Protein AF-A0A519L4I6-F1 (afdb_monomer)

Solvent-accessible surface area (backbone atoms only — not comparable to full-atom values): 25207 Å² total; per-residue (Å²): 138,82,87,85,79,82,81,83,84,80,82,81,72,80,77,77,76,77,68,61,93,75,41,45,83,44,78,55,96,92,30,61,32,38,38,33,69,40,62,36,85,71,45,44,64,44,33,88,77,29,44,83,64,93,57,58,84,63,42,60,68,77,87,59,71,85,65,79,74,84,52,79,86,78,59,57,76,29,32,31,37,28,47,88,88,70,54,36,29,42,37,28,51,46,56,57,42,52,49,38,37,51,30,37,76,69,65,68,38,78,79,52,63,43,39,29,38,38,40,32,36,86,56,72,46,51,69,70,60,50,26,50,54,31,51,51,51,31,55,69,72,70,47,80,52,50,66,47,51,8,53,51,32,53,76,40,58,78,56,74,73,43,82,88,44,75,81,84,41,71,59,51,52,37,13,55,9,37,33,51,38,28,73,68,30,37,50,41,33,76,71,58,66,39,60,61,76,54,46,9,44,44,17,62,74,40,63,92,43,49,88,49,36,46,62,48,49,53,52,45,49,74,56,57,59,91,44,72,63,30,42,50,27,44,48,52,41,52,56,39,52,51,51,35,55,77,68,67,66,73,72,69,59,49,52,95,53,61,64,69,58,25,41,44,37,34,12,50,30,50,32,50,36,53,51,49,38,54,50,48,32,52,50,37,51,47,50,63,76,42,39,71,66,46,38,74,71,73,45,89,75,64,61,68,59,38,53,53,47,31,54,48,32,53,49,44,49,52,41,53,71,66,41,50,71,37,94,50,73,63,22,44,53,47,21,56,44,12,43,33,37,69,75,65,80,38,52,61,71,54,48,25,52,53,53,51,50,50,48,52,51,53,51,50,52,50,55,52,53,50,50,53,50,51,52,70,72,52,70,75,81,69,52,78,67,50,50,58,55,49,60,34,53,78,41,93,87,23,68,37,53,58,57,66,72,51,73,52,74,71,52,50,56,50,51,62,52,54,66,54,63,68,74,72,57,80,81,69,50,72,67,57,54,52,51,55,54,53,64,73,69,54,80,91,82,130

pLDDT: mean 80.12, std 15.58, range [30.0, 97.19]

Secondary structure (DSSP, 8-state):
-----PPP--------PPPPTTEEEEEETTEEEEEEEE-TTT-EE-HHHH-SS---TT---GGGTT--S--TTTS--EEEEE-TT--EEEEE-HHHHHHHHHHHHTTS-TT--EEEEEEEGGGT--HHHHHHHHHHHHHHTT-S-HHHHHHHHHH-GGGGG-TTS-TT-HHHHHHHHHHTS-HHHHHHHHTTSS-HHHHHHHHHH-TT-GGGHHHHHHHHHHH--SSHHHHHHHHHHHHHHHHHHHTT--SSTTTTS-HHHHHHHHHHHHHHHHHHHHHHHHHHHHHHHTHHHHHHTT----HHHHHHHHHHHHHHHHHHHHHTTSSSHHHHHHHHHHHHHHHTSS-HHHHHHHHHHHHHHHHHHHHHHHHHHHHHHSPPPP-HHHHHHHHTTSSTTSHHHHHHHSPPHHHHHHHHHHHTTTTTS----HHHHHHHHHHHHS----

Sequence (446 aa):
MDAGATPEAGAGGQAAALPPAGQEAIEYQGRRIVAGAFDPMQVGADPETFQYKASGDEGLTDRLSGVTSWDRTAAGRAILYEDRAGRVVVADGHQRRGLARRLIESGQDTSATLDGFLFRQADGWEPREVRIVAALKNIREGAGTILDAAKVFREAPGLVNDRTLPVTGDFIASARGLARLSDDAFGAVAAGVIPERYGAVIGEVATDRPDLHFSMVDLMRQGEPRSLDEARAYVKEAQLADFAETNGLQSDIFGDAPLQSTLIARARLRAAVLKSLRGDARLFASLIRNADAIEAGGNALARTENEVRVARDMLALNAVDRLSLRVGQVGDSFGAAATAITRGDLTTAQAARDIIAELRQAGQAIDAADLERMDALSPSAPGPAGMRAVEAFDSPGGAGQAGQITPKPEDAAAEARAGSLWDDLPEAGEEQKALDVLRVCAPVGG

Radius of gyration: 37.64 Å; Cα contacts (8 Å, |Δi|>4): 519; chains: 1; bounding box: 80×77×107 Å

Structure (mmCIF, N/CA/C/O backbone):
data_AF-A0A519L4I6-F1
#
_entry.id   AF-A0A519L4I6-F1
#
loop_
_atom_site.group_PDB
_atom_site.id
_atom_site.type_symbol
_atom_site.label_atom_id
_atom_site.label_alt_id
_atom_site.label_comp_id
_atom_site.label_asym_id
_atom_site.label_entity_id
_atom_site.label_seq_id
_atom_site.pdbx_PDB_ins_code
_atom_site.Cartn_x
_atom_site.Cartn_y
_atom_site.Cartn_z
_atom_site.occupancy
_atom_site.B_iso_or_equiv
_atom_site.auth_seq_id
_atom_site.auth_comp_id
_atom_site.auth_asym_id
_atom_site.auth_atom_id
_atom_site.pdbx_PDB_model_num
ATOM 1 N N . MET A 1 1 ? -39.801 -53.390 45.823 1.00 40.53 1 MET A N 1
ATOM 2 C CA . MET A 1 1 ? -39.922 -53.702 44.385 1.00 40.53 1 MET A CA 1
ATOM 3 C C . MET A 1 1 ? -40.981 -52.757 43.840 1.00 40.53 1 MET A C 1
ATOM 5 O O . MET A 1 1 ? -42.157 -53.060 43.921 1.00 40.53 1 MET A O 1
ATOM 9 N N . ASP A 1 2 ? -40.669 -51.471 43.855 1.00 35.75 2 ASP A N 1
ATOM 10 C CA . ASP A 1 2 ? -40.003 -50.686 42.806 1.00 35.75 2 ASP A CA 1
ATOM 11 C C . ASP A 1 2 ? -41.026 -50.115 41.821 1.00 35.75 2 ASP A C 1
ATOM 13 O O . ASP A 1 2 ? -41.700 -50.838 41.089 1.00 35.75 2 ASP A O 1
ATOM 17 N N . ALA A 1 3 ? -41.172 -48.797 41.911 1.00 37.56 3 ALA A N 1
ATOM 18 C CA . ALA A 1 3 ? -42.006 -47.961 41.076 1.00 37.56 3 ALA A CA 1
ATOM 19 C C . ALA A 1 3 ? -41.224 -47.631 39.800 1.00 37.56 3 ALA A C 1
ATOM 21 O O . ALA A 1 3 ? -40.158 -47.030 39.865 1.00 37.56 3 ALA A O 1
ATOM 22 N N . GLY A 1 4 ? -41.760 -48.008 38.641 1.00 31.56 4 GLY A N 1
ATOM 23 C CA . GLY A 1 4 ? -41.205 -47.662 37.334 1.00 31.56 4 GLY A CA 1
ATOM 24 C C . GLY A 1 4 ? -42.094 -46.655 36.617 1.00 31.56 4 GLY A C 1
ATOM 25 O O . GLY A 1 4 ? -42.823 -47.029 35.705 1.00 31.56 4 GLY A O 1
ATOM 26 N N . ALA A 1 5 ? -42.053 -45.393 37.045 1.00 35.94 5 ALA A N 1
ATOM 27 C CA . ALA A 1 5 ? -42.532 -44.270 36.247 1.00 35.94 5 ALA A CA 1
ATOM 28 C C . ALA A 1 5 ? -41.351 -43.737 35.424 1.00 35.94 5 ALA A C 1
ATOM 30 O O . ALA A 1 5 ? -40.405 -43.170 35.966 1.00 35.94 5 ALA A O 1
ATOM 31 N N . THR A 1 6 ? -41.389 -43.958 34.115 1.00 35.91 6 THR A N 1
ATOM 32 C CA . THR A 1 6 ? -40.517 -43.297 33.138 1.00 35.91 6 THR A CA 1
ATOM 33 C C . THR A 1 6 ? -40.829 -41.796 33.091 1.00 35.91 6 THR A C 1
ATOM 35 O O . THR A 1 6 ? -42.003 -41.452 32.940 1.00 35.91 6 THR A O 1
ATOM 38 N N . PRO A 1 7 ? -39.833 -40.896 33.195 1.00 38.53 7 PRO A N 1
ATOM 39 C CA . PRO A 1 7 ? -40.065 -39.462 33.109 1.00 38.53 7 PRO A CA 1
ATOM 40 C C . PRO A 1 7 ? -40.092 -38.997 31.646 1.00 38.53 7 PRO A C 1
ATOM 42 O O . PRO A 1 7 ? -39.219 -39.343 30.849 1.00 38.53 7 PRO A O 1
ATOM 45 N N . GLU A 1 8 ? -41.095 -38.185 31.313 1.00 33.22 8 GLU A N 1
ATOM 46 C CA . GLU A 1 8 ? -41.132 -37.368 30.101 1.00 33.22 8 GLU A CA 1
ATOM 47 C C . GLU A 1 8 ? -40.002 -36.329 30.132 1.00 33.22 8 GLU A C 1
ATOM 49 O O . GLU A 1 8 ? -39.791 -35.622 31.120 1.00 33.22 8 GLU A O 1
ATOM 54 N N . ALA A 1 9 ? -39.265 -36.239 29.026 1.00 35.12 9 ALA A N 1
ATOM 55 C CA . ALA A 1 9 ? -38.238 -35.237 28.809 1.00 35.12 9 ALA A CA 1
ATOM 56 C C . ALA A 1 9 ? -38.885 -33.856 28.607 1.00 35.12 9 ALA A C 1
ATOM 58 O O . ALA A 1 9 ? -39.529 -33.594 27.591 1.00 35.12 9 ALA A O 1
ATOM 59 N N . GLY A 1 10 ? -38.692 -32.963 29.577 1.00 31.30 10 GLY A N 1
ATOM 60 C CA . GLY A 1 10 ? -39.068 -31.559 29.472 1.00 31.30 10 GLY A CA 1
ATOM 61 C C . GLY A 1 10 ? -38.209 -30.828 28.439 1.00 31.30 10 GLY A C 1
ATOM 62 O O . GLY A 1 10 ? -37.023 -30.585 28.659 1.00 31.30 10 GLY A O 1
ATOM 63 N N . ALA A 1 11 ? -38.823 -30.436 27.325 1.00 35.41 11 ALA A N 1
ATOM 64 C CA . ALA A 1 11 ? -38.282 -29.446 26.405 1.00 35.41 11 ALA A CA 1
ATOM 65 C C . ALA A 1 11 ? -38.387 -28.050 27.047 1.00 35.41 11 ALA A C 1
ATOM 67 O O . ALA A 1 11 ? -39.394 -27.356 26.923 1.00 35.41 11 ALA A O 1
ATOM 68 N N . GLY A 1 12 ? -37.339 -27.642 27.763 1.00 30.00 12 GLY A N 1
ATOM 69 C CA . GLY A 1 12 ? -37.171 -26.278 28.264 1.00 30.00 12 GLY A CA 1
ATOM 70 C C . GLY A 1 12 ? -36.756 -25.319 27.149 1.00 30.00 12 GLY A C 1
ATOM 71 O O . GLY A 1 12 ? -35.606 -24.895 27.096 1.00 30.00 12 GLY A O 1
ATOM 72 N N . GLY A 1 13 ? -37.677 -24.982 26.246 1.00 31.39 13 GLY A N 1
ATOM 73 C CA . GLY A 1 13 ? -37.512 -23.844 25.346 1.00 31.39 13 GLY A CA 1
ATOM 74 C C . GLY A 1 13 ? -37.727 -22.550 26.127 1.00 31.39 13 GLY A C 1
ATOM 75 O O . GLY A 1 13 ? -38.862 -22.220 26.464 1.00 31.39 13 GLY A O 1
ATOM 76 N N . GLN A 1 14 ? -36.654 -21.817 26.437 1.00 36.09 14 GLN A N 1
ATOM 77 C CA . GLN A 1 14 ? -36.784 -20.437 26.905 1.00 36.09 14 GLN A CA 1
ATOM 78 C C . GLN A 1 14 ? -37.480 -19.629 25.807 1.00 36.09 14 GLN A C 1
ATOM 80 O O . GLN A 1 14 ? -36.953 -19.464 24.707 1.00 36.09 14 GLN A O 1
ATOM 85 N N . ALA A 1 15 ? -38.697 -19.170 26.096 1.00 39.00 15 ALA A N 1
ATOM 86 C CA . ALA A 1 15 ? -39.462 -18.314 25.210 1.00 39.00 15 ALA A CA 1
ATOM 87 C C . ALA A 1 15 ? -38.667 -17.026 24.953 1.00 39.00 15 ALA A C 1
ATOM 89 O O . ALA A 1 15 ? -38.455 -16.224 25.863 1.00 39.00 15 ALA A O 1
ATOM 90 N N . ALA A 1 16 ? -38.214 -16.841 23.712 1.00 46.94 16 ALA A N 1
ATOM 91 C CA . ALA A 1 16 ? -37.574 -15.612 23.273 1.00 46.94 16 ALA A CA 1
ATOM 92 C C . ALA A 1 16 ? -38.548 -14.445 23.492 1.00 46.94 16 ALA A C 1
ATOM 94 O O . ALA A 1 16 ? -39.581 -14.368 22.823 1.00 46.94 16 ALA A O 1
ATOM 95 N N . ALA A 1 17 ? -38.225 -13.560 24.439 1.00 49.00 17 ALA A N 1
ATOM 96 C CA . ALA A 1 17 ? -39.039 -12.396 24.762 1.00 49.00 17 ALA A CA 1
ATOM 97 C C . ALA A 1 17 ? -39.376 -11.604 23.483 1.00 49.00 17 ALA A C 1
ATOM 99 O O . ALA A 1 17 ? -38.504 -11.326 22.649 1.00 49.00 17 ALA A O 1
ATOM 100 N N . LEU A 1 18 ? -40.666 -11.300 23.309 1.00 45.78 18 LEU A N 1
ATOM 101 C CA . LEU A 1 18 ? -41.161 -10.429 22.245 1.00 45.78 18 LEU A CA 1
ATOM 102 C C . LEU A 1 18 ? -40.522 -9.039 22.393 1.00 45.78 18 LEU A C 1
ATOM 104 O O . LEU A 1 18 ? -40.393 -8.558 23.521 1.00 45.78 18 LEU A O 1
ATOM 108 N N . PRO A 1 19 ? -40.105 -8.401 21.288 1.00 51.94 19 PRO A N 1
ATOM 109 C CA . PRO A 1 19 ? -39.514 -7.075 21.356 1.00 51.94 19 PRO A CA 1
ATOM 110 C C . PRO A 1 19 ? -40.564 -6.043 21.825 1.00 51.94 19 PRO A C 1
ATOM 112 O O . PRO A 1 19 ? -41.754 -6.207 21.535 1.00 51.94 19 PRO A O 1
ATOM 115 N N . PRO A 1 20 ? -40.160 -5.001 22.575 1.00 58.44 20 PRO A N 1
ATOM 116 C CA . PRO A 1 20 ? -41.058 -3.940 23.031 1.00 58.44 20 PRO A CA 1
ATOM 117 C C . PRO A 1 20 ? -41.701 -3.172 21.860 1.00 58.44 20 PRO A C 1
ATOM 119 O O . PRO A 1 20 ? -41.235 -3.217 20.722 1.00 58.44 20 PRO A O 1
ATOM 122 N N . ALA A 1 21 ? -42.800 -2.460 22.135 1.00 53.47 21 ALA A N 1
ATOM 123 C CA . ALA A 1 21 ? -43.573 -1.742 21.120 1.00 53.47 21 ALA A CA 1
ATOM 124 C C . ALA A 1 21 ? -42.693 -0.779 20.292 1.00 53.47 21 ALA A C 1
ATOM 126 O O . ALA A 1 21 ? -41.990 0.059 20.851 1.00 53.47 21 ALA A O 1
ATOM 127 N N . GLY A 1 22 ? -42.751 -0.896 18.960 1.00 66.00 22 GLY A N 1
ATOM 128 C CA . GLY A 1 22 ? -41.919 -0.118 18.029 1.00 66.00 22 GLY A CA 1
ATOM 129 C C . GLY A 1 22 ? -40.611 -0.798 17.604 1.00 66.00 22 GLY A C 1
ATOM 130 O O . GLY A 1 22 ? -39.833 -0.192 16.867 1.00 66.00 22 GLY A O 1
ATOM 131 N N . GLN A 1 23 ? -40.376 -2.040 18.036 1.00 82.38 23 GLN A N 1
ATOM 132 C CA . GLN A 1 23 ? -39.265 -2.876 17.589 1.00 82.38 23 GLN A CA 1
ATOM 133 C C . GLN A 1 23 ? -39.768 -4.129 16.858 1.00 82.38 23 GLN A C 1
ATOM 135 O O . GLN A 1 23 ? -40.759 -4.745 17.248 1.00 82.38 23 GLN A O 1
ATOM 140 N N . GLU A 1 24 ? -39.064 -4.522 15.801 1.00 90.00 24 GLU A N 1
ATOM 141 C CA . GLU A 1 24 ? -39.394 -5.660 14.946 1.00 90.00 24 GLU A CA 1
ATOM 142 C C . GLU A 1 24 ? -38.259 -6.686 14.963 1.00 90.00 24 GLU A C 1
ATOM 144 O O . GLU A 1 24 ? -37.080 -6.341 14.878 1.00 90.00 24 GLU A O 1
ATOM 149 N N . ALA A 1 25 ? -38.608 -7.967 15.075 1.00 89.00 25 ALA A N 1
ATOM 150 C CA . ALA A 1 25 ? -37.647 -9.047 14.913 1.00 89.00 25 ALA A CA 1
ATOM 151 C C . ALA A 1 25 ? -37.445 -9.331 13.423 1.00 89.00 25 ALA A C 1
ATOM 153 O O . ALA A 1 25 ? -38.399 -9.675 12.731 1.00 89.00 25 ALA A O 1
ATOM 154 N N . ILE A 1 26 ? -36.205 -9.235 12.953 1.00 92.81 26 ILE A N 1
ATOM 155 C CA . ILE A 1 26 ? -35.836 -9.530 11.567 1.00 92.81 26 ILE A CA 1
ATOM 156 C C . ILE A 1 26 ? -34.720 -10.574 11.528 1.00 92.81 26 ILE A C 1
ATOM 158 O O . ILE A 1 26 ? -34.023 -10.806 12.518 1.00 92.81 26 ILE A O 1
ATOM 162 N N . GLU A 1 27 ? -34.545 -11.208 10.374 1.00 91.31 27 GLU A N 1
ATOM 163 C CA . GLU A 1 27 ? -33.503 -12.207 10.153 1.00 91.31 27 GLU A CA 1
ATOM 164 C C . GLU A 1 27 ? -32.327 -11.597 9.381 1.00 91.31 27 GLU A C 1
ATOM 166 O O . GLU A 1 27 ? -32.505 -10.933 8.358 1.00 91.31 27 GLU A O 1
ATOM 171 N N . TYR A 1 28 ? -31.110 -11.820 9.870 1.00 88.56 28 TYR A N 1
ATOM 172 C CA . TYR A 1 28 ? -29.871 -11.385 9.238 1.00 88.56 28 TYR A CA 1
ATOM 173 C C . TYR A 1 28 ? -28.834 -12.503 9.337 1.00 88.56 28 TYR A C 1
ATOM 175 O O . TYR A 1 28 ? -28.542 -12.998 10.422 1.00 88.56 28 TYR A O 1
ATOM 183 N N . GLN A 1 29 ? -28.292 -12.926 8.189 1.00 86.06 29 GLN A N 1
ATOM 184 C CA . GLN A 1 29 ? -27.334 -14.039 8.095 1.00 86.06 29 GLN A CA 1
ATOM 185 C C . GLN A 1 29 ? -27.815 -15.338 8.783 1.00 86.06 29 GLN A C 1
ATOM 187 O O . GLN A 1 29 ? -27.022 -16.068 9.371 1.00 86.06 29 GLN A O 1
ATOM 192 N N . GLY A 1 30 ? -29.121 -15.626 8.717 1.00 87.50 30 GLY A N 1
ATOM 193 C CA . GLY A 1 30 ? -29.717 -16.828 9.315 1.00 87.50 30 GLY A CA 1
ATOM 194 C C . GLY A 1 30 ? -29.926 -16.759 10.832 1.00 87.50 30 GLY A C 1
ATOM 195 O O . GLY A 1 30 ? -30.242 -17.774 11.448 1.00 87.50 30 GLY A O 1
ATOM 196 N N . ARG A 1 31 ? -29.716 -15.591 11.458 1.00 92.94 31 ARG A N 1
ATOM 197 C CA . ARG A 1 31 ? -29.918 -15.364 12.897 1.00 92.94 31 ARG A CA 1
ATOM 198 C C . ARG A 1 31 ? -30.863 -14.190 13.125 1.00 92.94 31 ARG A C 1
ATOM 200 O O . ARG A 1 31 ? -30.964 -13.277 12.305 1.00 92.94 31 ARG A O 1
ATOM 207 N N . ARG A 1 32 ? -31.554 -14.200 14.263 1.00 93.56 32 ARG A N 1
ATOM 208 C CA . ARG A 1 32 ? -32.474 -13.127 14.652 1.00 93.56 32 ARG A CA 1
ATOM 209 C C . ARG A 1 32 ? -31.696 -11.886 15.100 1.00 93.56 32 ARG A C 1
ATOM 211 O O . ARG A 1 32 ? -30.694 -12.000 15.803 1.00 93.56 32 ARG A O 1
ATOM 218 N N . ILE A 1 33 ? -32.186 -10.712 14.712 1.00 95.00 33 ILE A N 1
ATOM 219 C CA . ILE A 1 33 ? -31.813 -9.401 15.261 1.00 95.00 33 ILE A CA 1
ATOM 220 C C . ILE A 1 33 ? -33.087 -8.579 15.506 1.00 95.00 33 ILE A C 1
ATOM 222 O O . ILE A 1 33 ? -34.158 -8.915 14.994 1.00 95.00 33 ILE A O 1
ATOM 226 N N . VAL A 1 34 ? -32.995 -7.508 16.293 1.00 94.31 34 VAL A N 1
ATOM 227 C CA . VAL A 1 34 ? -34.136 -6.622 16.587 1.00 94.31 34 VAL A CA 1
ATOM 228 C C . VAL A 1 34 ? -33.887 -5.239 15.991 1.00 94.31 34 VAL A C 1
ATOM 230 O O . VAL A 1 34 ? -32.874 -4.618 16.286 1.00 94.31 34 VAL A O 1
ATOM 233 N N . ALA A 1 35 ? -34.790 -4.741 15.152 1.00 93.38 35 ALA A N 1
ATOM 234 C CA . ALA A 1 35 ? -34.716 -3.415 14.543 1.00 93.38 35 ALA A CA 1
ATOM 235 C C . ALA A 1 35 ? -35.706 -2.456 15.214 1.00 93.38 35 ALA A C 1
ATOM 237 O O . ALA A 1 35 ? -36.844 -2.838 15.462 1.00 93.38 35 ALA A O 1
ATOM 238 N N . GLY A 1 36 ? -35.315 -1.208 15.471 1.00 91.62 36 GLY A N 1
ATOM 239 C CA . GLY A 1 36 ? -36.239 -0.187 15.976 1.00 91.62 36 GLY A CA 1
ATOM 240 C C . GLY A 1 36 ? -35.549 0.968 16.691 1.00 91.62 36 GLY A C 1
ATOM 241 O O . GLY A 1 36 ? -34.359 1.209 16.483 1.00 91.62 36 GLY A O 1
ATOM 242 N N . ALA A 1 37 ? -36.317 1.678 17.517 1.00 90.69 37 ALA A N 1
ATOM 243 C CA . ALA A 1 37 ? -35.832 2.776 18.347 1.00 90.69 37 ALA A CA 1
ATOM 244 C C . ALA A 1 37 ? -35.392 2.273 19.732 1.00 90.69 37 ALA A C 1
ATOM 246 O O . ALA A 1 37 ? -36.071 1.450 20.357 1.00 90.69 37 ALA A O 1
ATOM 247 N N . PHE A 1 38 ? -34.272 2.803 20.219 1.00 90.94 38 PHE A N 1
ATOM 248 C CA . PHE A 1 38 ? -33.668 2.471 21.506 1.00 90.94 38 PHE A CA 1
ATOM 249 C C . PHE A 1 38 ? -33.434 3.733 22.339 1.00 90.94 38 PHE A C 1
ATOM 251 O O . PHE A 1 38 ? -33.088 4.793 21.807 1.00 90.94 38 PHE A O 1
ATOM 258 N N . ASP A 1 39 ? -33.606 3.602 23.654 1.00 90.44 39 ASP A N 1
ATOM 259 C CA . ASP A 1 39 ? -33.347 4.672 24.616 1.00 90.44 39 ASP A CA 1
ATOM 260 C C . ASP A 1 39 ? -31.825 4.861 24.800 1.00 90.44 39 ASP A C 1
ATOM 262 O O . ASP A 1 39 ? -31.159 3.961 25.323 1.00 90.44 39 ASP A O 1
ATOM 266 N N . PRO A 1 40 ? -31.245 6.012 24.406 1.00 88.88 40 PRO A N 1
ATOM 267 C CA . PRO A 1 40 ? -29.809 6.270 24.543 1.00 88.88 40 PRO A CA 1
ATOM 268 C C . PRO A 1 40 ? -29.310 6.251 25.996 1.00 88.88 40 PRO A C 1
ATOM 270 O O . PRO A 1 40 ? -28.117 6.025 26.221 1.00 88.88 40 PRO A O 1
ATOM 273 N N . MET A 1 41 ? -30.183 6.465 26.987 1.00 90.00 41 MET A N 1
ATOM 274 C CA . MET A 1 41 ? -29.813 6.440 28.406 1.00 90.00 41 MET A CA 1
ATOM 275 C C . MET A 1 41 ? -29.568 5.019 28.920 1.00 90.00 41 MET A C 1
ATOM 277 O O . MET A 1 41 ? -28.754 4.833 29.825 1.00 90.00 41 MET A O 1
ATOM 281 N N . GLN A 1 42 ? -30.206 4.021 28.303 1.00 90.81 42 GLN A N 1
ATOM 282 C CA . GLN A 1 42 ? -30.065 2.599 28.640 1.00 90.81 42 GLN A CA 1
ATOM 283 C C . GLN A 1 42 ? -28.939 1.906 27.855 1.00 90.81 42 GLN A C 1
ATOM 285 O O . GLN A 1 42 ? -28.614 0.753 28.128 1.00 90.81 42 GLN A O 1
ATOM 290 N N . VAL A 1 43 ? -28.315 2.607 26.901 1.00 90.62 43 VAL A N 1
ATOM 291 C CA . VAL A 1 43 ? -27.213 2.087 26.081 1.00 90.62 43 VAL A CA 1
ATOM 292 C C . VAL A 1 43 ? -25.859 2.520 26.660 1.00 90.62 43 VAL A C 1
ATOM 294 O O . VAL A 1 43 ? -25.504 3.708 26.703 1.00 90.62 43 VAL A O 1
ATOM 297 N N . GLY A 1 44 ? -25.074 1.535 27.094 1.00 89.62 44 GLY A N 1
ATOM 298 C CA . GLY A 1 44 ? -23.686 1.701 27.527 1.00 89.62 44 GLY A CA 1
ATOM 299 C C . GLY A 1 44 ? -22.711 1.904 26.361 1.00 89.62 44 GLY A C 1
ATOM 300 O O . GLY A 1 44 ? -23.079 1.769 25.194 1.00 89.62 44 GLY A O 1
ATOM 301 N N . ALA A 1 45 ? -21.457 2.219 26.680 1.00 87.69 45 ALA A N 1
ATOM 302 C CA . ALA A 1 45 ? -20.346 2.248 25.730 1.00 87.69 45 ALA A CA 1
ATOM 303 C C . ALA A 1 45 ? -19.271 1.251 26.181 1.00 87.69 45 ALA A C 1
ATOM 305 O O . ALA A 1 45 ? -19.017 1.126 27.376 1.00 87.69 45 ALA A O 1
ATOM 306 N N . ASP A 1 46 ? -18.673 0.547 25.224 1.00 87.06 46 ASP A N 1
ATOM 307 C CA . ASP A 1 46 ? -17.535 -0.352 25.443 1.00 87.06 46 ASP A CA 1
ATOM 308 C C . ASP A 1 46 ? -16.568 -0.212 24.251 1.00 87.06 46 ASP A C 1
ATOM 310 O O . ASP A 1 46 ? -16.601 -1.011 23.305 1.00 87.06 46 ASP A O 1
ATOM 314 N N . PRO A 1 47 ? -15.764 0.871 24.223 1.00 83.25 47 PRO A N 1
ATOM 315 C CA . PRO A 1 47 ? -14.890 1.148 23.090 1.00 83.25 47 PRO A CA 1
ATOM 316 C C . PRO A 1 47 ? -13.781 0.111 22.927 1.00 83.25 47 PRO A C 1
ATOM 318 O O . PRO A 1 47 ? -13.405 -0.176 21.795 1.00 83.25 47 PRO A O 1
ATOM 321 N N . GLU A 1 48 ? -13.292 -0.483 24.020 1.00 85.88 48 GLU A N 1
ATOM 322 C CA . GLU A 1 48 ? -12.269 -1.535 23.972 1.00 85.88 48 GLU A CA 1
ATOM 323 C C . GLU A 1 48 ? -12.759 -2.751 23.180 1.00 85.88 48 GLU A C 1
ATOM 325 O O . GLU A 1 48 ? -12.033 -3.300 22.346 1.00 85.88 48 GLU A O 1
ATOM 330 N N . THR A 1 49 ? -14.019 -3.144 23.388 1.00 86.50 49 THR A N 1
ATOM 331 C CA . THR A 1 49 ? -14.598 -4.284 22.681 1.00 86.50 49 THR A CA 1
ATOM 332 C C . THR A 1 49 ? -15.061 -3.923 21.278 1.00 86.50 49 THR A C 1
ATOM 334 O O . THR A 1 49 ? -14.917 -4.757 20.387 1.00 86.50 49 THR A O 1
ATOM 337 N N . PHE A 1 50 ? -15.609 -2.727 21.033 1.00 87.81 50 PHE A N 1
ATOM 338 C CA . PHE A 1 50 ? -16.316 -2.437 19.776 1.00 87.81 50 PHE A CA 1
ATOM 339 C C . PHE A 1 50 ? -15.681 -1.381 18.861 1.00 87.81 50 PHE A C 1
ATOM 341 O O . PHE A 1 50 ? -16.118 -1.254 17.715 1.00 87.81 50 PHE A O 1
ATOM 348 N N . GLN A 1 51 ? -14.638 -0.661 19.285 1.00 82.69 51 GLN A N 1
ATOM 349 C CA . GLN A 1 51 ? -13.926 0.284 18.419 1.00 82.69 51 GLN A CA 1
ATOM 350 C C . GLN A 1 51 ? -12.564 -0.238 17.959 1.00 82.69 51 GLN A C 1
ATOM 352 O O . GLN A 1 51 ? -11.750 -0.722 18.733 1.00 82.69 51 GLN A O 1
ATOM 357 N N . TYR A 1 52 ? -12.272 -0.055 16.669 1.00 76.56 52 TYR A N 1
ATOM 358 C CA . TYR A 1 52 ? -10.933 -0.291 16.109 1.00 76.56 52 TYR A CA 1
ATOM 359 C C . TYR A 1 52 ? -9.974 0.891 16.318 1.00 76.56 52 TYR A C 1
ATOM 361 O O . TYR A 1 52 ? -8.751 0.735 16.206 1.00 76.56 52 TYR A O 1
ATOM 369 N N . LYS A 1 53 ? -10.524 2.074 16.616 1.00 74.31 53 LYS A N 1
ATOM 370 C CA . LYS A 1 53 ? -9.782 3.306 16.882 1.00 74.31 53 LYS A CA 1
ATOM 371 C C . LYS A 1 53 ? -9.475 3.419 18.368 1.00 74.31 53 LYS A C 1
ATOM 373 O O . LYS A 1 53 ? -10.367 3.240 19.191 1.00 74.31 53 LYS A O 1
ATOM 378 N N . ALA A 1 54 ? -8.248 3.817 18.694 1.00 62.72 54 ALA A N 1
ATOM 379 C CA . ALA A 1 54 ? -7.945 4.290 20.037 1.00 62.72 54 ALA A CA 1
ATOM 380 C C . ALA A 1 54 ? -8.729 5.588 20.279 1.00 62.72 54 ALA A C 1
ATOM 382 O O . ALA A 1 54 ? -8.619 6.547 19.514 1.00 62.72 54 ALA A O 1
ATOM 383 N N . SER A 1 55 ? -9.565 5.592 21.306 1.00 55.88 55 SER A N 1
ATOM 384 C CA . SER A 1 55 ? -10.372 6.732 21.729 1.00 55.88 55 SER A CA 1
ATOM 385 C C . SER A 1 55 ? -10.601 6.621 23.237 1.00 55.88 55 SER A C 1
ATOM 387 O O . SER A 1 55 ? -10.391 5.549 23.800 1.00 55.88 55 SER A O 1
ATOM 389 N N . GLY A 1 56 ? -10.932 7.732 23.903 1.00 58.72 56 GLY A N 1
ATOM 390 C CA . GLY A 1 56 ? -11.157 7.729 25.356 1.00 58.72 56 GLY A CA 1
ATOM 391 C C . GLY A 1 56 ? -12.331 6.834 25.776 1.00 58.72 56 GLY A C 1
ATOM 392 O O . GLY A 1 56 ? -13.014 6.270 24.928 1.00 58.72 56 GLY A O 1
ATOM 393 N N . ASP A 1 57 ? -12.611 6.765 27.076 1.00 59.19 57 ASP A N 1
ATOM 394 C CA . ASP A 1 57 ? -13.516 5.781 27.700 1.00 59.19 57 ASP A CA 1
ATOM 395 C C . ASP A 1 57 ? -14.939 5.685 27.102 1.00 59.19 57 ASP A C 1
ATOM 397 O O . ASP A 1 57 ? -15.564 4.630 27.166 1.00 59.19 57 ASP A O 1
ATOM 401 N N . GLU A 1 58 ? -15.468 6.751 26.485 1.00 64.12 58 GLU A N 1
ATOM 402 C CA . GLU A 1 58 ? -16.776 6.731 25.794 1.00 64.12 58 GLU A CA 1
ATOM 403 C C . GLU A 1 58 ? -16.685 6.605 24.262 1.00 64.12 58 GLU A C 1
ATOM 405 O O . GLU A 1 58 ? -17.697 6.489 23.563 1.00 64.12 58 GLU A O 1
ATOM 410 N N . GLY A 1 59 ? -15.477 6.670 23.710 1.00 59.94 59 GLY A N 1
ATOM 411 C CA . GLY A 1 59 ? -15.237 6.600 22.277 1.00 59.94 59 GLY A CA 1
ATOM 412 C C . GLY A 1 59 ? -15.760 7.803 21.482 1.00 59.94 59 GLY A C 1
ATOM 413 O O . GLY A 1 59 ? -16.105 7.680 20.299 1.00 59.94 59 GLY A O 1
ATOM 414 N N . LEU A 1 60 ? -15.860 8.960 22.147 1.00 74.06 60 LEU A N 1
ATOM 415 C CA . LEU A 1 60 ? -16.336 10.228 21.597 1.00 74.06 60 LEU A CA 1
ATOM 416 C C . LEU A 1 60 ? -15.198 11.070 20.993 1.00 74.06 60 LEU A C 1
ATOM 418 O O . LEU A 1 60 ? -14.031 10.922 21.334 1.00 74.06 60 LEU A O 1
ATOM 422 N N . THR A 1 61 ? -15.557 11.950 20.056 1.00 69.81 61 THR A N 1
ATOM 423 C CA . THR A 1 61 ? -14.675 12.952 19.433 1.00 69.81 61 THR A CA 1
ATOM 424 C C . THR A 1 61 ? -15.367 14.310 19.494 1.00 69.81 61 THR A C 1
ATOM 426 O O . THR A 1 61 ? -16.593 14.371 19.570 1.00 69.81 61 THR A O 1
ATOM 429 N N . ASP A 1 62 ? -14.627 15.406 19.335 1.00 73.00 62 ASP A N 1
ATOM 430 C CA . ASP A 1 62 ? -15.194 16.763 19.424 1.00 73.00 62 ASP A CA 1
ATOM 431 C C . ASP A 1 62 ? -16.133 17.143 18.263 1.00 73.00 62 ASP A C 1
ATOM 433 O O . ASP A 1 62 ? -16.704 18.235 18.243 1.00 73.00 62 ASP A O 1
ATOM 437 N N . ARG A 1 63 ? -16.338 16.246 17.289 1.00 73.94 63 ARG A N 1
ATOM 438 C CA . ARG A 1 63 ? -17.033 16.516 16.020 1.00 73.94 63 ARG A CA 1
ATOM 439 C C . ARG A 1 63 ? -18.481 16.989 16.185 1.00 73.94 63 ARG A C 1
ATOM 441 O O . ARG A 1 63 ? -18.946 17.773 15.365 1.00 73.94 63 ARG A O 1
ATOM 448 N N . LEU A 1 64 ? -19.195 16.517 17.211 1.00 75.94 64 LEU A N 1
ATOM 449 C CA . LEU A 1 64 ? -20.598 16.885 17.474 1.00 75.94 64 LEU A CA 1
ATOM 450 C C . LEU A 1 64 ? -20.760 17.812 18.689 1.00 75.94 64 LEU A C 1
ATOM 452 O O . LEU A 1 64 ? -21.880 18.061 19.142 1.00 75.94 64 LEU A O 1
ATOM 456 N N . SER A 1 65 ? -19.659 18.365 19.208 1.00 75.38 65 SER A N 1
ATOM 457 C CA . SER A 1 65 ? -19.674 19.237 20.388 1.00 75.38 65 SER A CA 1
ATOM 458 C C . SER A 1 65 ? -20.585 20.465 20.217 1.00 75.38 65 SER A C 1
ATOM 460 O O . SER A 1 65 ? -21.266 20.835 21.168 1.00 75.38 65 SER A O 1
ATOM 462 N N . GLY A 1 66 ? -20.697 21.025 19.007 1.00 78.19 66 GLY A N 1
ATOM 463 C CA . GLY A 1 66 ? -21.540 22.194 18.711 1.00 78.19 66 GLY A CA 1
ATOM 464 C C . GLY A 1 66 ? -23.011 21.917 18.360 1.00 78.19 66 GLY A C 1
ATOM 465 O O . GLY A 1 66 ? -23.749 22.865 18.116 1.00 78.19 66 GLY A O 1
ATOM 466 N N . VAL A 1 67 ? -23.453 20.655 18.290 1.00 79.62 67 VAL A N 1
ATOM 467 C CA . VAL A 1 67 ? -24.819 20.311 17.841 1.00 79.62 67 VAL A CA 1
ATOM 468 C C . VAL A 1 67 ? -25.830 20.407 18.988 1.00 79.62 67 VAL A C 1
ATOM 470 O O . VAL A 1 67 ? -25.735 19.665 19.961 1.00 79.62 67 VAL A O 1
ATOM 473 N N . THR A 1 68 ? -26.825 21.283 18.873 1.00 80.69 68 THR A N 1
ATOM 474 C CA . THR A 1 68 ? -27.793 21.577 19.951 1.00 80.69 68 THR A CA 1
ATOM 475 C C . THR A 1 68 ? -29.195 21.006 19.725 1.00 80.69 68 THR A C 1
ATOM 477 O O . THR A 1 68 ? -30.059 21.174 20.580 1.00 80.69 68 THR A O 1
ATOM 480 N N . SER A 1 69 ? -29.443 20.328 18.602 1.00 81.50 69 SER A N 1
ATOM 481 C CA . SER A 1 69 ? -30.728 19.691 18.299 1.00 81.50 69 SER A CA 1
ATOM 482 C C . SER A 1 69 ? -30.545 18.306 17.686 1.00 81.50 69 SER A C 1
ATOM 484 O O . SER A 1 69 ? -29.555 18.037 16.998 1.00 81.50 69 SER A O 1
ATOM 486 N N . TRP A 1 70 ? -31.504 17.416 17.943 1.00 84.50 70 TRP A N 1
ATOM 487 C CA . TRP A 1 70 ? -31.523 16.086 17.353 1.00 84.50 70 TRP A CA 1
ATOM 488 C C . TRP A 1 70 ? -32.199 16.115 15.979 1.00 84.50 70 TRP A C 1
ATOM 490 O O . TRP A 1 70 ? -33.321 16.597 15.835 1.00 84.50 70 TRP A O 1
ATOM 500 N N . ASP A 1 71 ? -31.537 15.559 14.965 1.00 83.12 71 ASP A N 1
ATOM 501 C CA . ASP A 1 71 ? -32.128 15.335 13.645 1.00 83.12 71 ASP A CA 1
ATOM 502 C C . ASP A 1 71 ? -32.172 13.834 13.354 1.00 83.12 71 ASP A C 1
ATOM 504 O O . ASP A 1 71 ? -31.155 13.204 13.053 1.00 83.12 71 ASP A O 1
ATOM 508 N N . ARG A 1 72 ? -33.378 13.259 13.411 1.00 79.25 72 ARG A N 1
ATOM 509 C CA . ARG A 1 72 ? -33.609 11.833 13.142 1.00 79.25 72 ARG A CA 1
ATOM 510 C C . ARG A 1 72 ? -33.245 11.429 11.716 1.00 79.25 72 ARG A C 1
ATOM 512 O O . ARG A 1 72 ? -32.844 10.290 11.499 1.00 79.25 72 ARG A O 1
ATOM 519 N N . THR A 1 73 ? -33.373 12.335 10.748 1.00 78.38 73 THR A N 1
ATOM 520 C CA . THR A 1 73 ? -33.074 12.037 9.340 1.00 78.38 73 THR A CA 1
ATOM 521 C C . THR A 1 73 ? -31.571 11.958 9.089 1.00 78.38 73 THR A C 1
ATOM 523 O O . THR A 1 73 ? -31.119 11.127 8.302 1.00 78.38 73 THR A O 1
ATOM 526 N N . ALA A 1 74 ? -30.787 12.748 9.825 1.00 75.62 74 ALA A N 1
ATOM 527 C CA . ALA A 1 74 ? -29.328 12.708 9.797 1.00 75.62 74 ALA A CA 1
ATOM 528 C C . ALA A 1 74 ? -28.736 11.632 10.726 1.00 75.62 74 ALA A C 1
ATOM 530 O O . ALA A 1 74 ? -27.586 11.226 10.551 1.00 75.62 74 ALA A O 1
ATOM 531 N N . ALA A 1 75 ? -29.505 11.155 11.711 1.00 71.88 75 ALA A N 1
ATOM 532 C CA . ALA A 1 75 ? -29.016 10.272 12.760 1.00 71.88 75 ALA A CA 1
ATOM 533 C C . ALA A 1 75 ? -28.580 8.882 12.274 1.00 71.88 75 ALA A C 1
ATOM 535 O O . ALA A 1 75 ? -27.889 8.216 13.027 1.00 71.88 75 ALA A O 1
ATOM 536 N N . GLY A 1 76 ? -28.886 8.423 11.056 1.00 82.19 76 GLY A N 1
ATOM 537 C CA . GLY A 1 76 ? -28.466 7.099 10.559 1.00 82.19 76 GLY A CA 1
ATOM 538 C C . GLY A 1 76 ? -28.876 5.920 11.467 1.00 82.19 76 GLY A C 1
ATOM 539 O O . GLY A 1 76 ? -29.476 6.094 12.523 1.00 82.19 76 GLY A O 1
ATOM 540 N N . ARG A 1 77 ? -28.536 4.678 11.095 1.00 89.81 77 ARG A N 1
ATOM 541 C CA . ARG A 1 77 ? -28.844 3.494 11.930 1.00 89.81 77 ARG A CA 1
ATOM 542 C C . ARG A 1 77 ? -27.660 3.083 12.803 1.00 89.81 77 ARG A C 1
ATOM 544 O O . ARG A 1 77 ? -26.528 3.054 12.326 1.00 89.81 77 ARG A O 1
ATOM 551 N N . ALA A 1 78 ? -27.886 2.876 14.097 1.00 92.00 78 ALA A N 1
ATOM 552 C CA . ALA A 1 78 ? -26.893 2.374 15.050 1.00 92.00 78 ALA A CA 1
ATOM 553 C C . ALA A 1 78 ? -26.835 0.839 15.035 1.00 92.00 78 ALA A C 1
ATOM 555 O O . ALA A 1 78 ? -27.790 0.179 14.621 1.00 92.00 78 ALA A O 1
ATOM 556 N N . ILE A 1 79 ? -25.719 0.276 15.496 1.00 94.06 79 ILE A N 1
ATOM 557 C CA . ILE A 1 79 ? -25.587 -1.162 15.761 1.00 94.06 79 ILE A CA 1
ATOM 558 C C . ILE A 1 79 ? -25.319 -1.316 17.250 1.00 94.06 79 ILE A C 1
ATOM 560 O O . ILE A 1 79 ? -24.395 -0.696 17.775 1.00 94.06 79 ILE A O 1
ATOM 564 N N . LEU A 1 80 ? -26.145 -2.112 17.917 1.00 95.44 80 LEU A N 1
ATOM 565 C CA . LEU A 1 80 ? -26.131 -2.354 19.352 1.00 95.44 80 LEU A CA 1
ATOM 566 C C . LEU A 1 80 ? -25.898 -3.841 19.620 1.00 95.44 80 LEU A C 1
ATOM 568 O O . LEU A 1 80 ? -26.310 -4.691 18.827 1.00 95.44 80 LEU A O 1
ATOM 572 N N . TYR A 1 81 ? -25.279 -4.149 20.752 1.00 96.38 81 TYR A N 1
ATOM 573 C CA . TYR A 1 81 ? -25.041 -5.507 21.223 1.00 96.38 81 TYR A CA 1
ATOM 574 C C . TYR A 1 81 ? -25.610 -5.699 22.629 1.00 96.38 81 TYR A C 1
ATOM 576 O O . TYR A 1 81 ? -25.424 -4.833 23.478 1.00 96.38 81 TYR A O 1
ATOM 584 N N . GLU A 1 82 ? -26.273 -6.826 22.878 1.00 95.75 82 GLU A N 1
ATOM 585 C CA . GLU A 1 82 ? -26.728 -7.250 24.207 1.00 95.75 82 GLU A CA 1
ATOM 586 C C . GLU A 1 82 ? -25.960 -8.498 24.647 1.00 95.75 82 GLU A C 1
ATOM 588 O O . GLU A 1 82 ? -25.976 -9.520 23.951 1.00 95.75 82 GLU A O 1
ATOM 593 N N . ASP A 1 83 ? -25.305 -8.426 25.806 1.00 93.12 83 ASP A N 1
ATOM 594 C CA . ASP A 1 83 ? -24.637 -9.583 26.407 1.00 93.12 83 ASP A CA 1
ATOM 595 C C . ASP A 1 83 ? -25.618 -10.510 27.153 1.00 93.12 83 ASP A C 1
ATOM 597 O O . ASP A 1 83 ? -26.792 -10.203 27.352 1.00 93.12 83 ASP A O 1
ATOM 601 N N . ARG A 1 84 ? -25.143 -11.677 27.607 1.00 91.69 84 ARG A N 1
ATOM 602 C CA . ARG A 1 84 ? -25.967 -12.621 28.394 1.00 91.69 84 ARG A CA 1
ATOM 603 C C . ARG A 1 84 ? -26.482 -12.067 29.727 1.00 91.69 84 ARG A C 1
ATOM 605 O O . ARG A 1 84 ? -27.391 -12.664 30.299 1.00 91.69 84 ARG A O 1
ATOM 612 N N . ALA A 1 85 ? -25.902 -10.983 30.237 1.00 89.88 85 ALA A N 1
ATOM 613 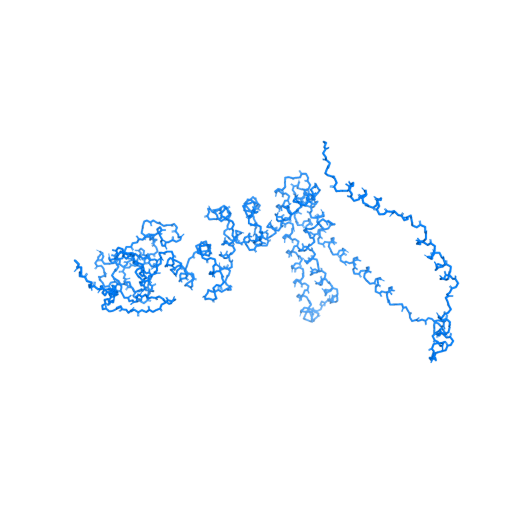C CA . ALA A 1 85 ? -26.377 -10.316 31.445 1.00 89.88 85 ALA A CA 1
ATOM 614 C C . ALA A 1 85 ? -27.483 -9.285 31.144 1.00 89.88 85 ALA A C 1
ATOM 616 O O . ALA A 1 85 ? -28.005 -8.673 32.074 1.00 89.88 85 ALA A O 1
ATOM 617 N N . GLY A 1 86 ? -27.856 -9.105 29.870 1.00 89.88 86 GLY A N 1
ATOM 618 C CA . GLY A 1 86 ? -28.866 -8.144 29.429 1.00 89.88 86 GLY A CA 1
ATOM 619 C C . GLY A 1 86 ? -28.340 -6.714 29.316 1.00 89.88 86 GLY A C 1
ATOM 620 O O . GLY A 1 86 ? -29.126 -5.777 29.184 1.00 89.88 86 GLY A O 1
ATOM 621 N N . ARG A 1 87 ? -27.019 -6.506 29.388 1.00 93.31 87 ARG A N 1
ATOM 622 C CA . ARG A 1 87 ? -26.423 -5.179 29.227 1.00 93.31 87 ARG A CA 1
ATOM 623 C C . ARG A 1 87 ? -26.309 -4.856 27.742 1.00 93.31 87 ARG A C 1
ATOM 625 O O . ARG A 1 87 ? -25.679 -5.596 26.987 1.00 93.31 87 ARG A O 1
ATOM 632 N N . VAL A 1 88 ? -26.877 -3.715 27.351 1.00 93.56 88 VAL A N 1
ATOM 633 C CA . VAL A 1 88 ? -26.839 -3.209 25.976 1.00 93.56 88 VAL A CA 1
ATOM 634 C C . VAL A 1 88 ? -25.711 -2.196 25.814 1.00 93.56 88 VAL A C 1
ATOM 636 O O . VAL A 1 88 ? -25.624 -1.218 26.559 1.00 93.56 88 VAL A O 1
ATOM 639 N N . VAL A 1 89 ? -24.860 -2.407 24.816 1.00 94.25 89 VAL A N 1
ATOM 640 C CA . VAL A 1 89 ? -23.729 -1.534 24.476 1.00 94.25 89 VAL A CA 1
ATOM 641 C C . VAL A 1 89 ? -23.762 -1.146 23.002 1.00 94.25 89 VAL A C 1
ATOM 643 O O . VAL A 1 89 ? -24.240 -1.896 22.150 1.00 94.25 89 VAL A O 1
ATOM 646 N N . VAL A 1 90 ? -23.277 0.055 22.688 1.00 93.19 90 VAL A N 1
ATOM 647 C CA . VAL A 1 90 ? -23.181 0.532 21.304 1.00 93.19 90 VAL A CA 1
ATOM 648 C C . VAL A 1 90 ? -21.946 -0.046 20.609 1.00 93.19 90 VAL A C 1
ATOM 650 O O . VAL A 1 90 ? -20.835 0.067 21.114 1.00 93.19 90 VAL A O 1
ATOM 653 N N . ALA A 1 91 ? -22.138 -0.630 19.425 1.00 91.50 91 ALA A N 1
ATOM 654 C CA . ALA A 1 91 ? -21.056 -1.090 18.557 1.00 91.50 91 ALA A CA 1
ATOM 655 C C . ALA A 1 91 ? -20.763 -0.098 17.416 1.00 91.50 91 ALA A C 1
ATOM 657 O O . ALA A 1 91 ? -19.607 0.199 17.125 1.00 91.50 91 ALA A O 1
ATOM 658 N N . ASP A 1 92 ? -21.806 0.481 16.809 1.00 89.94 92 ASP A N 1
ATOM 659 C CA . ASP A 1 92 ? -21.704 1.599 15.862 1.00 89.94 92 ASP A CA 1
ATOM 660 C C . ASP A 1 92 ? -22.638 2.742 16.265 1.00 89.94 92 ASP A C 1
ATOM 662 O O . ASP A 1 92 ? -23.803 2.516 16.592 1.00 89.94 92 ASP A O 1
ATOM 666 N N . GLY A 1 93 ? -22.149 3.982 16.171 1.00 87.50 93 GLY A N 1
ATOM 667 C CA . GLY A 1 93 ? -22.918 5.176 16.536 1.00 87.50 93 GLY A CA 1
ATOM 668 C C . GLY A 1 93 ? -22.560 5.805 17.886 1.00 87.50 93 GLY A C 1
ATOM 669 O O . GLY A 1 93 ? -23.364 6.565 18.416 1.00 87.50 93 GLY A O 1
ATOM 670 N N . HIS A 1 94 ? -21.357 5.567 18.417 1.00 87.62 94 HIS A N 1
ATOM 671 C CA . HIS A 1 94 ? -20.867 6.157 19.675 1.00 87.62 94 HIS A CA 1
ATOM 672 C C . HIS A 1 94 ? -21.085 7.678 19.763 1.00 87.62 94 HIS A C 1
ATOM 674 O O . HIS A 1 94 ? -21.675 8.166 20.722 1.00 87.62 94 HIS A O 1
ATOM 680 N N . GLN A 1 95 ? -20.721 8.422 18.710 1.00 84.81 95 GLN A N 1
ATOM 681 C CA . GLN A 1 95 ? -20.920 9.880 18.637 1.00 84.81 95 GLN A CA 1
ATOM 682 C C . GLN A 1 95 ? -22.398 10.278 18.751 1.00 84.81 95 GLN A C 1
ATOM 684 O O . GLN A 1 95 ? -22.743 11.266 19.392 1.00 84.81 95 GLN A O 1
ATOM 689 N N . ARG A 1 96 ? -23.280 9.487 18.133 1.00 87.94 96 ARG A N 1
ATOM 690 C CA . ARG A 1 96 ? -24.726 9.729 18.115 1.00 87.94 96 ARG A CA 1
ATOM 691 C C . ARG A 1 96 ? -25.352 9.425 19.469 1.00 87.94 96 ARG A C 1
ATOM 693 O O . ARG A 1 96 ? -26.163 10.209 19.945 1.00 87.94 96 ARG A O 1
ATOM 700 N N . ARG A 1 97 ? -24.910 8.346 20.118 1.00 90.19 97 ARG A N 1
ATOM 701 C CA . ARG A 1 97 ? -25.264 8.023 21.504 1.00 90.19 97 ARG A CA 1
ATOM 702 C C . ARG A 1 97 ? -24.846 9.146 22.451 1.00 90.19 97 ARG A C 1
ATOM 704 O O . ARG A 1 97 ? -25.668 9.584 23.247 1.00 90.19 97 ARG A O 1
ATOM 711 N N . GLY A 1 98 ? -23.610 9.640 22.345 1.00 87.94 98 GLY A N 1
ATOM 712 C CA . GLY A 1 98 ? -23.121 10.754 23.166 1.00 87.94 98 GLY A CA 1
ATOM 713 C C . GLY A 1 98 ? -23.930 12.039 22.968 1.00 87.94 98 GLY A C 1
ATOM 714 O O . GLY A 1 98 ? -24.352 12.657 23.942 1.00 87.94 98 GLY A O 1
ATOM 715 N N . LEU A 1 99 ? -24.221 12.401 21.712 1.00 87.38 99 LEU A N 1
ATOM 716 C CA . LEU A 1 99 ? -25.067 13.555 21.391 1.00 87.38 99 LEU A CA 1
ATOM 717 C C . LEU A 1 99 ? -26.473 13.417 21.993 1.00 87.38 99 LEU A C 1
ATOM 719 O O . LEU A 1 99 ? -26.929 14.338 22.665 1.00 87.38 99 LEU A O 1
ATOM 723 N N . ALA A 1 100 ? -27.140 12.280 21.775 1.00 87.56 100 ALA A N 1
ATOM 724 C CA . ALA A 1 100 ? -28.499 12.051 22.260 1.00 87.56 100 ALA A CA 1
ATOM 725 C C . ALA A 1 100 ? -28.579 12.148 23.791 1.00 87.56 100 ALA A C 1
ATOM 727 O O . ALA A 1 100 ? -29.429 12.860 24.317 1.00 87.56 100 ALA A O 1
ATOM 728 N N . ARG A 1 101 ? -27.641 11.513 24.508 1.00 90.12 101 ARG A N 1
ATOM 729 C CA . ARG A 1 101 ? -27.576 11.602 25.975 1.00 90.12 101 ARG A CA 1
ATOM 730 C C . ARG A 1 101 ? -27.362 13.026 26.457 1.00 90.12 101 ARG A C 1
ATOM 732 O O . ARG A 1 101 ? -28.101 13.479 27.319 1.00 90.12 101 ARG A O 1
ATOM 739 N N . ARG A 1 102 ? -26.418 13.757 25.859 1.00 89.56 102 ARG A N 1
ATOM 740 C CA . ARG A 1 102 ? -26.167 15.156 26.222 1.00 89.56 102 ARG A CA 1
ATOM 741 C C . ARG A 1 102 ? -27.412 16.026 26.044 1.00 89.56 102 ARG A C 1
ATOM 743 O O . ARG A 1 102 ? -27.686 16.872 26.892 1.00 89.56 102 ARG A O 1
ATOM 750 N N . LEU A 1 103 ? -28.151 15.859 24.946 1.00 88.38 103 LEU A N 1
ATOM 751 C CA . LEU A 1 103 ? -29.370 16.637 24.689 1.00 88.38 103 LEU A CA 1
ATOM 752 C C . LEU A 1 103 ? -30.477 16.333 25.710 1.00 88.38 103 LEU A C 1
ATOM 754 O O . LEU A 1 103 ? -31.136 17.263 26.175 1.00 88.38 103 LEU A O 1
ATOM 758 N N . ILE A 1 104 ? -30.618 15.068 26.115 1.00 88.25 104 ILE A N 1
ATOM 759 C CA . ILE A 1 104 ? -31.569 14.645 27.152 1.00 88.25 104 ILE A CA 1
ATOM 760 C C . ILE A 1 104 ? -31.143 15.169 28.530 1.00 88.25 104 ILE A C 1
ATOM 762 O O . ILE A 1 104 ? -31.944 15.787 29.227 1.00 88.25 104 ILE A O 1
ATOM 766 N N . GLU A 1 105 ? -29.879 14.968 28.915 1.00 88.94 105 GLU A N 1
ATOM 767 C CA . GLU A 1 105 ? -29.323 15.378 30.214 1.00 88.94 105 GLU A CA 1
ATOM 768 C C . GLU A 1 105 ? -29.334 16.906 30.391 1.00 88.94 105 GLU A C 1
ATOM 770 O O . GLU A 1 105 ? -29.585 17.403 31.487 1.00 88.94 105 GLU A O 1
ATOM 775 N N . SER A 1 106 ? -29.117 17.664 29.312 1.00 86.31 106 SER A N 1
ATOM 776 C CA . SER A 1 106 ? -29.218 19.132 29.314 1.00 86.31 106 SER A CA 1
ATOM 777 C C . SER A 1 106 ? -30.655 19.660 29.219 1.00 86.31 106 SER A C 1
ATOM 779 O O . SER A 1 106 ? -30.862 20.871 29.311 1.00 86.31 106 SER A O 1
ATOM 781 N N . GLY A 1 107 ? -31.645 18.782 29.019 1.00 84.31 107 GLY A N 1
ATOM 782 C CA . GLY A 1 107 ? -33.051 19.147 28.835 1.00 84.31 107 GLY A CA 1
ATOM 783 C C . GLY A 1 107 ? -33.350 19.895 27.531 1.00 84.31 107 GLY A C 1
ATOM 784 O O . GLY A 1 107 ? -34.446 20.432 27.386 1.00 84.31 107 GLY A O 1
ATOM 785 N N . GLN A 1 108 ? -32.397 19.951 26.596 1.00 81.81 108 GLN A N 1
ATOM 786 C CA . GLN A 1 108 ? -32.561 20.611 25.297 1.00 81.81 108 GLN A CA 1
ATOM 787 C C . GLN A 1 108 ? -33.484 19.815 24.370 1.00 81.81 108 GLN A C 1
ATOM 789 O O . GLN A 1 108 ? -34.273 20.408 23.637 1.00 81.81 108 GLN A O 1
ATOM 794 N N . ASP A 1 109 ? -33.401 18.483 24.424 1.00 79.25 109 ASP A N 1
ATOM 795 C CA . ASP A 1 109 ? -34.284 17.584 23.684 1.00 79.25 109 ASP A CA 1
ATOM 796 C C . ASP A 1 109 ? -34.411 16.241 24.414 1.00 79.25 109 ASP A C 1
ATOM 798 O O . ASP A 1 109 ? -33.493 15.421 24.419 1.00 79.25 109 ASP A O 1
ATOM 802 N N . THR A 1 110 ? -35.564 16.011 25.040 1.00 79.81 110 THR A N 1
ATOM 803 C CA . THR A 1 110 ? -35.874 14.767 25.760 1.00 79.81 110 THR A CA 1
ATOM 804 C C . THR A 1 110 ? -36.452 13.674 24.857 1.00 79.81 110 THR A C 1
ATOM 806 O O . THR A 1 110 ? -36.727 12.575 25.333 1.00 79.81 110 THR A O 1
ATOM 809 N N . SER A 1 111 ? -36.642 13.954 23.563 1.00 80.31 111 SER A N 1
ATOM 810 C CA . SER A 1 111 ? -37.237 13.031 22.588 1.00 80.31 111 SER A CA 1
ATOM 811 C C . SER A 1 111 ? -36.210 12.276 21.738 1.00 80.31 111 SER A C 1
ATOM 813 O O . SER A 1 111 ? -36.590 11.467 20.889 1.00 80.31 111 SER A O 1
ATOM 815 N N . ALA A 1 112 ? -34.913 12.522 21.950 1.00 84.31 112 ALA A N 1
ATOM 816 C CA . ALA A 1 112 ? -33.842 11.893 21.188 1.00 84.31 112 ALA A CA 1
ATOM 817 C C . ALA A 1 112 ? -33.823 10.362 21.385 1.00 84.31 112 ALA A C 1
ATOM 819 O O . ALA A 1 112 ? -33.670 9.860 22.497 1.00 84.31 112 ALA A O 1
ATOM 820 N N . THR A 1 113 ? -33.930 9.608 20.288 1.00 88.50 113 THR A N 1
ATOM 821 C CA . THR A 1 113 ? -33.870 8.135 20.274 1.00 88.50 113 THR A CA 1
ATOM 822 C C . THR A 1 113 ? -32.795 7.637 19.318 1.00 88.50 113 THR A C 1
ATOM 824 O O . THR A 1 113 ? -32.535 8.259 18.287 1.00 88.50 113 THR A O 1
ATOM 827 N N . LEU A 1 114 ? -32.197 6.482 19.615 1.00 88.69 114 LEU A N 1
ATOM 828 C CA . LEU A 1 114 ? -31.267 5.807 18.708 1.00 88.69 114 LEU A CA 1
ATOM 829 C C . LEU A 1 114 ? -32.021 4.798 17.848 1.00 88.69 114 LEU A C 1
ATOM 831 O O . LEU A 1 114 ? -32.419 3.746 18.336 1.00 88.69 114 LEU A O 1
ATOM 835 N N . ASP A 1 115 ? -32.187 5.092 16.563 1.00 91.38 115 ASP A N 1
ATOM 836 C CA . ASP A 1 115 ? -32.730 4.124 15.610 1.00 91.38 115 ASP A CA 1
ATOM 837 C C . ASP A 1 115 ? -31.610 3.160 15.176 1.00 91.38 115 ASP A C 1
ATOM 839 O O . ASP A 1 115 ? -30.510 3.589 14.814 1.00 91.38 115 ASP A O 1
ATOM 843 N N . GLY A 1 116 ? -31.840 1.846 15.222 1.00 93.12 116 GLY A N 1
ATOM 844 C CA . GLY A 1 116 ? -30.771 0.879 14.972 1.00 93.12 116 GLY A CA 1
ATOM 845 C C . GLY A 1 116 ? -31.180 -0.587 14.941 1.00 93.12 116 GLY A C 1
ATOM 846 O O . GLY A 1 116 ? -32.357 -0.930 14.829 1.00 93.12 116 GLY A O 1
ATOM 847 N N . PHE A 1 117 ? -30.164 -1.443 15.020 1.00 95.19 117 PHE A N 1
ATOM 848 C CA . PHE A 1 117 ? -30.279 -2.896 15.089 1.00 95.19 117 PHE A CA 1
ATOM 849 C C . PHE A 1 117 ? -29.594 -3.417 16.352 1.00 95.19 117 PHE A C 1
ATOM 851 O O . PHE A 1 117 ? -28.447 -3.059 16.616 1.00 95.19 117 PHE A O 1
ATOM 858 N N . LEU A 1 118 ? -30.272 -4.285 17.095 1.00 95.69 118 LEU A N 1
ATOM 859 C CA . LEU A 1 118 ? -29.774 -4.958 18.285 1.00 95.69 118 LEU A CA 1
ATOM 860 C C . LEU A 1 118 ? -29.447 -6.419 17.973 1.00 95.69 118 LEU A C 1
ATOM 862 O O . LEU A 1 118 ? -30.304 -7.192 17.534 1.00 95.69 118 LEU A O 1
ATOM 866 N N . PHE A 1 119 ? -28.197 -6.775 18.240 1.00 96.19 119 PHE A N 1
ATOM 867 C CA . PHE A 1 119 ? -27.636 -8.110 18.116 1.00 96.19 119 PHE A CA 1
ATOM 868 C C . PHE A 1 119 ? -27.497 -8.701 19.518 1.00 96.19 119 PHE A C 1
ATOM 870 O O . PHE A 1 119 ? -26.800 -8.133 20.354 1.00 96.19 119 PHE A O 1
ATOM 877 N N . ARG A 1 120 ? -28.163 -9.822 19.804 1.00 95.50 120 ARG A N 1
ATOM 878 C CA . ARG A 1 120 ? -28.172 -10.404 21.154 1.00 95.50 120 ARG A CA 1
ATOM 879 C C . ARG A 1 120 ? -27.315 -11.655 21.218 1.00 95.50 120 ARG A C 1
ATOM 881 O O . ARG A 1 120 ? -27.440 -12.536 20.366 1.00 95.50 120 ARG A O 1
ATOM 888 N N . GLN A 1 121 ? -26.533 -11.791 22.284 1.00 95.19 121 GLN A N 1
ATOM 889 C CA . GLN A 1 121 ? -25.773 -13.013 22.543 1.00 95.19 121 GLN A CA 1
ATOM 890 C C . GLN A 1 121 ? -26.682 -14.233 22.733 1.00 95.19 121 GLN A C 1
ATOM 892 O O . GLN A 1 121 ? -26.312 -15.348 22.373 1.00 95.19 121 GLN A O 1
ATOM 897 N N . ALA A 1 122 ? -27.899 -14.021 23.246 1.00 93.31 122 ALA A N 1
ATOM 898 C CA . ALA A 1 122 ? -28.925 -15.057 23.357 1.00 93.31 122 ALA A CA 1
ATOM 899 C C . ALA A 1 122 ? -29.374 -15.617 21.992 1.00 93.31 122 ALA A C 1
ATOM 901 O O . ALA A 1 122 ? -29.749 -16.783 21.911 1.00 93.31 122 ALA A O 1
ATOM 902 N N . ASP A 1 123 ? -29.286 -14.819 20.921 1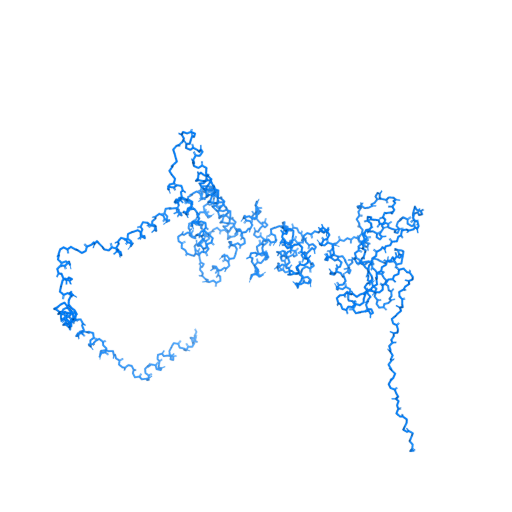.00 92.12 123 ASP A N 1
ATOM 903 C CA . ASP A 1 123 ? -29.597 -15.238 19.547 1.00 92.12 123 ASP A CA 1
ATOM 904 C C . ASP A 1 123 ? -28.358 -15.807 18.812 1.00 92.12 123 ASP A C 1
ATOM 906 O O . ASP A 1 123 ? -28.410 -16.074 17.611 1.00 92.12 123 ASP A O 1
ATOM 910 N N . GLY A 1 124 ? -27.236 -15.995 19.522 1.00 92.31 124 GLY A N 1
ATOM 911 C CA . GLY A 1 124 ? -26.003 -16.575 18.982 1.00 92.31 124 GLY A CA 1
ATOM 912 C C . GLY A 1 124 ? -25.066 -15.579 18.296 1.00 92.31 124 GLY A C 1
ATOM 913 O O . GLY A 1 124 ? -24.288 -15.984 17.437 1.00 92.31 124 GLY A O 1
ATOM 914 N N . TRP A 1 125 ? -25.149 -14.287 18.619 1.00 94.38 125 TRP A N 1
ATOM 915 C CA . TRP A 1 125 ? -24.191 -13.281 18.150 1.00 94.38 125 TRP A CA 1
ATOM 916 C C . TRP A 1 125 ? -23.044 -13.106 19.135 1.00 94.38 125 TRP A C 1
ATOM 918 O O . TRP A 1 125 ? -23.280 -12.816 20.304 1.00 94.38 125 TRP A O 1
ATOM 928 N N . GLU A 1 126 ? -21.805 -13.213 18.666 1.00 94.06 126 GLU A N 1
ATOM 929 C CA . GLU A 1 126 ? -20.637 -12.920 19.498 1.00 94.06 126 GLU A CA 1
ATOM 930 C C . GLU A 1 126 ? -20.196 -11.450 19.361 1.00 94.06 126 GLU A C 1
ATOM 932 O O . GLU A 1 126 ? -20.298 -10.882 18.266 1.00 94.06 126 GLU A O 1
ATOM 937 N N . PRO A 1 127 ? -19.630 -10.823 20.419 1.00 92.25 127 PRO A N 1
ATOM 938 C CA . PRO A 1 127 ? -19.196 -9.419 20.384 1.00 92.25 127 PRO A CA 1
ATOM 939 C C . PRO A 1 127 ? -18.290 -9.117 19.187 1.00 92.25 127 PRO A C 1
ATOM 941 O O . PRO A 1 127 ? -18.434 -8.110 18.493 1.00 92.25 127 PRO A O 1
ATOM 944 N N . ARG A 1 128 ? -17.392 -10.064 18.900 1.00 91.69 128 ARG A N 1
ATOM 945 C CA . ARG A 1 128 ? -16.459 -10.022 17.779 1.00 91.69 128 ARG A CA 1
ATOM 946 C C . ARG A 1 128 ? -17.163 -9.903 16.425 1.00 91.69 128 ARG A C 1
ATOM 948 O O . ARG A 1 128 ? -16.765 -9.094 15.591 1.00 91.69 128 ARG A O 1
ATOM 955 N N . GLU A 1 129 ? -18.197 -10.711 16.194 1.00 91.19 129 GLU A N 1
ATOM 956 C CA . GLU A 1 129 ? -18.958 -10.703 14.939 1.00 91.19 129 GLU A CA 1
ATOM 957 C C . GLU A 1 129 ? -19.691 -9.368 14.765 1.00 91.19 129 GLU A C 1
ATOM 959 O O . GLU A 1 129 ? -19.662 -8.774 13.687 1.00 91.19 129 GLU A O 1
ATOM 964 N N . VAL A 1 130 ? -20.289 -8.851 15.840 1.00 93.25 130 VAL A N 1
ATOM 965 C CA . VAL A 1 130 ? -21.031 -7.583 15.807 1.00 93.25 130 VAL A CA 1
ATOM 966 C C . VAL A 1 130 ? -20.100 -6.393 15.575 1.00 93.25 130 VAL A C 1
ATOM 968 O O . VAL A 1 130 ? -20.433 -5.513 14.778 1.00 93.25 130 VAL A O 1
ATOM 971 N N . ARG A 1 131 ? -18.899 -6.391 16.173 1.00 92.00 131 ARG A N 1
ATOM 972 C CA . ARG A 1 131 ? -17.852 -5.396 15.879 1.00 92.00 131 ARG A CA 1
ATOM 973 C C . ARG A 1 131 ? -17.488 -5.383 14.388 1.00 92.00 131 ARG A C 1
ATOM 975 O O . ARG A 1 131 ? -17.373 -4.313 13.791 1.00 92.00 131 ARG A O 1
ATOM 982 N N . ILE A 1 132 ? -17.341 -6.553 13.769 1.00 90.38 132 ILE A N 1
ATOM 983 C CA . ILE A 1 132 ? -17.047 -6.666 12.334 1.00 90.38 132 ILE A CA 1
ATOM 984 C C . ILE A 1 132 ? -18.201 -6.103 11.491 1.00 90.38 132 ILE A C 1
ATOM 986 O O . ILE A 1 132 ? -17.960 -5.340 10.555 1.00 90.38 132 ILE A O 1
ATOM 990 N N . VAL A 1 133 ? -19.456 -6.427 11.827 1.00 90.50 133 VAL A N 1
ATOM 991 C CA . VAL A 1 133 ? -20.643 -5.884 11.138 1.00 90.50 133 VAL A CA 1
ATOM 992 C C . VAL A 1 133 ? -20.691 -4.355 11.249 1.00 90.50 133 VAL A C 1
ATOM 994 O O . VAL A 1 133 ? -20.919 -3.671 10.247 1.00 90.50 133 VAL A O 1
ATOM 997 N N . ALA A 1 134 ? -20.412 -3.816 12.438 1.00 90.31 134 ALA A N 1
ATOM 998 C CA . ALA A 1 134 ? -20.311 -2.382 12.692 1.00 90.31 134 ALA A CA 1
ATOM 999 C C . ALA A 1 134 ? -19.232 -1.708 11.835 1.00 90.31 134 ALA A C 1
ATOM 1001 O O . ALA A 1 134 ? -19.487 -0.694 11.181 1.00 90.31 134 ALA A O 1
ATOM 1002 N N . ALA A 1 135 ? -18.040 -2.293 11.767 1.00 88.56 135 ALA A N 1
ATOM 1003 C CA . ALA A 1 135 ? -16.963 -1.729 10.969 1.00 88.56 135 ALA A CA 1
ATOM 1004 C C . ALA A 1 135 ? -17.210 -1.837 9.457 1.00 88.56 135 ALA A C 1
ATOM 1006 O O . ALA A 1 135 ? -16.927 -0.889 8.727 1.00 88.56 135 ALA A O 1
ATOM 1007 N N . LEU A 1 136 ? -17.808 -2.933 8.977 1.00 86.88 136 LEU A N 1
ATOM 1008 C CA . LEU A 1 136 ? -18.207 -3.078 7.574 1.00 86.88 136 LEU A CA 1
ATOM 1009 C C . LEU A 1 136 ? -19.218 -2.014 7.148 1.00 86.88 136 LEU A C 1
ATOM 1011 O O . LEU A 1 136 ? -19.108 -1.474 6.047 1.00 86.88 136 LEU A O 1
ATOM 1015 N N . LYS A 1 137 ? -20.189 -1.693 8.011 1.00 87.12 137 LYS A N 1
ATOM 1016 C CA . LYS A 1 137 ? -21.130 -0.595 7.770 1.00 87.12 137 LYS A CA 1
ATOM 1017 C C . LYS A 1 137 ? -20.385 0.728 7.571 1.00 87.12 137 LYS A C 1
ATOM 1019 O O . LYS A 1 137 ? -20.613 1.391 6.565 1.00 87.12 137 LYS A O 1
ATOM 1024 N N . ASN A 1 138 ? -19.446 1.054 8.459 1.00 85.12 138 ASN A N 1
ATOM 1025 C CA . ASN A 1 138 ? -18.644 2.276 8.360 1.00 85.12 138 ASN A CA 1
ATOM 1026 C C . ASN A 1 138 ? -17.816 2.330 7.064 1.00 85.12 138 ASN A C 1
ATOM 1028 O O . ASN A 1 138 ? -17.861 3.330 6.351 1.00 85.12 138 ASN A O 1
ATOM 1032 N N . ILE A 1 139 ? -17.158 1.228 6.687 1.00 83.44 139 ILE A N 1
ATOM 1033 C CA . ILE A 1 139 ? -16.408 1.131 5.423 1.00 83.44 139 ILE A CA 1
ATOM 1034 C C . ILE A 1 139 ? -17.325 1.368 4.211 1.00 83.44 139 ILE A C 1
ATOM 1036 O O . ILE A 1 139 ? -16.951 2.098 3.292 1.00 83.44 139 ILE A O 1
ATOM 1040 N N . ARG A 1 140 ? -18.532 0.785 4.201 1.00 83.12 140 ARG A N 1
ATOM 1041 C CA . ARG A 1 140 ? -19.522 0.966 3.120 1.00 83.12 140 ARG A CA 1
ATOM 1042 C C . ARG A 1 140 ? -20.057 2.396 3.045 1.00 83.12 140 ARG A C 1
ATOM 1044 O O . ARG A 1 140 ? -20.310 2.889 1.953 1.00 83.12 140 ARG A O 1
ATOM 1051 N N . GLU A 1 141 ? -20.200 3.056 4.189 1.00 82.56 141 GLU A N 1
ATOM 1052 C CA . GLU A 1 141 ? -20.602 4.464 4.294 1.00 82.56 141 GLU A CA 1
ATOM 1053 C C . GLU A 1 141 ? -19.442 5.433 3.974 1.00 82.56 141 GLU A C 1
ATOM 1055 O O . GLU A 1 141 ? -19.637 6.647 3.968 1.00 82.56 141 GLU A O 1
ATOM 1060 N N . GLY A 1 142 ? -18.234 4.923 3.686 1.00 75.56 142 GLY A N 1
ATOM 1061 C CA . GLY A 1 142 ? -17.040 5.735 3.427 1.00 75.56 142 GLY A CA 1
ATOM 1062 C C . GLY A 1 142 ? -16.479 6.418 4.680 1.00 75.56 142 GLY A C 1
ATOM 1063 O O . GLY A 1 142 ? -15.664 7.335 4.579 1.00 75.56 142 GLY A O 1
ATOM 1064 N N . ALA A 1 143 ? -16.915 5.987 5.864 1.00 73.06 143 ALA A N 1
ATOM 1065 C CA . ALA A 1 143 ? -16.472 6.491 7.152 1.00 73.06 143 ALA A CA 1
ATOM 1066 C C . ALA A 1 143 ? -15.372 5.586 7.730 1.00 73.06 143 ALA A C 1
ATOM 1068 O O . ALA A 1 143 ? -15.557 4.386 7.904 1.00 73.06 143 ALA A O 1
ATOM 1069 N N . GLY A 1 144 ? -14.217 6.157 8.076 1.00 77.75 144 GLY A N 1
ATOM 1070 C CA . GLY A 1 144 ? -13.114 5.403 8.683 1.00 77.75 144 GLY A CA 1
ATOM 1071 C C . GLY A 1 144 ? -11.748 5.798 8.137 1.00 77.75 144 GLY A C 1
ATOM 1072 O O . GLY A 1 144 ? -11.644 6.644 7.253 1.00 77.75 144 GLY A O 1
ATOM 1073 N N . THR A 1 145 ? -10.696 5.206 8.700 1.00 85.81 145 THR A N 1
ATOM 1074 C CA . THR A 1 145 ? -9.330 5.325 8.172 1.00 85.81 145 THR A CA 1
ATOM 1075 C C . THR A 1 145 ? -8.944 4.048 7.426 1.00 85.81 145 THR A C 1
ATOM 1077 O O . THR A 1 145 ? -9.548 2.992 7.639 1.00 85.81 145 THR A O 1
ATOM 1080 N N . ILE A 1 146 ? -7.935 4.131 6.554 1.00 88.81 146 ILE A N 1
ATOM 1081 C CA . ILE A 1 146 ? -7.405 2.960 5.838 1.00 88.81 146 ILE A CA 1
ATOM 1082 C C . ILE A 1 146 ? -6.871 1.937 6.853 1.00 88.81 146 ILE A C 1
ATOM 1084 O O . ILE A 1 146 ? -7.105 0.738 6.700 1.00 88.81 146 ILE A O 1
ATOM 1088 N N . LEU A 1 147 ? -6.220 2.409 7.921 1.00 89.56 147 LEU A N 1
ATOM 1089 C CA . LEU A 1 147 ? -5.693 1.565 8.988 1.00 89.56 147 LEU A CA 1
ATOM 1090 C C . LEU A 1 147 ? -6.790 0.798 9.742 1.00 89.56 147 LEU A C 1
ATOM 1092 O O . LEU A 1 147 ? -6.618 -0.387 10.022 1.00 89.56 147 LEU A O 1
ATOM 1096 N N . ASP A 1 148 ? -7.932 1.424 10.036 1.00 88.25 148 ASP A N 1
ATOM 1097 C CA . ASP A 1 148 ? -9.048 0.728 10.694 1.00 88.25 148 ASP A CA 1
ATOM 1098 C C . ASP A 1 148 ? -9.645 -0.349 9.789 1.00 88.25 148 ASP A C 1
ATOM 1100 O O . ASP A 1 148 ? -9.881 -1.471 10.234 1.00 88.25 148 ASP A O 1
ATOM 1104 N N . ALA A 1 149 ? -9.826 -0.041 8.502 1.00 89.19 149 ALA A N 1
ATOM 1105 C CA . ALA A 1 149 ? -10.276 -1.029 7.527 1.00 89.19 149 ALA A CA 1
ATOM 1106 C C . ALA A 1 149 ? -9.282 -2.199 7.413 1.00 89.19 149 ALA A C 1
ATOM 1108 O O . ALA A 1 149 ? -9.691 -3.358 7.340 1.00 89.19 149 ALA A O 1
ATOM 1109 N N . ALA A 1 150 ? -7.977 -1.921 7.476 1.00 91.88 150 ALA A N 1
ATOM 1110 C CA . ALA A 1 150 ? -6.952 -2.956 7.493 1.00 91.88 150 ALA A CA 1
ATOM 1111 C C . ALA A 1 150 ? -7.039 -3.848 8.745 1.00 91.88 150 ALA A C 1
ATOM 1113 O O . ALA A 1 150 ? -6.961 -5.068 8.613 1.00 91.88 150 ALA A O 1
ATOM 1114 N N . LYS A 1 151 ? -7.268 -3.281 9.943 1.00 91.19 151 LYS A N 1
ATOM 1115 C CA . LYS A 1 151 ? -7.492 -4.064 11.178 1.00 91.19 151 LYS A CA 1
ATOM 1116 C C . LYS A 1 151 ? -8.685 -5.012 11.038 1.00 91.19 151 LYS A C 1
ATOM 1118 O O . LYS A 1 151 ? -8.578 -6.180 11.401 1.00 91.19 151 LYS A O 1
ATOM 1123 N N . VAL A 1 152 ? -9.786 -4.537 10.453 1.00 90.62 152 VAL A N 1
ATOM 1124 C CA . VAL A 1 152 ? -10.985 -5.354 10.191 1.00 90.62 152 VAL A CA 1
ATOM 1125 C C . VAL A 1 152 ? -10.663 -6.512 9.250 1.00 90.62 152 VAL A C 1
ATOM 1127 O O . VAL A 1 152 ? -11.034 -7.651 9.524 1.00 90.62 152 VAL A O 1
ATOM 1130 N N . PHE A 1 153 ? -9.943 -6.251 8.156 1.00 90.50 153 PHE A N 1
ATOM 1131 C CA . PHE A 1 153 ? -9.546 -7.296 7.209 1.00 90.50 153 PHE A CA 1
ATOM 1132 C C . PHE A 1 153 ? -8.571 -8.312 7.807 1.00 90.50 153 PHE A C 1
ATOM 1134 O O . PHE A 1 153 ? -8.640 -9.485 7.451 1.00 90.50 153 PHE A O 1
ATOM 1141 N N . ARG A 1 154 ? -7.695 -7.897 8.728 1.00 91.25 154 ARG A N 1
ATOM 1142 C CA . ARG A 1 154 ? -6.811 -8.812 9.471 1.00 91.25 154 ARG A CA 1
ATOM 1143 C C . ARG A 1 154 ? -7.590 -9.704 10.415 1.00 91.25 154 ARG A C 1
ATOM 1145 O O . ARG A 1 154 ? -7.329 -10.899 10.496 1.00 91.25 154 ARG A O 1
ATOM 1152 N N . GLU A 1 155 ? -8.563 -9.126 11.107 1.00 90.25 155 GLU A N 1
ATOM 1153 C CA . GLU A 1 155 ? -9.407 -9.876 12.017 1.00 90.25 155 GLU A CA 1
ATOM 1154 C C . GLU A 1 155 ? -10.325 -10.849 11.267 1.00 90.25 155 GLU A C 1
ATOM 1156 O O . GLU A 1 155 ? -10.507 -11.979 11.712 1.00 90.25 155 GLU A O 1
ATOM 1161 N N . ALA A 1 156 ? -10.874 -10.451 10.119 1.00 86.94 156 ALA A N 1
ATOM 1162 C CA . ALA A 1 156 ? -11.753 -11.278 9.298 1.00 86.94 156 ALA A CA 1
ATOM 1163 C C . ALA A 1 156 ? -11.274 -11.349 7.833 1.00 86.94 156 ALA A C 1
ATOM 1165 O O . ALA A 1 156 ? -11.850 -10.697 6.954 1.00 86.94 156 ALA A O 1
ATOM 1166 N N . PRO A 1 157 ? -10.275 -12.206 7.532 1.00 82.19 157 PRO A N 1
ATOM 1167 C CA . PRO A 1 157 ? -9.672 -12.312 6.199 1.00 82.19 157 PRO A CA 1
ATOM 1168 C C . PRO A 1 157 ? -10.659 -12.668 5.083 1.00 82.19 157 PRO A C 1
ATOM 1170 O O . PRO A 1 157 ? -10.485 -12.246 3.940 1.00 82.19 157 PRO A O 1
ATOM 1173 N N . GLY A 1 158 ? -11.740 -13.390 5.403 1.00 81.88 158 GLY A N 1
ATOM 1174 C CA . GLY A 1 158 ? -12.796 -13.727 4.441 1.00 81.88 158 GLY A CA 1
ATOM 1175 C C . GLY A 1 158 ? -13.478 -12.505 3.810 1.00 81.88 158 GLY A C 1
ATOM 1176 O O . GLY A 1 158 ? -13.977 -12.593 2.690 1.00 81.88 158 GLY A O 1
ATOM 1177 N N . LEU A 1 159 ? -13.442 -11.346 4.478 1.00 77.94 159 LEU A N 1
ATOM 1178 C CA . LEU A 1 159 ? -14.043 -10.099 3.995 1.00 77.94 159 LEU A CA 1
ATOM 1179 C C . LEU A 1 159 ? -13.218 -9.395 2.921 1.00 77.94 159 LEU A C 1
ATOM 1181 O O . LEU A 1 159 ? -13.744 -8.545 2.207 1.00 77.94 159 LEU A O 1
ATOM 1185 N N . VAL A 1 160 ? -11.938 -9.749 2.766 1.00 68.56 160 VAL A N 1
ATOM 1186 C CA . VAL A 1 160 ? -11.063 -9.162 1.737 1.00 68.56 160 VAL A CA 1
ATOM 1187 C C . VAL A 1 160 ? -11.682 -9.317 0.342 1.00 68.56 160 VAL A C 1
ATOM 1189 O O . VAL A 1 160 ? -11.561 -8.411 -0.488 1.00 68.56 160 VAL A O 1
ATOM 1192 N N . ASN A 1 161 ? -12.405 -10.419 0.122 1.00 66.88 161 ASN A N 1
ATOM 1193 C CA . ASN A 1 161 ? -13.079 -10.761 -1.130 1.00 66.88 161 ASN A CA 1
ATOM 1194 C C . ASN A 1 161 ? -14.594 -10.482 -1.116 1.00 66.88 161 ASN A C 1
ATOM 1196 O O . ASN A 1 161 ? -15.296 -10.902 -2.038 1.00 66.88 161 ASN A O 1
ATOM 1200 N N . ASP A 1 162 ? -15.113 -9.792 -0.095 1.00 74.06 162 ASP A N 1
ATOM 1201 C CA . ASP A 1 162 ? -16.530 -9.439 -0.018 1.00 74.06 162 ASP A CA 1
ATOM 1202 C C . ASP A 1 162 ? -16.897 -8.480 -1.165 1.00 74.06 162 ASP A C 1
ATOM 1204 O O . ASP A 1 162 ? -16.410 -7.350 -1.255 1.00 74.06 162 ASP A O 1
ATOM 1208 N N . ARG A 1 163 ? -17.771 -8.951 -2.063 1.00 67.56 163 ARG A N 1
ATOM 1209 C CA . ARG A 1 163 ? -18.233 -8.211 -3.249 1.00 67.56 163 ARG A CA 1
ATOM 1210 C C . ARG A 1 163 ? -19.208 -7.081 -2.919 1.00 67.56 163 ARG A C 1
ATOM 1212 O O . ARG A 1 163 ? -19.524 -6.290 -3.801 1.00 67.56 163 ARG A O 1
ATOM 1219 N N . THR A 1 164 ? -19.695 -7.004 -1.682 1.00 72.12 164 THR A N 1
ATOM 1220 C CA . THR A 1 164 ? -20.527 -5.889 -1.207 1.00 72.12 164 THR A CA 1
ATOM 1221 C C . THR A 1 164 ? -19.702 -4.652 -0.854 1.00 72.12 164 THR A C 1
ATOM 1223 O O . THR A 1 164 ? -20.265 -3.573 -0.666 1.00 72.12 164 THR A O 1
ATOM 1226 N N . LEU A 1 165 ? -18.376 -4.789 -0.750 1.00 70.81 165 LEU A N 1
ATOM 1227 C CA . LEU A 1 165 ? -17.472 -3.665 -0.551 1.00 70.81 165 LEU A CA 1
ATOM 1228 C C . LEU A 1 165 ? -17.114 -3.029 -1.901 1.00 70.81 165 LEU A C 1
ATOM 1230 O O . LEU A 1 165 ? -16.904 -3.757 -2.874 1.00 70.81 165 LEU A O 1
ATOM 1234 N N . PRO A 1 166 ? -16.988 -1.692 -1.984 1.00 66.88 166 PRO A N 1
ATOM 1235 C CA . PRO A 1 166 ? -16.537 -1.027 -3.202 1.00 66.88 166 PRO A CA 1
ATOM 1236 C C . PRO A 1 166 ? -15.139 -1.530 -3.598 1.00 66.88 166 PRO A C 1
ATOM 1238 O O . PRO A 1 166 ? -14.136 -1.182 -2.983 1.00 66.88 166 PRO A O 1
ATOM 1241 N N . VAL A 1 167 ? -15.053 -2.390 -4.615 1.00 59.28 167 VAL A N 1
ATOM 1242 C CA . VAL A 1 167 ? -13.809 -3.114 -4.946 1.00 59.28 167 VAL A CA 1
ATOM 1243 C C . VAL A 1 167 ? -12.745 -2.194 -5.561 1.00 59.28 167 VAL A C 1
ATOM 1245 O O . VAL A 1 167 ? -11.561 -2.520 -5.512 1.00 59.28 167 VAL A O 1
ATOM 1248 N N . THR A 1 168 ? -13.151 -1.048 -6.112 1.00 59.34 168 THR A N 1
ATOM 1249 C CA . THR A 1 168 ? -12.358 -0.247 -7.060 1.00 59.34 168 THR A CA 1
ATOM 1250 C C . THR A 1 168 ? -11.731 1.025 -6.483 1.00 59.34 168 THR A C 1
ATOM 1252 O O . THR A 1 168 ? -11.149 1.797 -7.238 1.00 59.34 168 THR A O 1
ATOM 1255 N N . GLY A 1 169 ? -11.840 1.281 -5.175 1.00 72.06 169 GLY A N 1
ATOM 1256 C CA . GLY A 1 169 ? -11.249 2.474 -4.557 1.00 72.06 169 GLY A CA 1
ATOM 1257 C C . GLY A 1 169 ? -9.819 2.249 -4.060 1.00 72.06 169 GLY A C 1
ATOM 1258 O O . GLY A 1 169 ? -9.564 1.254 -3.376 1.00 72.06 169 GLY A O 1
ATOM 1259 N N . ASP A 1 170 ? -8.924 3.217 -4.297 1.00 81.56 170 ASP A N 1
ATOM 1260 C CA . ASP A 1 170 ? -7.555 3.255 -3.740 1.00 81.56 170 ASP A CA 1
ATOM 1261 C C . ASP A 1 170 ? -7.535 3.011 -2.221 1.00 81.56 170 ASP A C 1
ATOM 1263 O O . ASP A 1 170 ? -6.623 2.374 -1.694 1.00 81.56 170 ASP A O 1
ATOM 1267 N N . PHE A 1 171 ? -8.584 3.457 -1.521 1.00 84.88 171 PHE A N 1
ATOM 1268 C CA . PHE A 1 171 ? -8.808 3.209 -0.096 1.00 84.88 171 PHE A CA 1
ATOM 1269 C C . PHE A 1 171 ? -8.850 1.710 0.244 1.00 84.88 171 PHE A C 1
ATOM 1271 O O . PHE A 1 171 ? -8.100 1.246 1.102 1.00 84.88 171 PHE A O 1
ATOM 1278 N N . ILE A 1 172 ? -9.698 0.933 -0.443 1.00 84.12 172 ILE A N 1
ATOM 1279 C CA . ILE A 1 172 ? -9.868 -0.501 -0.170 1.00 84.12 172 ILE A CA 1
ATOM 1280 C C . ILE A 1 172 ? -8.639 -1.280 -0.632 1.00 84.12 172 ILE A C 1
ATOM 1282 O O . ILE A 1 172 ? -8.200 -2.190 0.070 1.00 84.12 172 ILE A O 1
ATOM 1286 N N . ALA A 1 173 ? -8.049 -0.913 -1.773 1.00 84.38 173 ALA A N 1
ATOM 1287 C CA . ALA A 1 173 ? -6.793 -1.506 -2.227 1.00 84.38 173 ALA A CA 1
ATOM 1288 C C . ALA A 1 173 ? -5.680 -1.324 -1.180 1.00 84.38 173 ALA A C 1
ATOM 1290 O O . ALA A 1 173 ? -5.034 -2.301 -0.796 1.00 84.38 173 ALA A O 1
ATOM 1291 N N . SER A 1 174 ? -5.536 -0.109 -0.640 1.00 89.69 174 SER A N 1
ATOM 1292 C CA . SER A 1 174 ? -4.543 0.200 0.394 1.00 89.69 174 SER A CA 1
ATOM 1293 C C . SER A 1 174 ? -4.805 -0.560 1.694 1.00 89.69 174 SER A C 1
ATOM 1295 O O . SER A 1 174 ? -3.888 -1.153 2.260 1.00 89.69 174 SER A O 1
ATOM 1297 N N . ALA A 1 175 ? -6.062 -0.614 2.142 1.00 90.94 175 ALA A N 1
ATOM 1298 C CA . ALA A 1 175 ? -6.443 -1.340 3.352 1.00 90.94 175 ALA A CA 1
ATOM 1299 C C . ALA A 1 175 ? -6.178 -2.850 3.226 1.00 90.94 175 ALA A C 1
ATOM 1301 O O . ALA A 1 175 ? -5.677 -3.469 4.163 1.00 90.94 175 ALA A O 1
ATOM 1302 N N . ARG A 1 176 ? -6.439 -3.449 2.053 1.00 89.56 176 ARG A N 1
ATOM 1303 C CA . ARG A 1 176 ? -6.086 -4.851 1.766 1.00 89.56 176 ARG A CA 1
ATOM 1304 C C . ARG A 1 176 ? -4.575 -5.077 1.737 1.00 89.56 176 ARG A C 1
ATOM 1306 O O . ARG A 1 176 ? -4.118 -6.123 2.187 1.00 89.56 176 ARG A O 1
ATOM 1313 N N . GLY A 1 177 ? -3.811 -4.134 1.183 1.00 92.06 177 GLY A N 1
ATOM 1314 C CA . GLY A 1 177 ? -2.347 -4.167 1.205 1.00 92.06 177 GLY A CA 1
ATOM 1315 C C . GLY A 1 177 ? -1.819 -4.190 2.637 1.00 92.06 177 GLY A C 1
ATOM 1316 O O . GLY A 1 177 ? -1.108 -5.113 3.015 1.00 92.06 177 GLY A O 1
ATOM 1317 N N . LEU A 1 178 ? -2.264 -3.248 3.473 1.00 95.12 178 LEU A N 1
ATOM 1318 C CA . LEU A 1 178 ? -1.893 -3.195 4.891 1.00 95.12 178 LEU A CA 1
ATOM 1319 C C . LEU A 1 178 ? -2.306 -4.449 5.660 1.00 95.12 178 LEU A C 1
ATOM 1321 O O . LEU A 1 178 ? -1.544 -4.943 6.484 1.00 95.12 178 LEU A O 1
ATOM 1325 N N . ALA A 1 179 ? -3.495 -4.988 5.389 1.00 93.75 179 ALA A N 1
ATOM 1326 C CA . ALA A 1 179 ? -3.975 -6.174 6.083 1.00 93.75 179 ALA A CA 1
ATOM 1327 C C . ALA A 1 179 ? -3.076 -7.401 5.861 1.00 93.75 179 ALA A C 1
ATOM 1329 O O . ALA A 1 179 ? -2.965 -8.244 6.748 1.00 93.75 179 ALA A O 1
ATOM 1330 N N . ARG A 1 180 ? -2.402 -7.475 4.708 1.00 93.44 180 ARG A N 1
ATOM 1331 C CA . ARG A 1 180 ? -1.479 -8.559 4.344 1.00 93.44 180 ARG A CA 1
ATOM 1332 C C . ARG A 1 180 ? -0.081 -8.439 4.952 1.00 93.44 180 ARG A C 1
ATOM 1334 O O . ARG A 1 180 ? 0.723 -9.347 4.767 1.00 93.44 180 ARG A O 1
ATOM 1341 N N . LEU A 1 181 ? 0.226 -7.352 5.660 1.00 96.38 181 LEU A N 1
ATOM 1342 C CA . LEU A 1 181 ? 1.512 -7.206 6.339 1.00 96.38 181 LEU A CA 1
ATOM 1343 C C . LEU A 1 181 ? 1.708 -8.265 7.432 1.00 96.38 181 LEU A C 1
ATOM 1345 O O . LEU A 1 181 ? 0.744 -8.810 7.971 1.00 96.38 181 LEU A O 1
ATOM 1349 N N . SER A 1 182 ? 2.967 -8.530 7.785 1.00 96.50 182 SER A N 1
ATOM 1350 C CA . SER A 1 182 ? 3.273 -9.304 8.990 1.00 96.50 182 SER A CA 1
ATOM 1351 C C . SER A 1 182 ? 2.921 -8.475 10.225 1.00 96.50 182 SER A C 1
ATOM 1353 O O . SER A 1 182 ? 2.774 -7.255 10.131 1.00 96.50 182 SER A O 1
ATOM 1355 N N . ASP A 1 183 ? 2.769 -9.123 11.376 1.00 96.25 183 ASP A N 1
ATOM 1356 C CA . ASP A 1 183 ? 2.327 -8.463 12.609 1.00 96.25 183 ASP A CA 1
ATOM 1357 C C . ASP A 1 183 ? 3.265 -7.315 13.008 1.00 96.25 183 ASP A C 1
ATOM 1359 O O . ASP A 1 183 ? 2.798 -6.201 13.258 1.00 96.25 183 ASP A O 1
ATOM 1363 N N . ASP A 1 184 ? 4.579 -7.543 12.945 1.00 96.44 184 ASP A N 1
ATOM 1364 C CA . ASP A 1 184 ? 5.596 -6.535 13.268 1.00 96.44 184 ASP A CA 1
ATOM 1365 C C . ASP A 1 184 ? 5.575 -5.359 12.284 1.00 96.44 184 ASP A C 1
ATOM 1367 O O . ASP A 1 184 ? 5.600 -4.192 12.684 1.00 96.44 184 ASP A O 1
ATOM 1371 N N . ALA A 1 185 ? 5.478 -5.644 10.981 1.00 97.06 185 ALA A N 1
ATOM 1372 C CA . ALA A 1 185 ? 5.424 -4.604 9.956 1.00 97.06 185 ALA A CA 1
ATOM 1373 C C . ALA A 1 185 ? 4.127 -3.789 10.047 1.00 97.06 185 ALA A C 1
ATOM 1375 O O . ALA A 1 185 ? 4.147 -2.565 9.910 1.00 97.06 185 ALA A O 1
ATOM 1376 N N . PHE A 1 186 ? 2.998 -4.448 10.321 1.00 97.19 186 PHE A N 1
ATOM 1377 C CA . PHE A 1 186 ? 1.725 -3.780 10.558 1.00 97.19 186 PHE A CA 1
ATOM 1378 C C . PHE A 1 186 ? 1.799 -2.878 11.793 1.00 97.19 186 PHE A C 1
ATOM 1380 O O . PHE A 1 186 ? 1.371 -1.726 11.728 1.00 97.19 186 PHE A O 1
ATOM 1387 N N . GLY A 1 187 ? 2.381 -3.370 12.891 1.00 95.94 187 GLY A N 1
ATOM 1388 C CA . GLY A 1 187 ? 2.612 -2.597 14.111 1.00 95.94 187 GLY A CA 1
ATOM 1389 C C . GLY A 1 187 ? 3.463 -1.352 13.861 1.00 95.94 187 GLY A C 1
ATOM 1390 O O . GLY A 1 187 ? 3.093 -0.260 14.292 1.00 95.94 187 GLY A O 1
ATOM 1391 N N . ALA A 1 188 ? 4.547 -1.478 13.091 1.00 96.44 188 ALA A N 1
ATOM 1392 C CA . ALA A 1 188 ? 5.404 -0.351 12.727 1.00 96.44 188 ALA A CA 1
ATOM 1393 C C . ALA A 1 188 ? 4.667 0.708 11.885 1.00 96.44 188 ALA A C 1
ATOM 1395 O O . ALA A 1 188 ? 4.775 1.906 12.154 1.00 96.44 188 ALA A O 1
ATOM 1396 N N . VAL A 1 189 ? 3.870 0.289 10.896 1.00 96.62 189 VAL A N 1
ATOM 1397 C CA . VAL A 1 189 ? 3.053 1.217 10.094 1.00 96.62 189 VAL A CA 1
ATOM 1398 C C . VAL A 1 189 ? 1.974 1.881 10.952 1.00 96.62 189 VAL A C 1
ATOM 1400 O O . VAL A 1 189 ? 1.781 3.091 10.857 1.00 96.62 189 VAL A O 1
ATOM 1403 N N . ALA A 1 190 ? 1.307 1.123 11.826 1.00 93.69 190 ALA A N 1
ATOM 1404 C CA . ALA A 1 190 ? 0.298 1.645 12.746 1.00 93.69 190 ALA A CA 1
ATOM 1405 C C . ALA A 1 190 ? 0.880 2.660 13.745 1.00 93.69 190 ALA A C 1
ATOM 1407 O O . ALA A 1 190 ? 0.197 3.610 14.121 1.00 93.69 190 ALA A O 1
ATOM 1408 N N . ALA A 1 191 ? 2.146 2.489 14.136 1.00 93.75 191 ALA A N 1
ATOM 1409 C CA . ALA A 1 191 ? 2.897 3.439 14.954 1.00 93.75 191 ALA A CA 1
ATOM 1410 C C . ALA A 1 191 ? 3.397 4.671 14.170 1.00 93.75 191 ALA A C 1
ATOM 1412 O O . ALA A 1 191 ? 3.972 5.582 14.763 1.00 93.75 191 ALA A O 1
ATOM 1413 N N . GLY A 1 192 ? 3.192 4.721 12.849 1.00 94.81 192 GLY A N 1
ATOM 1414 C CA . GLY A 1 192 ? 3.589 5.848 12.005 1.00 94.81 192 GLY A CA 1
ATOM 1415 C C . GLY A 1 192 ? 5.066 5.856 11.605 1.00 94.81 192 GLY A C 1
ATOM 1416 O O . GLY A 1 192 ? 5.559 6.892 11.164 1.00 94.81 192 GLY A O 1
ATOM 1417 N N . VAL A 1 193 ? 5.774 4.725 11.726 1.00 96.19 193 VAL A N 1
ATOM 1418 C CA . VAL A 1 193 ? 7.191 4.598 11.326 1.00 96.19 193 VAL A CA 1
ATOM 1419 C C . VAL A 1 193 ? 7.381 4.912 9.839 1.00 96.19 193 VAL A C 1
ATOM 1421 O O . VAL A 1 193 ? 8.363 5.543 9.452 1.00 96.19 193 VAL A O 1
ATOM 1424 N N . ILE A 1 194 ? 6.417 4.501 9.011 1.00 96.25 194 ILE A N 1
ATOM 1425 C CA . ILE A 1 194 ? 6.298 4.894 7.606 1.00 96.25 194 ILE A CA 1
ATOM 1426 C C . ILE A 1 194 ? 4.837 5.246 7.281 1.00 96.25 194 ILE A C 1
ATOM 1428 O O . ILE A 1 194 ? 3.923 4.745 7.940 1.00 96.25 194 ILE A O 1
ATOM 1432 N N . PRO A 1 195 ? 4.579 6.055 6.238 1.00 95.38 195 PRO A N 1
ATOM 1433 C CA . PRO A 1 195 ? 3.222 6.319 5.772 1.00 95.38 195 PRO A CA 1
ATOM 1434 C C . PRO A 1 195 ? 2.445 5.052 5.376 1.00 95.38 195 PRO A C 1
ATOM 1436 O O . PRO A 1 195 ? 2.966 4.194 4.661 1.00 95.38 195 PRO A O 1
ATOM 1439 N N . GLU A 1 196 ? 1.153 5.004 5.722 1.00 94.56 196 GLU A N 1
ATOM 1440 C CA . GLU A 1 196 ? 0.226 3.897 5.415 1.00 94.56 196 GLU A CA 1
ATOM 1441 C C . GLU A 1 196 ? 0.260 3.464 3.942 1.00 94.56 196 GLU A C 1
ATOM 1443 O O . GLU A 1 196 ? 0.313 2.278 3.628 1.00 94.56 196 GLU A O 1
ATOM 1448 N N . ARG A 1 197 ? 0.301 4.433 3.019 1.00 93.88 197 ARG A N 1
ATOM 1449 C CA . ARG A 1 197 ? 0.362 4.174 1.571 1.00 93.88 197 ARG A CA 1
ATOM 1450 C C . ARG A 1 197 ? 1.590 3.359 1.143 1.00 93.88 197 ARG A C 1
ATOM 1452 O O . ARG A 1 197 ? 1.526 2.664 0.139 1.00 93.88 197 ARG A O 1
ATOM 1459 N N . TYR A 1 198 ? 2.706 3.459 1.867 1.00 95.88 198 TYR A N 1
ATOM 1460 C CA . TYR A 1 198 ? 3.929 2.707 1.574 1.00 95.88 198 TYR A CA 1
ATOM 1461 C C . TYR A 1 198 ? 3.891 1.324 2.225 1.00 95.88 198 TYR A C 1
ATOM 1463 O O . TYR A 1 198 ? 4.228 0.341 1.571 1.00 95.88 198 TYR A O 1
ATOM 1471 N N . GLY A 1 199 ? 3.356 1.224 3.447 1.00 96.50 199 GLY A N 1
ATOM 1472 C CA . GLY A 1 199 ? 3.046 -0.068 4.062 1.00 96.50 199 GLY A CA 1
ATOM 1473 C C . GLY A 1 199 ? 2.097 -0.911 3.202 1.00 96.50 199 GLY A C 1
ATOM 1474 O O . GLY A 1 199 ? 2.314 -2.105 3.021 1.00 96.50 199 GLY A O 1
ATOM 1475 N N . ALA A 1 200 ? 1.087 -0.287 2.589 1.00 95.81 200 ALA A N 1
ATOM 1476 C CA . ALA A 1 200 ? 0.173 -0.973 1.679 1.00 95.81 200 ALA A CA 1
ATOM 1477 C C . ALA A 1 200 ? 0.894 -1.600 0.474 1.00 95.81 200 ALA A C 1
ATOM 1479 O O . ALA A 1 200 ? 0.563 -2.717 0.079 1.00 95.81 200 ALA A O 1
ATOM 1480 N N . VAL A 1 201 ? 1.898 -0.907 -0.076 1.00 96.19 201 VAL A N 1
ATOM 1481 C CA . VAL A 1 201 ? 2.710 -1.403 -1.197 1.00 96.19 201 VAL A CA 1
ATOM 1482 C C . VAL A 1 201 ? 3.508 -2.644 -0.801 1.00 96.19 201 VAL A C 1
ATOM 1484 O O . VAL A 1 201 ? 3.576 -3.577 -1.598 1.00 96.19 201 VAL A O 1
ATOM 1487 N N . ILE A 1 202 ? 4.070 -2.687 0.413 1.00 96.94 202 ILE A N 1
ATOM 1488 C CA . ILE A 1 202 ? 4.786 -3.871 0.916 1.00 96.94 202 ILE A CA 1
ATOM 1489 C C . ILE A 1 202 ? 3.859 -5.091 0.874 1.00 96.94 202 ILE A C 1
ATOM 1491 O O . ILE A 1 202 ? 4.171 -6.068 0.200 1.00 96.94 202 ILE A O 1
ATOM 1495 N N . GLY A 1 203 ? 2.682 -5.014 1.501 1.00 94.94 203 GLY A N 1
ATOM 1496 C CA . GLY A 1 203 ? 1.764 -6.157 1.560 1.00 94.94 203 GLY A CA 1
ATOM 1497 C C . GLY A 1 203 ? 1.089 -6.509 0.225 1.00 94.94 203 GLY A C 1
ATOM 1498 O O . GLY A 1 203 ? 0.625 -7.638 0.049 1.00 94.94 203 GLY A O 1
ATOM 1499 N N . GLU A 1 204 ? 1.035 -5.577 -0.733 1.00 92.62 204 GLU A N 1
ATOM 1500 C CA . GLU A 1 204 ? 0.563 -5.834 -2.102 1.00 92.62 204 GLU A CA 1
ATOM 1501 C C . GLU A 1 204 ? 1.617 -6.551 -2.957 1.00 92.62 204 GLU A C 1
ATOM 1503 O O . GLU A 1 204 ? 1.272 -7.426 -3.746 1.00 92.62 204 GLU A O 1
ATOM 1508 N N . VAL A 1 205 ? 2.891 -6.171 -2.829 1.00 92.75 205 VAL A N 1
ATOM 1509 C CA . VAL A 1 205 ? 3.964 -6.636 -3.722 1.00 92.75 205 VAL A CA 1
ATOM 1510 C C . VAL A 1 205 ? 4.705 -7.855 -3.168 1.00 92.75 205 VAL A C 1
ATOM 1512 O O . VAL A 1 205 ? 5.139 -8.691 -3.958 1.00 92.75 205 VAL A O 1
ATOM 1515 N N . ALA A 1 206 ? 4.843 -7.964 -1.845 1.00 93.31 206 ALA A N 1
ATOM 1516 C CA . ALA A 1 206 ? 5.596 -9.017 -1.158 1.00 93.31 206 ALA A CA 1
ATOM 1517 C C . ALA A 1 206 ? 4.695 -10.013 -0.409 1.00 93.31 206 ALA A C 1
ATOM 1519 O O . ALA A 1 206 ? 5.078 -10.554 0.622 1.00 93.31 206 ALA A O 1
ATOM 1520 N N . THR A 1 207 ? 3.489 -10.276 -0.924 1.00 90.06 207 THR A N 1
ATOM 1521 C CA . THR A 1 207 ? 2.494 -11.145 -0.265 1.00 90.06 207 THR A CA 1
ATOM 1522 C C . THR A 1 207 ? 3.022 -12.546 0.083 1.00 90.06 207 THR A C 1
ATOM 1524 O O . THR A 1 207 ? 2.562 -13.154 1.044 1.00 90.06 207 THR A O 1
ATOM 1527 N N . ASP A 1 208 ? 3.969 -13.063 -0.693 1.00 90.88 208 ASP A N 1
ATOM 1528 C CA . ASP A 1 208 ? 4.600 -14.375 -0.542 1.00 90.88 208 ASP A CA 1
ATOM 1529 C C . ASP A 1 208 ? 5.788 -14.398 0.435 1.00 90.88 208 ASP A C 1
ATOM 1531 O O . ASP A 1 208 ? 6.264 -15.480 0.776 1.00 90.88 208 ASP A O 1
ATOM 1535 N N . ARG A 1 209 ? 6.256 -13.233 0.904 1.00 90.81 209 ARG A N 1
ATOM 1536 C CA . ARG A 1 209 ? 7.449 -13.080 1.757 1.00 90.81 209 ARG A CA 1
ATOM 1537 C C . ARG 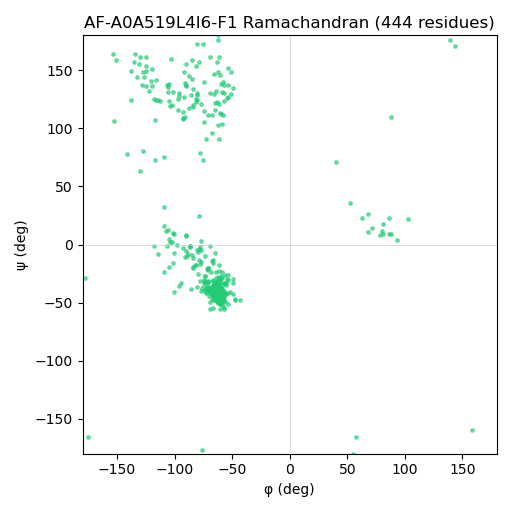A 1 209 ? 7.181 -12.225 3.003 1.00 90.81 209 ARG A C 1
ATOM 1539 O O . ARG A 1 209 ? 7.783 -11.159 3.170 1.00 90.81 209 ARG A O 1
ATOM 1546 N N . PRO A 1 210 ? 6.285 -12.677 3.905 1.00 93.94 210 PRO A N 1
ATOM 1547 C CA . PRO A 1 210 ? 5.946 -11.930 5.113 1.00 93.94 210 PRO A CA 1
ATOM 1548 C C . PRO A 1 210 ? 7.119 -11.750 6.084 1.00 93.94 210 PRO A C 1
ATOM 1550 O O . PRO A 1 210 ? 7.126 -10.794 6.860 1.00 93.94 210 PRO A O 1
ATOM 1553 N N . ASP A 1 211 ? 8.112 -12.634 6.014 1.00 94.44 211 ASP A N 1
ATOM 1554 C CA . ASP A 1 211 ? 9.369 -12.583 6.761 1.00 94.44 211 ASP A CA 1
ATOM 1555 C C . ASP A 1 211 ? 10.195 -11.322 6.456 1.00 94.44 211 ASP A C 1
ATOM 1557 O O . ASP A 1 211 ? 10.852 -10.783 7.344 1.00 94.44 211 ASP A O 1
ATOM 1561 N N . LEU A 1 212 ? 10.094 -10.782 5.236 1.00 94.81 212 LEU A N 1
ATOM 1562 C CA . LEU A 1 212 ? 10.835 -9.588 4.819 1.00 94.81 212 LEU A CA 1
ATOM 1563 C C . LEU A 1 212 ? 10.103 -8.272 5.097 1.00 94.81 212 LEU A C 1
ATOM 1565 O O . LEU A 1 212 ? 10.681 -7.197 4.956 1.00 94.81 212 LEU A O 1
ATOM 1569 N N . HIS A 1 213 ? 8.827 -8.305 5.481 1.00 96.94 213 HIS A N 1
ATOM 1570 C CA . HIS A 1 213 ? 8.028 -7.083 5.567 1.00 96.94 213 HIS A CA 1
ATOM 1571 C C . HIS A 1 213 ? 8.613 -6.044 6.536 1.00 96.94 213 HIS A C 1
ATOM 1573 O O . HIS A 1 213 ? 8.595 -4.853 6.230 1.00 96.94 213 HIS A O 1
ATOM 1579 N N . PHE A 1 214 ? 9.148 -6.466 7.686 1.00 95.56 214 PHE A N 1
ATOM 1580 C CA . PHE A 1 214 ? 9.707 -5.530 8.666 1.00 95.56 214 PHE A CA 1
ATOM 1581 C C . PHE A 1 214 ? 11.010 -4.883 8.168 1.00 95.56 214 PHE A C 1
ATOM 1583 O O . PHE A 1 214 ? 11.173 -3.669 8.279 1.00 95.56 214 PHE A O 1
ATOM 1590 N N . SER A 1 215 ? 11.895 -5.647 7.515 1.00 94.44 215 SER A N 1
ATOM 1591 C CA . SER A 1 215 ? 13.114 -5.088 6.912 1.00 94.44 215 SER A CA 1
ATOM 1592 C C . SER A 1 215 ? 12.794 -4.135 5.753 1.00 94.44 215 SER A C 1
ATOM 1594 O O . SER A 1 215 ? 13.458 -3.111 5.588 1.00 94.44 215 SER A O 1
ATOM 1596 N N . MET A 1 216 ? 11.724 -4.402 4.996 1.00 96.25 216 MET A N 1
ATOM 1597 C CA . MET A 1 216 ? 11.211 -3.482 3.976 1.00 96.25 216 MET A CA 1
ATOM 1598 C C . MET A 1 216 ? 10.677 -2.177 4.582 1.00 96.25 216 MET A C 1
ATOM 1600 O O . MET A 1 216 ? 10.880 -1.114 3.992 1.00 96.25 216 MET A O 1
ATOM 1604 N N . VAL A 1 217 ? 10.032 -2.223 5.757 1.00 97.06 217 VAL A N 1
ATOM 1605 C CA . VAL A 1 217 ? 9.625 -1.011 6.492 1.00 97.06 217 VAL A CA 1
ATOM 1606 C C . VAL A 1 217 ? 10.851 -0.178 6.864 1.00 97.06 217 VAL A C 1
ATOM 1608 O O . VAL A 1 217 ? 10.854 1.032 6.629 1.00 97.06 217 VAL A O 1
ATOM 1611 N N . ASP A 1 218 ? 11.912 -0.806 7.370 1.00 95.19 218 ASP A N 1
ATOM 1612 C CA . ASP A 1 218 ? 13.159 -0.109 7.700 1.00 95.19 218 ASP A CA 1
ATOM 1613 C C . ASP A 1 218 ? 13.848 0.498 6.473 1.00 95.19 218 ASP A C 1
ATOM 1615 O O . ASP A 1 218 ? 14.291 1.650 6.525 1.00 95.19 218 ASP A O 1
ATOM 1619 N N . LEU A 1 219 ? 13.885 -0.226 5.352 1.00 95.00 219 LEU A N 1
ATOM 1620 C CA . LEU A 1 219 ? 14.418 0.279 4.086 1.00 95.00 219 LEU A CA 1
ATOM 1621 C C . LEU A 1 219 ? 13.625 1.507 3.601 1.00 95.00 219 LEU A C 1
ATOM 1623 O O . LEU A 1 219 ? 14.208 2.513 3.188 1.00 95.00 219 LEU A O 1
ATOM 1627 N N . MET A 1 220 ? 12.290 1.462 3.683 1.00 96.06 220 MET A N 1
ATOM 1628 C CA . MET A 1 220 ? 11.424 2.594 3.329 1.00 96.06 220 MET A CA 1
ATOM 1629 C C . MET A 1 220 ? 11.599 3.785 4.268 1.00 96.06 220 MET A C 1
ATOM 1631 O O . MET A 1 220 ? 11.587 4.925 3.808 1.00 96.06 220 MET A O 1
ATOM 1635 N N . ARG A 1 221 ? 11.782 3.540 5.567 1.00 96.62 221 ARG A N 1
ATOM 1636 C CA . ARG A 1 221 ? 12.056 4.588 6.553 1.00 96.62 221 ARG A CA 1
ATOM 1637 C C . ARG A 1 221 ? 13.371 5.300 6.251 1.00 96.62 221 ARG A C 1
ATOM 1639 O O . ARG A 1 221 ? 13.418 6.521 6.290 1.00 96.62 221 ARG A O 1
ATOM 1646 N N . GLN A 1 222 ? 14.426 4.551 5.940 1.00 94.44 222 GLN A N 1
ATOM 1647 C CA . GLN A 1 222 ? 15.752 5.115 5.675 1.00 94.44 222 GLN A CA 1
ATOM 1648 C C . GLN A 1 222 ? 15.826 5.841 4.333 1.00 94.44 222 GLN A C 1
ATOM 1650 O O . GLN A 1 222 ? 16.443 6.899 4.229 1.00 94.44 222 GLN A O 1
ATOM 1655 N N . GLY A 1 223 ? 15.229 5.271 3.287 1.00 93.31 223 GLY A N 1
ATOM 1656 C CA . GLY A 1 223 ? 15.326 5.853 1.956 1.00 93.31 223 GLY A CA 1
ATOM 1657 C C . GLY A 1 223 ? 14.200 6.815 1.587 1.00 93.31 223 GLY A C 1
ATOM 1658 O O . GLY A 1 223 ? 14.269 7.353 0.487 1.00 93.31 223 GLY A O 1
ATOM 1659 N N . GLU A 1 224 ? 13.194 7.022 2.438 1.00 95.25 224 GLU A N 1
ATOM 1660 C CA . GLU A 1 224 ? 12.109 8.007 2.281 1.00 95.25 224 GLU A CA 1
ATOM 1661 C C . GLU A 1 224 ? 11.573 8.140 0.835 1.00 95.25 224 GLU A C 1
ATOM 1663 O O . GLU A 1 224 ? 11.818 9.152 0.164 1.00 95.25 224 GLU A O 1
ATOM 1668 N N . PRO A 1 225 ? 10.846 7.129 0.314 1.00 94.94 225 PRO A N 1
ATOM 1669 C CA . PRO A 1 225 ? 10.345 7.153 -1.055 1.00 94.94 225 PRO A CA 1
ATOM 1670 C C . PRO A 1 225 ? 9.532 8.416 -1.355 1.00 94.94 225 PRO A C 1
ATOM 1672 O O . PRO A 1 225 ? 8.665 8.825 -0.575 1.00 94.94 225 PRO A O 1
ATOM 1675 N N . ARG A 1 226 ? 9.747 9.008 -2.532 1.00 92.75 226 ARG A N 1
ATOM 1676 C CA . ARG A 1 226 ? 9.046 10.227 -2.976 1.00 92.75 226 ARG A CA 1
ATOM 1677 C C . ARG A 1 226 ? 7.768 9.929 -3.752 1.00 92.75 226 ARG A C 1
ATOM 1679 O O . ARG A 1 226 ? 6.997 10.835 -4.056 1.00 92.75 226 ARG A O 1
ATOM 1686 N N . SER A 1 227 ? 7.554 8.667 -4.118 1.00 93.31 227 SER A N 1
ATOM 1687 C CA . SER A 1 227 ? 6.403 8.214 -4.896 1.00 93.31 227 SER A CA 1
ATOM 1688 C C . SER A 1 227 ? 6.080 6.746 -4.620 1.00 93.31 227 SER A C 1
ATOM 1690 O O . SER A 1 227 ? 6.914 6.004 -4.102 1.00 93.31 227 SER A O 1
ATOM 1692 N N . LEU A 1 228 ? 4.877 6.312 -5.007 1.00 91.81 228 LEU A N 1
ATOM 1693 C CA . LEU A 1 228 ? 4.495 4.897 -4.944 1.00 91.81 228 LEU A CA 1
ATOM 1694 C C . LEU A 1 228 ? 5.342 4.024 -5.880 1.00 91.81 228 LEU A C 1
ATOM 1696 O O . LEU A 1 228 ? 5.628 2.883 -5.537 1.00 91.81 228 LEU A O 1
ATOM 1700 N N . ASP A 1 229 ? 5.781 4.557 -7.024 1.00 91.12 229 ASP A N 1
ATOM 1701 C CA . ASP A 1 229 ? 6.678 3.846 -7.947 1.00 91.12 229 ASP A CA 1
ATOM 1702 C C . ASP A 1 229 ? 8.039 3.561 -7.300 1.00 91.12 229 ASP A C 1
ATOM 1704 O O . ASP A 1 229 ? 8.574 2.462 -7.429 1.00 91.12 229 ASP A O 1
ATOM 1708 N N . GLU A 1 230 ? 8.578 4.532 -6.559 1.00 93.94 230 GLU A N 1
ATOM 1709 C CA . GLU A 1 230 ? 9.813 4.355 -5.794 1.00 93.94 230 GLU A CA 1
ATOM 1710 C C . GLU A 1 230 ? 9.609 3.361 -4.645 1.00 93.94 230 GLU A C 1
ATOM 1712 O O . GLU A 1 230 ? 10.401 2.440 -4.502 1.00 93.94 230 GLU A O 1
ATOM 1717 N N . ALA A 1 231 ? 8.501 3.447 -3.899 1.00 95.75 231 ALA A N 1
ATOM 1718 C CA . ALA A 1 231 ? 8.186 2.462 -2.861 1.00 95.75 231 ALA A CA 1
ATOM 1719 C C . ALA A 1 231 ? 8.078 1.030 -3.428 1.00 95.75 231 ALA A C 1
ATOM 1721 O O . ALA A 1 231 ? 8.611 0.090 -2.841 1.00 95.75 231 ALA A O 1
ATOM 1722 N N . ARG A 1 232 ? 7.456 0.854 -4.604 1.00 93.69 232 ARG A N 1
ATOM 1723 C CA . ARG A 1 232 ? 7.407 -0.443 -5.306 1.00 93.69 232 ARG A CA 1
ATOM 1724 C C . ARG A 1 232 ? 8.804 -0.915 -5.712 1.00 93.69 232 ARG A C 1
ATOM 1726 O O . ARG A 1 232 ? 9.098 -2.100 -5.579 1.00 93.69 232 ARG A O 1
ATOM 1733 N N . ALA A 1 233 ? 9.664 -0.008 -6.176 1.00 92.19 233 ALA A N 1
ATOM 1734 C CA . ALA A 1 233 ? 11.050 -0.338 -6.496 1.00 92.19 233 ALA A CA 1
ATOM 1735 C C . ALA A 1 233 ? 11.827 -0.799 -5.251 1.00 92.19 233 ALA A C 1
ATOM 1737 O O . ALA A 1 233 ? 12.547 -1.785 -5.340 1.00 92.19 233 ALA A O 1
ATOM 1738 N N . TYR A 1 234 ? 11.623 -0.168 -4.090 1.00 94.12 234 TYR A N 1
ATOM 1739 C CA . TYR A 1 234 ? 12.275 -0.565 -2.832 1.00 94.12 234 TYR A CA 1
ATOM 1740 C C . TYR A 1 234 ? 11.913 -1.999 -2.441 1.00 94.12 234 TYR A C 1
ATOM 1742 O O . TYR A 1 234 ? 12.798 -2.792 -2.137 1.00 94.12 234 TYR A O 1
ATOM 1750 N N . VAL A 1 235 ? 10.623 -2.350 -2.504 1.00 94.50 235 VAL A N 1
ATOM 1751 C CA . VAL A 1 235 ? 10.164 -3.718 -2.208 1.00 94.50 235 VAL A CA 1
ATOM 1752 C C . VAL A 1 235 ? 10.810 -4.725 -3.158 1.00 94.50 235 VAL A C 1
ATOM 1754 O O . VAL A 1 235 ? 11.280 -5.769 -2.716 1.00 94.50 235 VAL A O 1
ATOM 1757 N N . LYS A 1 236 ? 10.883 -4.403 -4.455 1.00 90.19 236 LYS A N 1
ATOM 1758 C CA . LYS A 1 236 ? 11.500 -5.284 -5.455 1.00 90.19 236 LYS A CA 1
ATOM 1759 C C . LYS A 1 236 ? 13.000 -5.473 -5.240 1.00 90.19 236 LYS A C 1
ATOM 1761 O O . LYS A 1 236 ? 13.464 -6.605 -5.331 1.00 90.19 236 LYS A O 1
ATOM 1766 N N . GLU A 1 237 ? 13.742 -4.414 -4.923 1.00 88.56 237 GLU A N 1
ATOM 1767 C CA . GLU A 1 237 ? 15.174 -4.537 -4.616 1.00 88.56 237 GLU A CA 1
ATOM 1768 C C . GLU A 1 237 ? 15.410 -5.321 -3.315 1.00 88.56 237 GLU A C 1
ATOM 1770 O O . GLU A 1 237 ? 16.340 -6.117 -3.252 1.00 88.56 237 GLU A O 1
ATOM 1775 N N . ALA A 1 238 ? 14.548 -5.175 -2.302 1.00 90.50 238 ALA A N 1
ATOM 1776 C CA . ALA A 1 238 ? 14.641 -5.966 -1.074 1.00 90.50 238 ALA A CA 1
ATOM 1777 C C . ALA A 1 238 ? 14.399 -7.468 -1.319 1.00 90.50 238 ALA A C 1
ATOM 1779 O O . ALA A 1 238 ? 15.179 -8.293 -0.852 1.00 90.50 238 ALA A O 1
ATOM 1780 N N . GLN A 1 239 ? 13.366 -7.828 -2.097 1.00 88.56 239 GLN A N 1
ATOM 1781 C CA . GLN A 1 239 ? 13.118 -9.223 -2.500 1.00 88.56 239 GLN A CA 1
ATOM 1782 C C . GLN A 1 239 ? 14.299 -9.803 -3.291 1.00 88.56 239 GLN A C 1
ATOM 1784 O O . GLN A 1 239 ? 14.639 -10.974 -3.138 1.00 88.56 239 GLN A O 1
ATOM 1789 N N . LEU A 1 240 ? 14.925 -8.983 -4.138 1.00 81.62 240 LEU A N 1
ATOM 1790 C CA . LEU A 1 240 ? 16.090 -9.385 -4.917 1.00 81.62 240 LEU A CA 1
ATOM 1791 C C . LEU A 1 240 ? 17.313 -9.641 -4.038 1.00 81.62 240 LEU A C 1
ATOM 1793 O O . LEU A 1 240 ? 17.999 -10.639 -4.237 1.00 81.62 240 LEU A O 1
ATOM 1797 N N . ALA A 1 241 ? 17.601 -8.729 -3.110 1.00 83.81 241 ALA A N 1
ATOM 1798 C CA . ALA A 1 241 ? 18.747 -8.845 -2.217 1.00 83.81 241 ALA A CA 1
ATOM 1799 C C . ALA A 1 241 ? 18.691 -10.156 -1.430 1.00 83.81 241 ALA A C 1
ATOM 1801 O O . ALA A 1 241 ? 19.656 -10.916 -1.428 1.00 83.81 241 ALA A O 1
ATOM 1802 N N . ASP A 1 242 ? 17.523 -10.449 -0.864 1.00 85.75 242 ASP A N 1
ATOM 1803 C CA . ASP A 1 242 ? 17.274 -11.689 -0.141 1.00 85.75 242 ASP A CA 1
ATOM 1804 C C . ASP A 1 242 ? 17.364 -12.930 -1.049 1.00 85.75 242 ASP A C 1
ATOM 1806 O O . ASP A 1 242 ? 17.976 -13.930 -0.672 1.00 85.75 242 ASP A O 1
ATOM 1810 N N . PHE A 1 243 ? 16.827 -12.871 -2.274 1.00 82.56 243 PHE A N 1
ATOM 1811 C CA . PHE A 1 243 ? 16.974 -13.965 -3.237 1.00 82.56 243 PHE A CA 1
ATOM 1812 C C . PHE A 1 243 ? 18.450 -14.233 -3.564 1.00 82.56 243 PHE A C 1
ATOM 1814 O O . PHE A 1 243 ? 18.871 -15.390 -3.607 1.00 82.56 243 PHE A O 1
ATOM 1821 N N . ALA A 1 244 ? 19.242 -13.183 -3.794 1.00 77.19 244 ALA A N 1
ATOM 1822 C CA . ALA A 1 244 ? 20.664 -13.307 -4.101 1.00 77.19 244 ALA A CA 1
ATOM 1823 C C . ALA A 1 244 ? 21.450 -13.901 -2.921 1.00 77.19 244 ALA A C 1
ATOM 1825 O O . ALA A 1 244 ? 22.271 -14.793 -3.126 1.00 77.19 244 ALA A O 1
ATOM 1826 N N . GLU A 1 245 ? 21.158 -13.453 -1.698 1.00 78.94 245 GLU A N 1
ATOM 1827 C CA . GLU A 1 245 ? 21.745 -13.983 -0.465 1.00 78.94 245 GLU A CA 1
ATOM 1828 C C . GLU A 1 245 ? 21.386 -15.462 -0.256 1.00 78.94 245 GLU A C 1
ATOM 1830 O O . GLU A 1 245 ? 22.274 -16.301 -0.109 1.00 78.94 245 GLU A O 1
ATOM 1835 N N . THR A 1 246 ? 20.102 -15.813 -0.359 1.00 80.88 246 THR A N 1
ATOM 1836 C CA . THR A 1 246 ? 19.606 -17.185 -0.147 1.00 80.88 246 THR A CA 1
ATOM 1837 C C . THR A 1 246 ? 20.179 -18.186 -1.153 1.00 80.88 246 THR A C 1
ATOM 1839 O O . THR A 1 246 ? 20.407 -19.346 -0.817 1.00 80.88 246 THR A O 1
ATOM 1842 N N . ASN A 1 247 ? 20.434 -17.757 -2.392 1.00 77.06 247 ASN A N 1
ATOM 1843 C CA . ASN A 1 247 ? 21.006 -18.613 -3.436 1.00 77.06 247 ASN A CA 1
ATOM 1844 C C . ASN A 1 247 ? 22.544 -18.590 -3.463 1.00 77.06 247 ASN A C 1
ATOM 1846 O O . ASN A 1 247 ? 23.141 -19.127 -4.395 1.00 77.06 247 ASN A O 1
ATOM 1850 N N . GLY A 1 248 ? 23.194 -17.961 -2.477 1.00 69.25 248 GLY A N 1
ATOM 1851 C CA . GLY A 1 248 ? 24.654 -17.881 -2.412 1.00 69.25 248 GLY A CA 1
ATOM 1852 C C . GLY A 1 248 ? 25.277 -17.131 -3.592 1.00 69.25 248 GLY A C 1
ATOM 1853 O O . GLY A 1 248 ? 26.451 -17.321 -3.894 1.00 69.25 248 GLY A O 1
ATOM 1854 N N . LEU A 1 249 ? 24.515 -16.261 -4.263 1.00 67.38 249 LEU A N 1
ATOM 1855 C CA . LEU A 1 249 ? 24.969 -15.447 -5.397 1.00 67.38 249 LEU A CA 1
ATOM 1856 C C . LEU A 1 249 ? 25.777 -14.216 -4.925 1.00 67.38 249 LEU A C 1
ATOM 1858 O O . LEU A 1 249 ? 25.822 -13.189 -5.603 1.00 67.38 249 LEU A O 1
ATOM 1862 N N . GLN A 1 250 ? 26.385 -14.284 -3.736 1.00 56.09 250 GLN A N 1
ATOM 1863 C CA . GLN A 1 250 ? 26.898 -13.125 -3.011 1.00 56.09 250 GLN A CA 1
ATOM 1864 C C . GLN A 1 250 ? 28.377 -12.845 -3.327 1.00 56.09 250 GLN A C 1
ATOM 1866 O O . GLN A 1 250 ? 29.258 -13.627 -2.971 1.00 56.09 250 GLN A O 1
ATOM 1871 N N . SER A 1 251 ? 28.643 -11.700 -3.972 1.00 51.34 251 SER A N 1
ATOM 1872 C CA . SER A 1 251 ? 29.711 -10.749 -3.580 1.00 51.34 251 SER A CA 1
ATOM 1873 C C . SER A 1 251 ? 29.789 -9.479 -4.452 1.00 51.34 251 SER A C 1
ATOM 1875 O O . SER A 1 251 ? 30.139 -8.442 -3.907 1.00 51.34 251 SER A O 1
ATOM 1877 N N . ASP A 1 252 ? 29.397 -9.484 -5.738 1.00 58.16 252 ASP A N 1
ATOM 1878 C CA . ASP A 1 252 ? 29.670 -8.328 -6.638 1.00 58.16 252 ASP A CA 1
ATOM 1879 C C . ASP A 1 252 ? 28.452 -7.422 -6.963 1.00 58.16 252 AS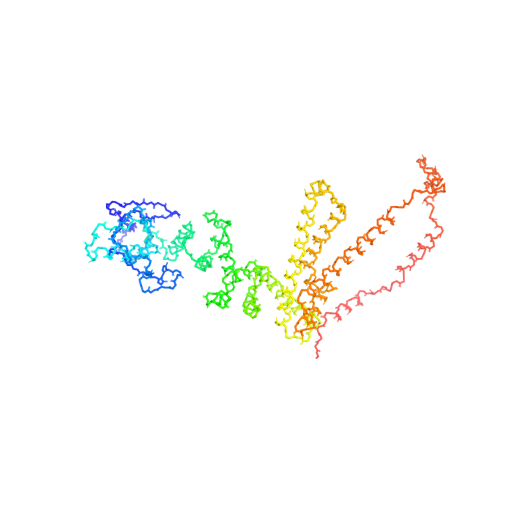P A C 1
ATOM 1881 O O . ASP A 1 252 ? 28.585 -6.256 -7.317 1.00 58.16 252 ASP A O 1
ATOM 1885 N N . ILE A 1 253 ? 27.216 -7.900 -6.776 1.00 63.28 253 ILE A N 1
ATOM 1886 C CA . ILE A 1 253 ? 25.996 -7.206 -7.266 1.00 63.28 253 ILE A CA 1
ATOM 1887 C C . ILE A 1 253 ? 25.704 -5.881 -6.525 1.00 63.28 253 ILE A C 1
ATOM 1889 O O . ILE A 1 253 ? 25.023 -4.988 -7.049 1.00 63.28 253 ILE A O 1
ATOM 1893 N N . PHE A 1 254 ? 26.205 -5.749 -5.294 1.00 66.81 254 PHE A N 1
ATOM 1894 C CA . PHE A 1 254 ? 25.952 -4.599 -4.419 1.00 66.81 254 PHE A CA 1
ATOM 1895 C C . PHE A 1 254 ? 27.224 -3.810 -4.048 1.00 66.81 254 PHE A C 1
ATOM 1897 O O . PHE A 1 254 ? 27.121 -2.768 -3.394 1.00 66.81 254 PHE A O 1
ATOM 1904 N N . GLY A 1 255 ? 28.393 -4.262 -4.524 1.00 64.81 255 GLY A N 1
ATOM 1905 C CA . GLY A 1 255 ? 29.709 -3.678 -4.251 1.00 64.81 255 GLY A CA 1
ATOM 1906 C C . GLY A 1 255 ? 30.079 -3.588 -2.763 1.00 64.81 255 GLY A C 1
ATOM 1907 O O . GLY A 1 255 ? 29.425 -4.168 -1.902 1.00 64.81 255 GLY A O 1
ATOM 1908 N N . ASP A 1 256 ? 31.116 -2.800 -2.465 1.00 64.31 256 ASP A N 1
ATOM 1909 C CA . ASP A 1 256 ? 31.665 -2.624 -1.105 1.00 64.31 256 ASP A CA 1
ATOM 1910 C C . ASP A 1 256 ? 30.858 -1.658 -0.211 1.00 64.31 256 ASP A C 1
ATOM 1912 O O . ASP A 1 256 ? 31.205 -1.420 0.949 1.00 64.31 256 ASP A O 1
ATOM 1916 N N . ALA A 1 257 ? 29.810 -1.029 -0.747 1.00 64.25 257 ALA A N 1
ATOM 1917 C CA . ALA A 1 257 ? 29.006 -0.058 -0.011 1.00 64.25 257 ALA A CA 1
ATOM 1918 C C . ALA A 1 257 ? 28.007 -0.750 0.942 1.00 64.25 257 ALA A C 1
ATOM 1920 O O . ALA A 1 257 ? 27.621 -1.897 0.707 1.00 64.25 257 ALA A O 1
ATOM 1921 N N . PRO A 1 258 ? 27.534 -0.067 2.010 1.00 77.88 258 PRO A N 1
ATOM 1922 C CA . PRO A 1 258 ? 26.525 -0.633 2.898 1.00 77.88 258 PRO A CA 1
ATOM 1923 C C . PRO A 1 258 ? 25.294 -1.085 2.109 1.00 77.88 258 PRO A C 1
ATOM 1925 O O . PRO A 1 258 ? 24.689 -0.279 1.398 1.00 77.88 258 PRO A O 1
ATOM 1928 N N . LEU A 1 259 ? 24.898 -2.351 2.280 1.00 81.31 259 LEU A N 1
ATOM 1929 C CA . LEU A 1 259 ? 23.833 -2.993 1.501 1.00 81.31 259 LEU A CA 1
ATOM 1930 C C . LEU A 1 259 ? 22.572 -2.121 1.403 1.00 81.31 259 LEU A C 1
ATOM 1932 O O . LEU A 1 259 ? 22.061 -1.891 0.314 1.00 81.31 259 LEU A O 1
ATOM 1936 N N . GLN A 1 260 ? 22.113 -1.561 2.525 1.00 84.56 260 GLN A N 1
ATOM 1937 C CA . GLN A 1 260 ? 20.927 -0.696 2.572 1.00 84.56 260 GLN A CA 1
ATOM 1938 C C . GLN A 1 260 ? 21.068 0.558 1.694 1.00 84.56 260 GLN A C 1
ATOM 1940 O O . GLN A 1 260 ? 20.152 0.898 0.947 1.00 84.56 260 GLN A O 1
ATOM 1945 N N . SER A 1 261 ? 22.222 1.230 1.733 1.00 86.50 261 SER A N 1
ATOM 1946 C CA . SER A 1 261 ? 22.490 2.409 0.902 1.00 86.50 261 SER A CA 1
ATOM 1947 C C . SER A 1 261 ? 22.506 2.054 -0.584 1.00 86.50 261 SER A C 1
ATOM 1949 O O . SER A 1 261 ? 21.891 2.764 -1.384 1.00 86.50 261 SER A O 1
ATOM 1951 N N . THR A 1 262 ? 23.125 0.926 -0.944 1.00 86.25 262 THR A N 1
ATOM 1952 C CA . THR A 1 262 ? 23.117 0.431 -2.324 1.00 86.25 262 THR A CA 1
ATOM 1953 C C . THR A 1 262 ? 21.701 0.084 -2.779 1.00 86.25 262 THR A C 1
ATOM 1955 O O . THR A 1 262 ? 21.307 0.485 -3.872 1.00 86.25 262 THR A 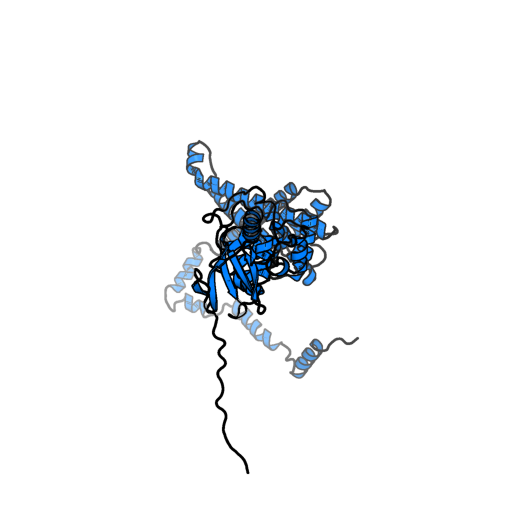O 1
ATOM 1958 N N . LEU A 1 263 ? 20.894 -0.587 -1.951 1.00 88.81 263 LEU A N 1
ATOM 1959 C CA . LEU A 1 263 ? 19.500 -0.916 -2.277 1.00 88.81 263 LEU A CA 1
ATOM 1960 C C . LEU A 1 263 ? 18.651 0.336 -2.503 1.00 88.81 263 LEU A C 1
ATOM 1962 O O . LEU A 1 263 ? 17.914 0.411 -3.486 1.00 88.81 263 LEU A O 1
ATOM 1966 N N . ILE A 1 264 ? 18.803 1.351 -1.650 1.00 92.19 264 ILE A N 1
ATOM 1967 C CA . ILE A 1 264 ? 18.140 2.652 -1.811 1.00 92.19 264 ILE A CA 1
ATOM 1968 C C . ILE A 1 264 ? 18.540 3.303 -3.144 1.00 92.19 264 ILE A C 1
ATOM 1970 O O . ILE A 1 264 ? 17.680 3.769 -3.899 1.00 92.19 264 ILE A O 1
ATOM 1974 N N . ALA A 1 265 ? 19.838 3.327 -3.460 1.00 91.94 265 ALA A N 1
ATOM 1975 C CA . ALA A 1 265 ? 20.344 3.902 -4.703 1.00 91.94 265 ALA A CA 1
ATOM 1976 C C . ALA A 1 265 ? 19.841 3.136 -5.940 1.00 91.94 265 ALA A C 1
ATOM 1978 O O . ALA A 1 265 ? 19.352 3.764 -6.885 1.00 91.94 265 ALA A O 1
ATOM 1979 N N . ARG A 1 266 ? 19.880 1.796 -5.913 1.00 90.19 266 ARG A N 1
ATOM 1980 C CA . ARG A 1 266 ? 19.354 0.922 -6.976 1.00 90.19 266 ARG A CA 1
ATOM 1981 C C . ARG A 1 266 ? 17.864 1.141 -7.192 1.00 90.19 266 ARG A C 1
ATOM 1983 O O . ARG A 1 266 ? 17.435 1.334 -8.327 1.00 90.19 266 ARG A O 1
ATOM 1990 N N . ALA A 1 267 ? 17.075 1.194 -6.124 1.00 92.00 267 ALA A N 1
ATOM 1991 C CA . ALA A 1 267 ? 15.632 1.356 -6.229 1.00 92.00 267 ALA A CA 1
ATOM 1992 C C . ALA A 1 267 ? 15.242 2.727 -6.810 1.00 92.00 267 ALA A C 1
ATOM 1994 O O . ALA A 1 267 ? 14.369 2.816 -7.678 1.00 92.00 267 ALA A O 1
ATOM 1995 N N . ARG A 1 268 ? 15.936 3.799 -6.404 1.00 93.06 268 ARG A N 1
ATOM 1996 C CA . ARG A 1 268 ? 15.785 5.141 -6.995 1.00 93.06 268 ARG A CA 1
ATOM 1997 C C . ARG A 1 268 ? 16.157 5.168 -8.470 1.00 93.06 268 ARG A C 1
ATOM 1999 O O . ARG A 1 268 ? 15.435 5.754 -9.277 1.00 93.06 268 ARG A O 1
ATOM 2006 N N . LEU A 1 269 ? 17.265 4.523 -8.820 1.00 92.88 269 LEU A N 1
ATOM 2007 C CA . LEU A 1 269 ? 17.724 4.394 -10.195 1.00 92.88 269 LEU A CA 1
ATOM 2008 C C . LEU A 1 269 ? 16.706 3.627 -11.049 1.00 92.88 269 LEU A C 1
ATOM 2010 O O . LEU A 1 269 ? 16.302 4.119 -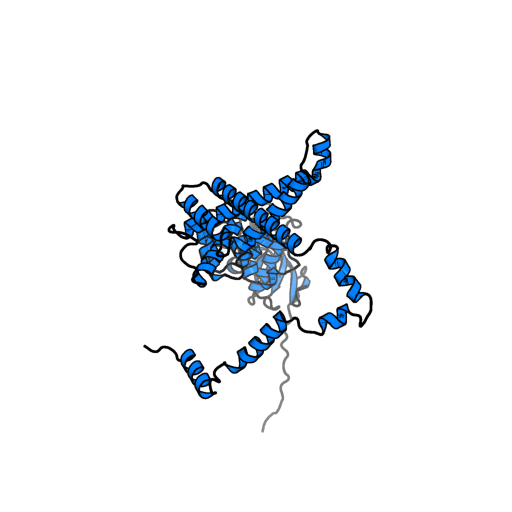12.100 1.00 92.88 269 LEU A O 1
ATOM 2014 N N . ARG A 1 270 ? 16.197 2.492 -10.557 1.00 91.00 270 ARG A N 1
ATOM 2015 C CA . ARG A 1 270 ? 15.124 1.711 -11.192 1.00 91.00 270 ARG A CA 1
ATOM 2016 C C . ARG A 1 270 ? 13.876 2.556 -11.415 1.00 91.00 270 ARG A C 1
ATOM 2018 O O . ARG A 1 270 ? 13.357 2.596 -12.530 1.00 91.00 270 ARG A O 1
ATOM 2025 N N . ALA A 1 271 ? 13.412 3.269 -10.390 1.00 92.25 271 ALA A N 1
ATOM 2026 C CA . ALA A 1 271 ? 12.249 4.142 -10.506 1.00 92.25 271 ALA A CA 1
ATOM 2027 C C . ALA A 1 271 ? 12.466 5.257 -11.547 1.00 92.25 271 ALA A C 1
ATOM 2029 O O . ALA A 1 271 ? 11.569 5.536 -12.345 1.00 92.25 271 ALA A O 1
ATOM 2030 N N . ALA A 1 272 ? 13.658 5.861 -11.589 1.00 92.62 272 ALA A N 1
ATOM 2031 C CA . ALA A 1 272 ? 14.010 6.885 -12.570 1.00 92.62 272 ALA A CA 1
ATOM 2032 C C . ALA A 1 272 ? 14.045 6.336 -14.007 1.00 92.62 272 ALA A C 1
ATOM 2034 O O . ALA A 1 272 ? 13.457 6.949 -14.902 1.00 92.62 272 ALA A O 1
ATOM 2035 N N . VAL A 1 273 ? 14.662 5.168 -14.219 1.00 92.56 273 VAL A N 1
ATOM 2036 C CA . VAL A 1 273 ? 14.719 4.488 -15.524 1.00 92.56 273 VAL A CA 1
ATOM 2037 C C . VAL A 1 273 ? 13.311 4.150 -16.015 1.00 92.56 273 VAL A C 1
ATOM 2039 O O . VAL A 1 273 ? 12.932 4.546 -17.118 1.00 92.56 273 VAL A O 1
ATOM 2042 N N . LEU A 1 274 ? 12.492 3.503 -15.177 1.00 91.12 274 LEU A N 1
ATOM 2043 C CA . LEU A 1 274 ? 11.108 3.157 -15.519 1.00 91.12 274 LEU A CA 1
ATOM 2044 C C . LEU A 1 274 ? 10.269 4.401 -15.836 1.00 91.12 274 LEU A C 1
ATOM 2046 O O . LEU A 1 274 ? 9.499 4.405 -16.798 1.00 91.12 274 LEU A O 1
ATOM 2050 N N . LYS A 1 275 ? 10.419 5.473 -15.049 1.00 92.56 275 LYS A N 1
ATOM 2051 C CA . LYS A 1 275 ? 9.717 6.739 -15.283 1.00 92.56 275 LYS A CA 1
ATOM 2052 C C . LYS A 1 275 ? 10.108 7.360 -16.624 1.00 92.56 275 LYS A C 1
ATOM 2054 O O . LYS A 1 275 ? 9.219 7.795 -17.354 1.00 92.56 275 LYS A O 1
ATOM 2059 N N . SER A 1 276 ? 11.400 7.389 -16.948 1.00 92.81 276 SER A N 1
ATOM 2060 C CA . SER A 1 276 ? 11.893 7.950 -18.208 1.00 92.81 276 SER A CA 1
ATOM 2061 C C . SER A 1 276 ? 11.408 7.140 -19.408 1.00 92.81 276 SER A C 1
ATOM 2063 O O . SER A 1 276 ? 10.842 7.718 -20.328 1.00 92.81 276 SER A O 1
ATOM 2065 N N . LEU A 1 277 ? 11.532 5.808 -19.373 1.00 91.75 277 LEU A N 1
ATOM 2066 C CA . LEU A 1 277 ? 11.078 4.937 -20.462 1.00 91.75 277 LEU A CA 1
ATOM 2067 C C . LEU A 1 277 ? 9.562 5.044 -20.698 1.00 91.75 277 LEU A C 1
ATOM 2069 O O . LEU A 1 277 ? 9.115 5.126 -21.838 1.00 91.75 277 LEU A O 1
ATOM 2073 N N . ARG A 1 278 ? 8.748 5.113 -19.631 1.00 93.12 278 ARG A N 1
ATOM 2074 C CA . ARG A 1 278 ? 7.296 5.361 -19.756 1.00 93.12 278 ARG A CA 1
ATOM 2075 C C . ARG A 1 278 ? 6.995 6.745 -20.330 1.00 93.12 278 ARG A C 1
ATOM 2077 O O . ARG A 1 278 ? 6.033 6.890 -21.082 1.00 93.12 278 ARG A O 1
ATOM 2084 N N . GLY A 1 279 ? 7.767 7.758 -19.937 1.00 93.56 279 GLY A N 1
ATOM 2085 C CA . GLY A 1 279 ? 7.656 9.118 -20.461 1.00 93.56 279 GLY A CA 1
ATOM 2086 C C .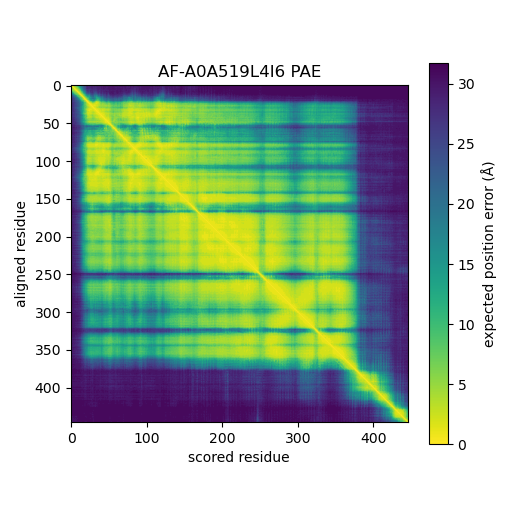 GLY A 1 279 ? 7.932 9.165 -21.961 1.00 93.56 279 GLY A C 1
ATOM 2087 O O . GLY A 1 279 ? 7.093 9.658 -22.714 1.00 93.56 279 GLY A O 1
ATOM 2088 N N . ASP A 1 280 ? 9.043 8.566 -22.385 1.00 92.00 280 ASP A N 1
ATOM 2089 C CA . ASP A 1 280 ? 9.451 8.482 -23.786 1.00 92.00 280 ASP A CA 1
ATOM 2090 C C . ASP A 1 280 ? 8.416 7.702 -24.608 1.00 92.00 280 ASP A C 1
ATOM 2092 O O . ASP A 1 280 ? 7.892 8.228 -25.590 1.00 92.00 280 ASP A O 1
ATOM 2096 N N . ALA A 1 281 ? 8.001 6.515 -24.153 1.00 91.00 281 ALA A N 1
ATOM 2097 C CA . ALA A 1 281 ? 6.980 5.722 -24.837 1.00 91.00 281 ALA A CA 1
ATOM 2098 C C . ALA A 1 281 ? 5.665 6.502 -25.029 1.00 91.00 281 ALA A C 1
ATOM 2100 O O . ALA A 1 281 ? 5.063 6.459 -26.102 1.00 91.00 281 ALA A O 1
ATOM 2101 N N . ARG A 1 282 ? 5.218 7.263 -24.017 1.00 93.69 282 ARG A N 1
ATOM 2102 C CA . ARG A 1 282 ? 4.020 8.117 -24.126 1.00 93.69 282 ARG A CA 1
ATOM 2103 C C . ARG A 1 282 ? 4.219 9.273 -25.099 1.00 93.69 282 ARG A C 1
ATOM 2105 O O . ARG A 1 282 ? 3.296 9.561 -25.863 1.00 93.69 282 ARG A O 1
ATOM 2112 N N . LEU A 1 283 ? 5.383 9.921 -25.063 1.00 93.81 283 LEU A N 1
ATOM 2113 C CA . LEU A 1 283 ? 5.738 11.024 -25.952 1.00 93.81 283 LEU A CA 1
ATOM 2114 C C . LEU A 1 283 ? 5.717 10.564 -27.413 1.00 93.81 283 LEU A C 1
ATOM 2116 O O . LEU A 1 283 ? 4.960 11.118 -28.208 1.00 93.81 283 LEU A O 1
ATOM 2120 N N . PHE A 1 284 ? 6.465 9.512 -27.753 1.00 92.25 284 PHE A N 1
ATOM 2121 C CA . PHE A 1 284 ? 6.537 9.000 -29.124 1.00 92.25 284 PHE A CA 1
ATOM 2122 C C . PHE A 1 284 ? 5.204 8.412 -29.594 1.00 92.25 284 PHE A C 1
ATOM 2124 O O . PHE A 1 284 ? 4.786 8.679 -30.719 1.00 92.25 284 PHE A O 1
ATOM 2131 N N . ALA A 1 285 ? 4.454 7.733 -28.721 1.00 91.75 285 ALA A N 1
ATOM 2132 C CA . ALA A 1 285 ? 3.100 7.298 -29.056 1.00 91.75 285 ALA A CA 1
ATOM 2133 C C . ALA A 1 285 ? 2.159 8.486 -29.332 1.00 91.75 285 ALA A C 1
ATOM 2135 O O . ALA A 1 285 ? 1.260 8.387 -30.164 1.00 91.75 285 ALA A O 1
ATOM 2136 N N . SER A 1 286 ? 2.349 9.621 -28.651 1.00 93.69 286 SER A N 1
ATOM 2137 C CA . SER A 1 286 ? 1.595 10.845 -28.933 1.00 93.69 286 SER A CA 1
ATOM 2138 C C . SER A 1 286 ? 1.989 11.475 -30.267 1.00 93.69 286 SER A C 1
ATOM 2140 O O . SER A 1 286 ? 1.104 11.952 -30.974 1.00 93.69 286 SER A O 1
ATOM 2142 N N . LEU A 1 287 ? 3.276 11.451 -30.630 1.00 92.94 287 LEU A N 1
ATOM 2143 C CA . LEU A 1 287 ? 3.743 11.907 -31.944 1.00 92.94 287 LEU A CA 1
ATOM 2144 C C . LEU A 1 287 ? 3.121 11.078 -33.070 1.00 92.94 287 LEU A C 1
ATOM 2146 O O . LEU A 1 287 ? 2.638 11.655 -34.034 1.00 92.94 287 LEU A O 1
ATOM 2150 N N . ILE A 1 288 ? 3.051 9.753 -32.910 1.00 91.12 288 ILE A N 1
ATOM 2151 C CA . ILE A 1 288 ? 2.421 8.850 -33.887 1.00 91.12 288 ILE A CA 1
ATOM 2152 C C . ILE A 1 288 ? 0.921 9.147 -34.017 1.00 91.12 288 ILE A C 1
ATOM 2154 O O . ILE A 1 288 ? 0.422 9.335 -35.122 1.00 91.12 288 ILE A O 1
ATOM 2158 N N . ARG A 1 289 ? 0.194 9.255 -32.893 1.00 92.94 289 ARG A N 1
ATOM 2159 C CA . ARG A 1 289 ? -1.260 9.521 -32.907 1.00 92.94 289 ARG A CA 1
ATOM 2160 C C . ARG A 1 289 ? -1.640 10.856 -33.546 1.00 92.94 289 ARG A C 1
ATOM 2162 O O . ARG A 1 289 ? -2.736 10.969 -34.076 1.00 92.94 289 ARG A O 1
ATOM 2169 N N . ASN A 1 290 ? -0.773 11.862 -33.451 1.00 93.50 290 ASN A N 1
ATOM 2170 C CA . ASN A 1 290 ? -1.036 13.215 -33.948 1.00 93.50 290 ASN A CA 1
ATOM 2171 C C . ASN A 1 290 ? -0.207 13.555 -35.195 1.00 93.50 290 ASN A C 1
ATOM 2173 O O . ASN A 1 290 ? -0.067 14.731 -35.529 1.00 93.50 290 ASN A O 1
ATOM 2177 N N . ALA A 1 291 ? 0.363 12.551 -35.864 1.00 92.06 291 ALA A N 1
ATOM 2178 C CA . ALA A 1 291 ? 1.356 12.770 -36.906 1.00 92.06 291 ALA A CA 1
ATOM 2179 C C . ALA A 1 291 ? 0.811 13.607 -38.074 1.00 92.06 291 ALA A C 1
ATOM 2181 O O . ALA A 1 291 ? 1.471 14.553 -38.492 1.00 92.06 291 ALA A O 1
ATOM 2182 N N . ASP A 1 292 ? -0.425 13.353 -38.515 1.00 92.50 292 ASP A N 1
ATOM 2183 C CA . ASP A 1 292 ? -1.047 14.088 -39.627 1.00 92.50 292 ASP A CA 1
ATOM 2184 C C . ASP A 1 292 ? -1.219 15.583 -39.308 1.00 92.50 292 ASP A C 1
ATOM 2186 O O . ASP A 1 292 ? -0.947 16.442 -40.144 1.00 92.50 292 ASP A O 1
ATOM 2190 N N . ALA A 1 293 ? -1.620 15.912 -38.076 1.00 91.75 293 ALA A N 1
ATOM 2191 C CA . ALA A 1 293 ? -1.777 17.296 -37.632 1.00 91.75 293 ALA A CA 1
ATOM 2192 C C . ALA A 1 293 ? -0.424 18.011 -37.476 1.00 91.75 293 ALA A C 1
ATOM 2194 O O . ALA A 1 293 ? -0.299 19.192 -37.800 1.00 91.75 293 ALA A O 1
ATOM 2195 N N . ILE A 1 294 ? 0.595 17.296 -36.992 1.00 91.06 294 ILE A N 1
ATOM 2196 C CA . ILE A 1 294 ? 1.953 17.825 -36.818 1.00 91.06 294 ILE A CA 1
ATOM 2197 C C . ILE A 1 294 ? 2.609 18.090 -38.182 1.00 91.06 294 ILE A C 1
ATOM 2199 O O . ILE A 1 294 ? 3.234 19.140 -38.364 1.00 91.06 294 ILE A O 1
ATOM 2203 N N . GLU A 1 295 ? 2.425 17.179 -39.141 1.00 92.62 295 GLU A N 1
ATOM 2204 C CA . GLU A 1 295 ? 2.925 17.308 -40.514 1.00 92.62 295 GLU A CA 1
ATOM 2205 C C . GLU A 1 295 ? 2.183 18.384 -41.310 1.00 92.62 295 GLU A C 1
ATOM 2207 O O . GLU A 1 295 ? 2.817 19.160 -42.025 1.00 92.62 295 GLU A O 1
ATOM 2212 N N . ALA A 1 296 ? 0.870 18.536 -41.110 1.00 92.00 296 ALA A N 1
ATOM 2213 C CA . ALA A 1 296 ? 0.110 19.659 -41.665 1.00 92.00 296 ALA A CA 1
ATOM 2214 C C . ALA A 1 296 ? 0.629 21.028 -41.176 1.00 92.00 296 ALA A C 1
ATOM 2216 O O . ALA A 1 296 ? 0.516 22.024 -41.887 1.00 92.00 296 ALA A O 1
ATOM 2217 N N . GLY A 1 297 ? 1.237 21.075 -39.985 1.00 91.31 297 GLY A N 1
ATOM 2218 C CA . GLY A 1 297 ? 1.924 22.251 -39.444 1.00 91.31 297 GLY A CA 1
ATOM 2219 C C . GLY A 1 297 ? 3.318 22.518 -40.030 1.00 91.31 297 GLY A C 1
ATOM 2220 O O . GLY A 1 297 ? 3.990 23.437 -39.567 1.00 91.31 297 GLY A O 1
ATOM 2221 N N . GLY A 1 298 ? 3.773 21.729 -41.011 1.00 91.56 298 GLY A N 1
ATOM 2222 C CA . GLY A 1 298 ? 5.073 21.881 -41.673 1.00 91.56 298 GLY A CA 1
ATOM 2223 C C . GLY A 1 298 ? 6.239 21.144 -41.002 1.00 91.56 298 GLY A C 1
ATOM 2224 O O . GLY A 1 298 ? 7.386 21.349 -41.394 1.00 91.56 298 GLY A O 1
ATOM 2225 N N . ASN A 1 299 ? 5.979 20.292 -40.006 1.00 92.19 299 ASN A N 1
ATOM 2226 C CA . ASN A 1 299 ? 7.013 19.460 -39.383 1.00 92.19 299 ASN A CA 1
ATOM 2227 C C . ASN A 1 299 ? 7.186 18.141 -40.153 1.00 92.19 299 ASN A C 1
ATOM 2229 O O . ASN A 1 299 ? 6.208 17.571 -40.615 1.00 92.19 299 ASN A O 1
ATOM 2233 N N . ALA A 1 300 ? 8.403 17.605 -40.240 1.00 91.00 300 ALA A N 1
ATOM 2234 C CA . ALA A 1 300 ? 8.647 16.279 -40.814 1.00 91.00 300 ALA A CA 1
ATOM 2235 C C . ALA A 1 300 ? 8.880 15.253 -39.695 1.00 91.00 300 ALA A C 1
ATOM 2237 O O . ALA A 1 300 ? 9.815 15.405 -38.906 1.00 91.00 300 ALA A O 1
ATOM 2238 N N . LEU A 1 301 ? 8.039 14.216 -39.613 1.00 89.38 301 LEU A N 1
ATOM 2239 C CA . LEU A 1 301 ? 8.168 13.147 -38.621 1.00 89.38 301 LEU A CA 1
ATOM 2240 C C . LEU A 1 301 ? 8.698 11.855 -39.251 1.00 89.38 301 LEU A C 1
ATOM 2242 O O . LEU A 1 301 ? 8.151 11.345 -40.225 1.00 89.38 301 LEU A O 1
ATOM 2246 N N . ALA A 1 302 ? 9.712 11.257 -38.625 1.00 91.44 302 ALA A N 1
ATOM 2247 C CA . ALA A 1 302 ? 10.157 9.903 -38.942 1.00 91.44 302 ALA A CA 1
ATOM 2248 C C . ALA A 1 302 ? 9.199 8.875 -38.308 1.00 91.44 302 ALA A C 1
ATOM 2250 O O . ALA A 1 302 ? 9.462 8.332 -37.235 1.00 91.44 302 ALA A O 1
ATOM 2251 N N . ARG A 1 303 ? 8.038 8.648 -38.940 1.00 88.31 303 ARG A N 1
ATOM 2252 C CA . ARG A 1 303 ? 6.953 7.800 -38.401 1.00 88.31 303 ARG A CA 1
ATOM 2253 C C . ARG A 1 303 ? 7.432 6.396 -38.019 1.00 88.31 303 ARG A C 1
ATOM 2255 O O . ARG A 1 303 ? 7.258 5.993 -36.873 1.00 88.31 303 ARG A O 1
ATOM 2262 N N . THR A 1 304 ? 8.116 5.712 -38.934 1.00 88.19 304 THR A N 1
ATOM 2263 C CA . THR A 1 304 ? 8.652 4.360 -38.706 1.00 88.19 304 THR A CA 1
ATOM 2264 C C . THR A 1 304 ? 9.681 4.328 -37.576 1.00 88.19 304 THR A C 1
ATOM 2266 O O . THR A 1 304 ? 9.652 3.433 -36.737 1.00 88.19 304 THR A O 1
ATOM 2269 N N . GLU A 1 305 ? 10.567 5.323 -37.489 1.00 87.88 305 GLU A N 1
ATOM 2270 C CA . GLU A 1 305 ? 11.552 5.389 -36.401 1.00 87.88 305 GLU A CA 1
ATOM 2271 C C . GLU A 1 305 ? 10.884 5.625 -35.042 1.00 87.88 305 GLU A C 1
ATOM 2273 O O . GLU A 1 305 ? 11.284 5.022 -34.046 1.00 87.88 305 GLU A O 1
ATOM 2278 N N . ASN A 1 306 ? 9.838 6.457 -34.996 1.00 89.69 306 ASN A N 1
ATOM 2279 C CA . ASN A 1 306 ? 9.056 6.682 -33.783 1.00 89.69 306 ASN A CA 1
ATOM 2280 C C . ASN A 1 306 ? 8.332 5.403 -33.335 1.00 89.69 306 ASN A C 1
ATOM 2282 O O . ASN A 1 306 ? 8.315 5.106 -32.141 1.00 89.69 306 ASN A O 1
ATOM 2286 N N . GLU A 1 307 ? 7.770 4.629 -34.266 1.00 88.06 307 GLU A N 1
ATOM 2287 C CA . GLU A 1 307 ? 7.135 3.335 -33.977 1.00 88.06 307 GLU A CA 1
ATOM 2288 C C . GLU A 1 307 ? 8.140 2.326 -33.414 1.00 88.06 307 GLU A C 1
ATOM 2290 O O . GLU A 1 307 ? 7.911 1.753 -32.344 1.00 88.06 307 GLU A O 1
ATOM 2295 N N . VAL A 1 308 ? 9.295 2.177 -34.073 1.00 87.25 308 VAL A N 1
ATOM 2296 C CA . VAL A 1 308 ? 10.399 1.332 -33.594 1.00 87.25 308 VAL A CA 1
ATOM 2297 C C . VAL A 1 308 ? 10.862 1.785 -32.210 1.00 87.25 308 VAL A C 1
ATOM 2299 O O . VAL A 1 308 ? 11.123 0.958 -31.336 1.00 87.25 308 VAL A O 1
ATOM 2302 N N . ARG A 1 309 ? 10.928 3.096 -31.962 1.00 86.69 309 ARG A N 1
ATOM 2303 C CA . ARG A 1 309 ? 11.326 3.639 -30.661 1.00 86.69 309 ARG A CA 1
ATOM 2304 C C . ARG A 1 309 ? 10.325 3.309 -29.556 1.00 86.69 309 ARG A C 1
ATOM 2306 O O . ARG A 1 309 ? 10.753 2.895 -28.482 1.00 86.69 309 ARG A O 1
ATOM 2313 N N . VAL A 1 310 ? 9.019 3.411 -29.817 1.00 88.75 310 VAL A N 1
ATOM 2314 C CA . VAL A 1 310 ? 7.982 2.983 -28.859 1.00 88.75 310 VAL A CA 1
ATOM 2315 C C . VAL A 1 310 ? 8.103 1.490 -28.561 1.00 88.75 310 VAL A C 1
ATOM 2317 O O . VAL A 1 310 ? 8.074 1.101 -27.393 1.00 88.75 310 VAL A O 1
ATOM 2320 N N . ALA A 1 311 ? 8.271 0.655 -29.591 1.00 86.69 311 ALA A N 1
ATOM 2321 C CA . ALA A 1 311 ? 8.427 -0.788 -29.418 1.00 86.69 311 ALA A CA 1
ATOM 2322 C C . ALA A 1 311 ? 9.662 -1.130 -28.565 1.00 86.69 311 ALA A C 1
ATOM 2324 O O . ALA A 1 311 ? 9.568 -1.922 -27.624 1.00 86.69 311 ALA A O 1
ATOM 2325 N N . ARG A 1 312 ? 10.796 -0.468 -28.822 1.00 85.00 312 ARG A N 1
ATOM 2326 C CA . ARG A 1 312 ? 12.034 -0.638 -28.047 1.00 85.00 312 ARG A CA 1
ATOM 2327 C C . ARG A 1 312 ? 11.901 -0.174 -26.605 1.00 85.00 312 ARG A C 1
ATOM 2329 O O . ARG A 1 312 ? 12.341 -0.886 -25.710 1.00 85.00 312 ARG A O 1
ATOM 2336 N N . ASP A 1 313 ? 11.267 0.968 -26.354 1.00 86.94 313 ASP A N 1
ATOM 2337 C CA . ASP A 1 313 ? 11.053 1.448 -24.985 1.00 86.94 313 ASP A CA 1
ATOM 2338 C C . ASP A 1 313 ? 10.122 0.501 -24.202 1.00 86.94 313 ASP A C 1
ATOM 2340 O O . ASP A 1 313 ? 10.349 0.251 -23.017 1.00 86.94 313 ASP A O 1
ATOM 2344 N N . MET A 1 314 ? 9.125 -0.106 -24.857 1.00 86.00 314 MET A N 1
ATOM 2345 C CA . MET A 1 314 ? 8.287 -1.151 -24.252 1.00 86.00 314 MET A CA 1
ATOM 2346 C C . MET A 1 314 ? 9.070 -2.437 -23.960 1.00 86.00 314 MET A C 1
ATOM 2348 O O . MET A 1 314 ? 8.875 -3.053 -22.908 1.00 86.00 314 MET A O 1
ATOM 2352 N N . LEU A 1 315 ? 9.976 -2.846 -24.851 1.00 84.31 315 LEU A N 1
ATOM 2353 C CA . LEU A 1 315 ? 10.863 -3.986 -24.612 1.00 84.31 315 LEU A CA 1
ATOM 2354 C C . LEU A 1 315 ? 11.825 -3.702 -23.451 1.00 84.31 315 LEU A C 1
ATOM 2356 O O . LEU A 1 315 ? 11.946 -4.529 -22.549 1.00 84.31 315 LEU A O 1
ATOM 2360 N N . ALA A 1 316 ? 12.421 -2.509 -23.408 1.00 85.12 316 ALA A N 1
ATOM 2361 C CA . ALA A 1 316 ? 13.287 -2.068 -22.318 1.00 85.12 316 ALA A CA 1
ATOM 2362 C C . ALA A 1 316 ? 12.541 -2.019 -20.975 1.00 85.12 316 ALA A C 1
ATOM 2364 O O . ALA A 1 316 ? 13.083 -2.447 -19.960 1.00 85.12 316 ALA A O 1
ATOM 2365 N N . LEU A 1 317 ? 11.279 -1.572 -20.950 1.00 86.81 317 LEU A N 1
ATOM 2366 C CA . LEU A 1 317 ? 10.440 -1.613 -19.746 1.00 86.81 317 LEU A CA 1
ATOM 2367 C C . LEU A 1 317 ? 10.253 -3.040 -19.223 1.00 86.81 317 LEU A C 1
ATOM 2369 O O . LEU A 1 317 ? 10.430 -3.281 -18.029 1.00 86.81 317 LEU A O 1
ATOM 2373 N N . ASN A 1 318 ? 9.932 -3.987 -20.108 1.00 81.94 318 ASN A N 1
ATOM 2374 C CA . ASN A 1 318 ? 9.796 -5.397 -19.738 1.00 81.94 318 ASN A CA 1
ATOM 2375 C C . ASN A 1 318 ? 11.135 -6.007 -19.296 1.00 81.94 318 ASN A C 1
ATOM 2377 O O . ASN A 1 318 ? 11.168 -6.804 -18.358 1.00 81.94 318 ASN A O 1
ATOM 2381 N N . ALA A 1 319 ? 12.237 -5.622 -19.945 1.00 80.62 319 ALA A N 1
ATOM 2382 C CA . ALA A 1 319 ? 13.582 -6.044 -19.578 1.00 80.62 319 ALA A CA 1
ATOM 2383 C C . ALA A 1 319 ? 13.966 -5.530 -18.187 1.00 80.62 319 ALA A C 1
ATOM 2385 O O . ALA A 1 319 ? 14.409 -6.312 -17.358 1.00 80.62 319 ALA A O 1
ATOM 2386 N N . VAL A 1 320 ? 13.729 -4.258 -17.864 1.00 82.50 320 VAL A N 1
ATOM 2387 C CA . VAL A 1 320 ? 13.977 -3.745 -16.507 1.00 82.50 320 VAL A CA 1
ATOM 2388 C C . VAL A 1 320 ? 13.095 -4.470 -15.490 1.00 82.50 320 VAL A C 1
ATOM 2390 O O . VAL A 1 320 ? 13.563 -4.825 -14.409 1.00 82.50 320 VAL A O 1
ATOM 2393 N N . ASP A 1 321 ? 11.838 -4.760 -15.833 1.00 75.62 321 ASP A N 1
ATOM 2394 C CA . ASP A 1 321 ? 10.938 -5.435 -14.901 1.00 75.62 321 ASP A CA 1
ATOM 2395 C C . ASP A 1 321 ? 11.359 -6.884 -14.594 1.00 75.62 321 ASP A C 1
ATOM 2397 O O . ASP A 1 321 ? 11.333 -7.286 -13.432 1.00 75.62 321 ASP A O 1
ATOM 2401 N N . ARG A 1 322 ? 11.821 -7.633 -15.610 1.00 70.56 322 ARG A N 1
ATOM 2402 C CA . ARG A 1 322 ? 12.175 -9.065 -15.512 1.00 70.56 322 ARG A CA 1
ATOM 2403 C C . ARG A 1 322 ? 13.660 -9.361 -15.276 1.00 70.56 322 ARG A C 1
ATOM 2405 O O . ARG A 1 322 ? 13.979 -10.357 -14.631 1.00 70.56 322 ARG A O 1
ATOM 2412 N N . LEU A 1 323 ? 14.553 -8.562 -15.860 1.00 63.03 323 LEU A N 1
ATOM 2413 C CA . LEU A 1 323 ? 15.992 -8.838 -15.998 1.00 63.03 323 LEU A CA 1
ATOM 2414 C C . LEU A 1 323 ? 16.869 -7.962 -15.109 1.00 63.03 323 LEU A C 1
ATOM 2416 O O . LEU A 1 323 ? 17.950 -8.409 -14.750 1.00 63.03 323 LEU A O 1
ATOM 2420 N N . SER A 1 324 ? 16.417 -6.777 -14.669 1.00 58.25 324 SER A N 1
ATOM 2421 C CA . SER A 1 324 ? 17.205 -6.005 -13.682 1.00 58.25 324 SER A CA 1
ATOM 2422 C C . SER A 1 324 ? 17.318 -6.717 -12.322 1.00 58.25 324 SER A C 1
ATOM 2424 O O . SER A 1 324 ? 18.036 -6.246 -11.443 1.00 58.25 324 SER A O 1
ATOM 2426 N N . LEU A 1 325 ? 16.584 -7.822 -12.158 1.00 53.62 325 LEU A N 1
ATOM 2427 C CA . LEU A 1 325 ? 16.488 -8.648 -10.960 1.00 53.62 325 LEU A CA 1
ATOM 2428 C C . LEU A 1 325 ? 17.258 -9.978 -11.090 1.00 53.62 325 LEU A C 1
ATOM 2430 O O . LEU A 1 325 ? 17.026 -10.896 -10.312 1.00 53.62 325 LEU A O 1
ATOM 2434 N N . ARG A 1 326 ? 18.117 -10.148 -12.101 1.00 60.44 326 ARG A N 1
ATOM 2435 C CA . ARG A 1 326 ? 18.930 -11.364 -12.271 1.00 60.44 326 ARG A CA 1
ATOM 2436 C C . ARG A 1 326 ? 20.391 -11.006 -12.514 1.00 60.44 326 ARG A C 1
ATOM 2438 O O . ARG A 1 326 ? 20.685 -9.921 -13.006 1.00 60.44 326 ARG A O 1
ATOM 2445 N N . VAL A 1 327 ? 21.275 -11.946 -12.185 1.00 55.78 327 VAL A N 1
ATOM 2446 C CA . VAL A 1 327 ? 22.700 -11.894 -12.540 1.00 55.78 327 VAL A CA 1
ATOM 2447 C C . VAL A 1 327 ? 22.833 -11.808 -14.061 1.00 55.78 327 VAL A C 1
ATOM 2449 O O . VAL A 1 327 ? 22.191 -12.577 -14.783 1.00 55.78 327 VAL A O 1
ATOM 2452 N N . GLY A 1 328 ? 23.640 -10.861 -14.536 1.00 67.69 328 GLY A N 1
ATOM 2453 C CA . GLY A 1 328 ? 23.870 -10.586 -15.951 1.00 67.69 328 GLY A CA 1
ATOM 2454 C C . GLY A 1 328 ? 24.041 -9.092 -16.217 1.00 67.69 328 GLY A C 1
ATOM 2455 O O . GLY A 1 328 ? 23.739 -8.265 -15.359 1.00 67.69 328 GLY A O 1
ATOM 2456 N N . GLN A 1 329 ? 24.442 -8.751 -17.445 1.00 75.62 329 GLN A N 1
ATOM 2457 C CA . GLN A 1 329 ? 24.866 -7.401 -17.847 1.00 75.62 329 GLN A CA 1
ATOM 2458 C C . GLN A 1 329 ? 23.977 -6.269 -17.303 1.00 75.62 329 GLN A C 1
ATOM 2460 O O . GLN A 1 329 ? 24.475 -5.311 -16.724 1.00 75.62 329 GLN A O 1
ATOM 2465 N N . VAL A 1 330 ? 22.649 -6.392 -17.428 1.00 76.00 330 VAL A N 1
ATOM 2466 C CA . VAL A 1 330 ? 21.721 -5.361 -16.938 1.00 76.00 330 VAL A CA 1
ATOM 2467 C C . VAL A 1 330 ? 21.773 -5.239 -15.409 1.00 76.00 330 VAL A C 1
ATOM 2469 O O . VAL A 1 330 ? 21.851 -4.130 -14.892 1.00 76.00 330 VAL A O 1
ATOM 2472 N N . GLY A 1 331 ? 21.731 -6.348 -14.668 1.00 76.69 331 GLY A N 1
ATOM 2473 C CA . GLY A 1 331 ? 21.783 -6.335 -13.201 1.00 76.69 331 GLY A CA 1
ATOM 2474 C C . GLY A 1 331 ? 23.091 -5.752 -12.655 1.00 76.69 331 GLY A C 1
ATOM 2475 O O . GLY A 1 331 ? 23.056 -4.994 -11.675 1.00 76.69 331 GLY A O 1
ATOM 2476 N N . ASP A 1 332 ? 24.197 -6.048 -13.339 1.00 79.44 332 ASP A N 1
ATOM 2477 C CA . ASP A 1 332 ? 25.551 -5.598 -13.004 1.00 79.44 332 ASP A CA 1
ATOM 2478 C C . ASP A 1 332 ? 25.708 -4.091 -13.264 1.00 79.44 332 ASP A C 1
ATOM 2480 O O . ASP A 1 332 ? 26.156 -3.357 -12.380 1.00 79.44 332 ASP A O 1
ATOM 2484 N N . SER A 1 333 ? 25.218 -3.588 -14.407 1.00 85.12 333 SER A N 1
ATOM 2485 C CA . SER A 1 333 ? 25.181 -2.147 -14.708 1.00 85.12 333 SER A CA 1
ATOM 2486 C C . SER A 1 333 ? 24.385 -1.360 -13.663 1.00 85.12 333 SER A C 1
ATOM 2488 O O . SER A 1 333 ? 24.822 -0.298 -13.215 1.00 85.12 333 SER A O 1
ATOM 2490 N N . PHE A 1 334 ? 23.242 -1.887 -13.208 1.00 85.62 334 PHE A N 1
ATOM 2491 C CA . PHE A 1 334 ? 22.477 -1.276 -12.114 1.00 85.62 334 PHE A CA 1
ATOM 2492 C C . PHE A 1 334 ? 23.257 -1.265 -10.789 1.00 85.62 334 PHE A C 1
ATOM 2494 O O . PHE A 1 334 ? 23.160 -0.290 -10.041 1.00 85.62 334 PHE A O 1
ATOM 2501 N N . GLY A 1 335 ? 24.028 -2.318 -10.503 1.00 84.38 335 GLY A N 1
ATOM 2502 C CA . GLY A 1 335 ? 24.851 -2.429 -9.295 1.00 84.38 335 GLY A CA 1
ATOM 2503 C C . GLY A 1 335 ? 25.982 -1.413 -9.294 1.00 84.38 335 GLY A C 1
ATOM 2504 O O . GLY A 1 335 ? 26.054 -0.566 -8.403 1.00 84.38 335 GLY A O 1
ATOM 2505 N N . ALA A 1 336 ? 26.791 -1.417 -10.353 1.00 86.44 336 ALA A N 1
ATOM 2506 C CA . ALA A 1 336 ? 27.898 -0.485 -10.534 1.00 86.44 336 ALA A CA 1
ATOM 2507 C C . ALA A 1 336 ? 27.430 0.980 -10.491 1.00 86.44 336 ALA A C 1
ATOM 2509 O O . ALA A 1 336 ? 28.019 1.809 -9.789 1.00 86.44 336 ALA A O 1
ATOM 2510 N N . ALA A 1 337 ? 26.330 1.296 -11.182 1.00 90.12 337 ALA A N 1
ATOM 2511 C CA . ALA A 1 337 ? 25.754 2.634 -11.183 1.00 90.12 337 ALA A CA 1
ATOM 2512 C C . ALA A 1 337 ? 25.250 3.055 -9.793 1.00 90.12 337 ALA A C 1
ATOM 2514 O O . ALA A 1 337 ? 25.466 4.193 -9.377 1.00 90.12 337 ALA A O 1
ATOM 2515 N N . ALA A 1 338 ? 24.618 2.154 -9.038 1.00 89.38 338 ALA A N 1
ATOM 2516 C CA . ALA A 1 338 ? 24.174 2.444 -7.678 1.00 89.38 338 ALA A CA 1
ATOM 2517 C C . ALA A 1 338 ? 25.337 2.646 -6.698 1.00 89.38 338 ALA A C 1
ATOM 2519 O O . ALA A 1 338 ? 25.273 3.540 -5.848 1.00 89.38 338 ALA A O 1
ATOM 2520 N N . THR A 1 339 ? 26.423 1.889 -6.847 1.00 87.31 339 THR A N 1
ATOM 2521 C CA . THR A 1 339 ? 27.647 2.086 -6.063 1.00 87.31 339 THR A CA 1
ATOM 2522 C C . THR A 1 339 ? 28.303 3.426 -6.397 1.00 87.31 339 THR A C 1
ATOM 2524 O O . THR A 1 339 ? 28.725 4.145 -5.492 1.00 87.31 339 THR A O 1
ATOM 2527 N N . ALA A 1 340 ? 28.336 3.824 -7.673 1.00 89.19 340 ALA A N 1
ATOM 2528 C CA . ALA A 1 340 ? 28.805 5.150 -8.084 1.00 89.19 340 ALA A CA 1
ATOM 2529 C C . ALA A 1 340 ? 27.923 6.286 -7.529 1.00 89.19 340 ALA A C 1
ATOM 2531 O O . ALA A 1 340 ? 28.447 7.297 -7.064 1.00 89.19 340 ALA A O 1
ATOM 2532 N N . ILE A 1 341 ? 26.595 6.108 -7.498 1.00 90.56 341 ILE A N 1
ATOM 2533 C CA . ILE A 1 341 ? 25.665 7.063 -6.868 1.00 90.56 341 ILE A CA 1
ATOM 2534 C C . ILE A 1 341 ? 25.930 7.173 -5.365 1.00 90.56 341 ILE A C 1
ATOM 2536 O O . ILE A 1 341 ? 25.983 8.278 -4.830 1.00 90.56 341 ILE A O 1
ATOM 2540 N N . THR A 1 342 ? 26.122 6.042 -4.685 1.00 88.44 342 THR A N 1
ATOM 2541 C CA . THR A 1 342 ? 26.377 6.008 -3.236 1.00 88.44 342 THR A CA 1
ATOM 2542 C C . THR A 1 342 ? 27.698 6.691 -2.873 1.00 88.44 342 THR A C 1
ATOM 2544 O O . THR A 1 342 ? 27.774 7.363 -1.848 1.00 88.44 342 THR A O 1
ATOM 2547 N N . ARG A 1 343 ? 28.720 6.582 -3.733 1.00 88.19 343 ARG A N 1
ATOM 2548 C CA . ARG A 1 343 ? 30.011 7.278 -3.579 1.00 88.19 343 ARG A CA 1
ATOM 2549 C C . ARG A 1 343 ? 29.971 8.763 -3.965 1.00 88.19 343 ARG A C 1
ATOM 2551 O O . ARG A 1 343 ? 30.875 9.501 -3.592 1.00 88.19 343 ARG A O 1
ATOM 2558 N N . GLY A 1 344 ? 28.925 9.207 -4.665 1.00 88.00 344 GLY A N 1
ATOM 2559 C CA . GLY A 1 344 ? 28.780 10.586 -5.143 1.00 88.00 344 GLY A CA 1
ATOM 2560 C C . GLY A 1 344 ? 29.435 10.869 -6.501 1.00 88.00 344 GLY A C 1
ATOM 2561 O O . GLY A 1 344 ? 29.470 12.025 -6.916 1.00 88.00 344 GLY A O 1
ATOM 2562 N N . ASP A 1 345 ? 29.905 9.838 -7.208 1.00 90.06 345 ASP A N 1
ATOM 2563 C CA . ASP A 1 345 ? 30.565 9.967 -8.516 1.00 90.06 345 ASP A CA 1
ATOM 2564 C C . ASP A 1 345 ? 29.563 10.271 -9.643 1.00 90.06 345 ASP A C 1
ATOM 2566 O O . ASP A 1 345 ? 29.893 10.937 -10.624 1.00 90.06 345 ASP A O 1
ATOM 2570 N N . LEU A 1 346 ? 28.326 9.777 -9.509 1.00 91.50 346 LEU A N 1
ATOM 2571 C CA . LEU A 1 346 ? 27.255 9.947 -10.491 1.00 91.50 346 LEU A CA 1
ATOM 2572 C C . LEU A 1 346 ? 25.952 10.381 -9.826 1.00 91.50 346 LEU A C 1
ATOM 2574 O O . LEU A 1 346 ? 25.578 9.914 -8.753 1.00 91.50 346 LEU A O 1
ATOM 2578 N N . THR A 1 347 ? 25.194 11.233 -10.513 1.00 92.69 347 THR A N 1
ATOM 2579 C CA . THR A 1 347 ? 23.807 11.509 -10.122 1.00 92.69 347 THR A CA 1
ATOM 2580 C C . THR A 1 347 ? 22.873 10.416 -10.639 1.00 92.69 347 THR A C 1
ATOM 2582 O O . THR A 1 347 ? 23.099 9.832 -11.700 1.00 92.69 347 THR A O 1
ATOM 2585 N N . THR A 1 348 ? 21.745 10.201 -9.956 1.00 91.44 348 THR A N 1
ATOM 2586 C CA . THR A 1 348 ? 20.705 9.255 -10.405 1.00 91.44 348 THR A CA 1
ATOM 2587 C C . THR A 1 348 ? 20.216 9.553 -11.826 1.00 91.44 348 THR A C 1
ATOM 2589 O O . THR A 1 348 ? 19.922 8.635 -12.582 1.00 91.44 348 THR A O 1
ATOM 2592 N N . ALA A 1 349 ? 20.156 10.829 -12.220 1.00 91.31 349 ALA A N 1
ATOM 2593 C CA . ALA A 1 349 ? 19.724 11.230 -13.558 1.00 91.31 349 ALA A CA 1
ATOM 2594 C C . ALA A 1 349 ? 20.771 10.939 -14.649 1.00 91.31 349 ALA A C 1
ATOM 2596 O O . ALA A 1 349 ? 20.401 10.668 -15.789 1.00 91.31 349 ALA A O 1
ATOM 2597 N N . GLN A 1 350 ? 22.067 11.015 -14.333 1.00 92.88 350 GLN A N 1
ATOM 2598 C CA . GLN A 1 350 ? 23.129 10.594 -15.256 1.00 92.88 350 GLN A CA 1
ATOM 2599 C C . GLN A 1 350 ? 23.101 9.077 -15.424 1.00 92.88 350 GLN A C 1
ATOM 2601 O O . GLN A 1 350 ? 22.845 8.611 -16.528 1.00 92.88 350 GLN A O 1
ATOM 2606 N N . ALA A 1 351 ? 23.184 8.338 -14.317 1.00 93.25 351 ALA A N 1
ATOM 2607 C CA . ALA A 1 351 ? 23.135 6.880 -14.320 1.00 93.25 351 ALA A CA 1
ATOM 2608 C C . ALA A 1 351 ? 21.896 6.322 -15.046 1.00 93.25 351 ALA A C 1
ATOM 2610 O O . ALA A 1 351 ? 22.000 5.379 -15.826 1.00 93.25 351 ALA A O 1
ATOM 2611 N N . ALA A 1 352 ? 20.716 6.922 -14.842 1.00 92.88 352 ALA A N 1
ATOM 2612 C CA . ALA A 1 352 ? 19.502 6.486 -15.528 1.00 92.88 352 ALA A CA 1
ATOM 2613 C C . ALA A 1 352 ? 19.593 6.670 -17.050 1.00 92.88 352 ALA A C 1
ATOM 2615 O O . ALA A 1 352 ? 19.133 5.807 -17.793 1.00 92.88 352 ALA A O 1
ATOM 2616 N N . ARG A 1 353 ? 20.180 7.777 -17.526 1.00 92.69 353 ARG A N 1
ATOM 2617 C CA . ARG A 1 353 ? 20.372 8.015 -18.965 1.00 92.69 353 ARG A CA 1
ATOM 2618 C C . ARG A 1 353 ? 21.337 7.006 -19.572 1.00 92.69 353 ARG A C 1
ATOM 2620 O O . ARG A 1 353 ? 21.040 6.493 -20.648 1.00 92.69 353 ARG A O 1
ATOM 2627 N N . ASP A 1 354 ? 22.426 6.706 -18.873 1.00 92.06 354 ASP A N 1
ATOM 2628 C CA . ASP A 1 354 ? 23.446 5.765 -19.340 1.00 92.06 354 ASP A CA 1
ATOM 2629 C C . ASP A 1 354 ? 22.862 4.350 -19.462 1.00 92.06 354 ASP A C 1
ATOM 2631 O O . ASP A 1 354 ? 22.959 3.732 -20.520 1.00 92.06 354 ASP A O 1
ATOM 2635 N N . ILE A 1 355 ? 22.119 3.894 -18.445 1.00 91.00 355 ILE A N 1
ATOM 2636 C CA . ILE A 1 355 ? 21.417 2.600 -18.476 1.00 91.00 355 ILE A CA 1
ATOM 2637 C C . ILE A 1 355 ? 20.381 2.545 -19.602 1.00 91.00 355 ILE A C 1
ATOM 2639 O O . ILE A 1 355 ? 20.257 1.538 -20.293 1.00 91.00 355 ILE A O 1
ATOM 2643 N N . ILE A 1 356 ? 19.614 3.616 -19.817 1.00 90.56 356 ILE A N 1
ATOM 2644 C CA . ILE A 1 356 ? 18.632 3.656 -20.909 1.00 90.56 356 ILE A CA 1
ATOM 2645 C C . ILE A 1 356 ? 19.327 3.570 -22.273 1.00 90.56 356 ILE A C 1
ATOM 2647 O O . ILE A 1 356 ? 18.814 2.907 -23.177 1.00 90.56 356 ILE A O 1
ATOM 2651 N N . ALA A 1 357 ? 20.469 4.239 -22.442 1.00 89.25 357 ALA A N 1
ATOM 2652 C CA . ALA A 1 357 ? 21.251 4.161 -23.670 1.00 89.25 357 ALA A CA 1
ATOM 2653 C C . ALA A 1 357 ? 21.782 2.738 -23.898 1.00 89.25 357 ALA A C 1
ATOM 2655 O O . ALA A 1 357 ? 21.615 2.209 -24.996 1.00 89.25 357 ALA A O 1
ATOM 2656 N N . GLU A 1 358 ? 22.321 2.100 -22.856 1.00 88.31 358 GLU A N 1
ATOM 2657 C CA . GLU A 1 358 ? 22.781 0.709 -22.898 1.00 88.31 358 GLU A CA 1
ATOM 2658 C C . GLU A 1 358 ? 21.647 -0.251 -23.286 1.00 88.31 358 GLU A C 1
ATOM 2660 O O . GLU A 1 358 ? 21.786 -1.024 -24.231 1.00 88.31 358 GLU A O 1
ATOM 2665 N N . LEU A 1 359 ? 20.484 -0.154 -22.632 1.00 86.62 359 LEU A N 1
ATOM 2666 C CA . LEU A 1 359 ? 19.322 -1.002 -22.927 1.00 86.62 359 LEU A CA 1
ATOM 2667 C C . LEU A 1 359 ? 18.846 -0.853 -24.379 1.00 86.62 359 LEU A C 1
ATOM 2669 O O . LEU A 1 359 ? 18.454 -1.833 -25.014 1.00 86.62 359 LEU A O 1
ATOM 2673 N N . ARG A 1 360 ? 18.887 0.367 -24.923 1.00 84.06 360 ARG A N 1
ATOM 2674 C CA . ARG A 1 360 ? 18.513 0.630 -26.319 1.00 84.06 360 ARG A CA 1
ATOM 2675 C C . ARG A 1 360 ? 19.533 0.063 -27.303 1.00 84.06 360 ARG A C 1
ATOM 2677 O O . ARG A 1 360 ? 19.123 -0.494 -28.318 1.00 84.06 360 ARG A O 1
ATOM 2684 N N . GLN A 1 361 ? 20.826 0.177 -27.006 1.00 83.31 361 GLN A N 1
ATOM 2685 C CA . GLN A 1 361 ? 21.892 -0.408 -27.825 1.00 83.31 361 GLN A CA 1
ATOM 2686 C C . GLN A 1 361 ? 21.840 -1.938 -27.805 1.00 83.31 361 GLN A C 1
ATOM 2688 O O . GLN A 1 361 ? 21.929 -2.566 -28.857 1.00 83.31 361 GLN A O 1
ATOM 2693 N N . ALA A 1 362 ? 21.607 -2.538 -26.636 1.00 79.62 362 ALA A N 1
ATOM 2694 C CA . ALA A 1 362 ? 21.418 -3.979 -26.506 1.00 79.62 362 ALA A CA 1
ATOM 2695 C C . ALA A 1 362 ? 20.219 -4.466 -27.339 1.00 79.62 362 ALA A C 1
ATOM 2697 O O . ALA A 1 362 ? 20.335 -5.448 -28.067 1.00 79.62 362 ALA A O 1
ATOM 2698 N N . GLY A 1 363 ? 19.094 -3.741 -27.308 1.00 76.19 363 GLY A N 1
ATOM 2699 C CA . GLY A 1 363 ? 17.938 -4.041 -28.160 1.00 76.19 363 GLY A CA 1
ATOM 2700 C C . GLY A 1 363 ? 18.258 -3.962 -29.657 1.00 76.19 363 GLY A C 1
ATOM 2701 O O . GLY A 1 363 ? 17.875 -4.846 -30.414 1.00 76.19 363 GLY A O 1
ATOM 2702 N N . GLN A 1 364 ? 19.023 -2.953 -30.083 1.00 75.94 364 GLN A N 1
ATOM 2703 C CA . GLN A 1 364 ? 19.464 -2.816 -31.477 1.00 75.94 364 GLN A CA 1
ATOM 2704 C C . GLN A 1 364 ? 20.363 -3.969 -31.935 1.00 75.94 364 GLN A C 1
ATOM 2706 O O . GLN A 1 364 ? 20.228 -4.428 -33.066 1.00 75.94 364 GLN A O 1
ATOM 2711 N N . ALA A 1 365 ? 21.267 -4.436 -31.072 1.00 73.75 365 ALA A N 1
ATOM 2712 C CA . ALA A 1 365 ? 22.146 -5.559 -31.381 1.00 73.75 365 ALA A CA 1
ATOM 2713 C C . ALA A 1 365 ? 21.364 -6.873 -31.534 1.00 73.75 365 ALA A C 1
ATOM 2715 O O . ALA A 1 365 ? 21.668 -7.662 -32.426 1.00 73.75 365 ALA A O 1
ATOM 2716 N N . ILE A 1 366 ? 20.333 -7.086 -30.707 1.00 71.75 366 ILE A N 1
ATOM 2717 C CA . ILE A 1 366 ? 19.436 -8.244 -30.825 1.00 71.75 366 ILE A CA 1
ATOM 2718 C C . ILE A 1 366 ? 18.638 -8.171 -32.129 1.00 71.75 366 ILE A C 1
ATOM 2720 O O . ILE A 1 366 ? 18.637 -9.144 -32.876 1.00 71.75 366 ILE A O 1
ATOM 2724 N N . ASP A 1 367 ? 18.035 -7.018 -32.441 1.00 70.81 367 ASP A N 1
ATOM 2725 C CA . ASP A 1 367 ? 17.296 -6.818 -33.696 1.00 70.81 367 ASP A CA 1
ATOM 2726 C C . ASP A 1 367 ? 18.185 -7.124 -34.920 1.00 70.81 367 ASP A C 1
ATOM 2728 O O . ASP A 1 367 ? 17.750 -7.780 -35.865 1.00 70.81 367 ASP A O 1
ATOM 2732 N N . ALA A 1 368 ? 19.445 -6.669 -34.902 1.00 71.75 368 ALA A N 1
ATOM 2733 C CA . ALA A 1 368 ? 20.407 -6.914 -35.975 1.00 71.75 368 ALA A CA 1
ATOM 2734 C C . ALA A 1 368 ? 20.786 -8.399 -36.093 1.00 71.75 368 ALA A C 1
ATOM 2736 O O . ALA A 1 368 ? 20.778 -8.946 -37.193 1.00 71.75 368 ALA A O 1
ATOM 2737 N N . ALA A 1 369 ? 21.053 -9.069 -34.970 1.00 70.62 369 ALA A N 1
ATOM 2738 C CA . ALA A 1 369 ? 21.369 -10.496 -34.952 1.00 70.62 369 ALA A CA 1
ATOM 2739 C C . ALA A 1 369 ? 20.178 -11.367 -35.390 1.00 70.62 369 ALA A C 1
ATOM 2741 O O . ALA A 1 369 ? 20.360 -12.394 -36.045 1.00 70.62 369 ALA A O 1
ATOM 2742 N N . ASP A 1 370 ? 18.952 -10.967 -35.049 1.00 67.88 370 ASP A N 1
ATOM 2743 C CA . ASP A 1 370 ? 17.740 -11.656 -35.487 1.00 67.88 370 ASP A CA 1
ATOM 2744 C C . ASP A 1 370 ? 17.489 -11.446 -36.985 1.00 67.88 370 ASP A C 1
ATOM 2746 O O . ASP A 1 370 ? 17.127 -12.403 -37.669 1.00 67.88 370 ASP A O 1
ATOM 2750 N N . LEU A 1 371 ? 17.763 -10.253 -37.526 1.00 68.31 371 LEU A N 1
ATOM 2751 C CA . LEU A 1 371 ? 17.745 -9.996 -38.971 1.00 68.31 371 LEU A CA 1
ATOM 2752 C C . LEU A 1 371 ? 18.778 -10.851 -39.717 1.00 68.31 371 LEU A C 1
ATOM 2754 O O . LEU A 1 371 ? 18.429 -11.486 -40.709 1.00 68.31 371 LEU A O 1
ATOM 2758 N N . GLU A 1 372 ? 20.013 -10.933 -39.218 1.00 68.94 372 GLU A N 1
ATOM 2759 C CA . GLU A 1 372 ? 21.052 -11.808 -39.781 1.00 68.94 372 GLU A CA 1
ATOM 2760 C C . GLU A 1 372 ? 20.637 -13.286 -39.732 1.00 68.94 372 GLU A C 1
ATOM 2762 O O . GLU A 1 372 ? 20.825 -14.026 -40.698 1.00 68.94 372 GLU A O 1
ATOM 2767 N N . ARG A 1 373 ? 20.012 -13.727 -38.631 1.00 65.81 373 ARG A N 1
ATOM 2768 C CA . ARG A 1 373 ? 19.497 -15.097 -38.510 1.00 65.81 373 ARG A CA 1
ATOM 2769 C C . ARG A 1 373 ? 18.341 -15.359 -39.478 1.00 65.81 373 ARG A C 1
ATOM 2771 O O . ARG A 1 373 ? 18.270 -16.444 -40.047 1.00 65.81 373 ARG A O 1
ATOM 2778 N N . MET A 1 374 ? 17.436 -14.401 -39.667 1.00 62.47 374 MET A N 1
ATOM 2779 C CA . MET A 1 374 ? 16.321 -14.522 -40.612 1.00 62.47 374 MET A CA 1
ATOM 2780 C C . MET A 1 374 ? 16.792 -14.568 -42.067 1.00 62.47 374 MET A C 1
ATOM 2782 O O . MET A 1 374 ? 16.245 -15.350 -42.848 1.00 62.47 374 MET A O 1
ATOM 2786 N N . ASP A 1 375 ? 17.815 -13.784 -42.412 1.00 65.50 375 ASP A N 1
ATOM 2787 C CA . ASP A 1 375 ? 18.457 -13.810 -43.730 1.00 65.50 375 ASP A CA 1
ATOM 2788 C C . ASP A 1 375 ? 19.155 -15.160 -43.970 1.00 65.50 375 ASP A C 1
ATOM 2790 O O . ASP A 1 375 ? 18.950 -15.807 -44.996 1.00 65.50 375 ASP A O 1
ATOM 2794 N N . ALA A 1 376 ? 19.858 -15.684 -42.960 1.00 64.56 376 ALA A N 1
ATOM 2795 C CA . ALA A 1 376 ? 20.471 -17.013 -43.017 1.00 64.56 376 ALA A CA 1
ATOM 2796 C C . ALA A 1 376 ? 19.450 -18.165 -43.147 1.00 64.56 376 ALA A C 1
ATOM 2798 O O . ALA A 1 376 ? 19.764 -19.211 -43.717 1.00 64.56 376 ALA A O 1
ATOM 2799 N N . LEU A 1 377 ? 18.231 -17.989 -42.627 1.00 62.72 377 LEU A N 1
ATOM 2800 C CA . LEU A 1 377 ? 17.141 -18.971 -42.714 1.00 62.72 377 LEU A CA 1
ATOM 2801 C C . LEU A 1 377 ? 16.282 -18.823 -43.984 1.00 62.72 377 LEU A C 1
ATOM 2803 O O . LEU A 1 377 ? 15.455 -19.695 -44.251 1.00 62.72 377 LEU A O 1
ATOM 2807 N N . SER A 1 378 ? 16.488 -17.765 -44.777 1.00 55.56 378 SER A N 1
ATOM 2808 C CA . SER A 1 378 ? 15.788 -17.507 -46.043 1.00 55.56 378 SER A CA 1
ATOM 2809 C C . SER A 1 378 ? 16.782 -17.519 -47.211 1.00 55.56 378 SER A C 1
ATOM 2811 O O . SER A 1 378 ? 17.112 -16.462 -47.749 1.00 55.56 378 SER A O 1
ATOM 2813 N N . PRO A 1 379 ? 17.295 -18.696 -47.623 1.00 59.12 379 PRO A N 1
ATOM 2814 C CA . PRO A 1 379 ? 18.297 -18.761 -48.677 1.00 59.12 379 PRO A CA 1
ATOM 2815 C C . PRO A 1 379 ? 17.759 -18.176 -49.988 1.00 59.12 379 PRO A C 1
ATOM 2817 O O . PRO A 1 379 ? 16.582 -18.320 -50.328 1.00 59.12 379 PRO A O 1
ATOM 2820 N N . SER A 1 380 ? 18.649 -17.535 -50.747 1.00 65.75 380 SER A N 1
ATOM 2821 C CA . SER A 1 380 ? 18.350 -17.019 -52.084 1.00 65.75 380 SER A CA 1
ATOM 2822 C C . SER A 1 380 ? 17.781 -18.122 -52.983 1.00 65.75 380 SER A C 1
ATOM 2824 O O . SER A 1 380 ? 18.119 -19.297 -52.821 1.00 65.75 380 SER A O 1
ATOM 2826 N N . ALA A 1 381 ? 16.953 -17.745 -53.965 1.00 63.62 381 ALA A N 1
ATOM 2827 C CA . ALA A 1 381 ? 16.414 -18.695 -54.938 1.00 63.62 381 ALA A CA 1
ATOM 2828 C C . ALA A 1 381 ? 17.543 -19.571 -55.528 1.00 63.62 381 ALA A C 1
ATOM 2830 O O . ALA A 1 381 ? 18.604 -19.035 -55.874 1.00 63.62 381 ALA A O 1
ATOM 2831 N N . PRO A 1 382 ? 17.348 -20.901 -55.631 1.00 64.56 382 PRO A N 1
ATOM 2832 C CA . PRO A 1 382 ? 18.397 -21.803 -56.078 1.00 64.56 382 PRO A CA 1
ATOM 2833 C C . PRO A 1 382 ? 18.900 -21.380 -57.461 1.00 64.56 382 PRO A C 1
ATOM 2835 O O . PRO A 1 382 ? 18.118 -21.153 -58.383 1.00 64.56 382 PRO A O 1
ATOM 2838 N N . GLY A 1 383 ? 20.223 -21.268 -57.608 1.00 74.44 383 GLY A N 1
ATOM 2839 C CA . GLY A 1 383 ? 20.840 -20.907 -58.883 1.00 74.44 383 GLY A CA 1
ATOM 2840 C C . GLY A 1 383 ? 20.561 -21.940 -59.990 1.00 74.44 383 GLY A C 1
ATOM 2841 O O . GLY A 1 383 ? 20.015 -23.013 -59.727 1.00 74.44 383 GLY A O 1
ATOM 2842 N N . PRO A 1 384 ? 21.002 -21.694 -61.237 1.00 72.94 384 PRO A N 1
ATOM 2843 C CA . PRO A 1 384 ? 20.707 -22.563 -62.386 1.00 72.94 384 PRO A CA 1
ATOM 2844 C C . PRO A 1 384 ? 21.123 -24.033 -62.212 1.00 72.94 384 PRO A C 1
ATOM 2846 O O . PRO A 1 384 ? 20.558 -24.917 -62.850 1.00 72.94 384 PRO A O 1
ATOM 2849 N N . ALA A 1 385 ? 22.127 -24.302 -61.371 1.00 73.12 385 ALA A N 1
ATOM 2850 C CA . ALA A 1 385 ? 22.541 -25.656 -61.005 1.00 73.12 385 ALA A CA 1
ATOM 2851 C C . ALA A 1 385 ? 21.579 -26.317 -60.001 1.00 73.12 385 ALA A C 1
ATOM 2853 O O . ALA A 1 385 ? 21.299 -27.503 -60.123 1.00 73.12 385 ALA A O 1
ATOM 2854 N N . GLY A 1 386 ? 21.042 -25.546 -59.050 1.00 69.94 386 GLY A N 1
ATOM 2855 C CA . GLY A 1 386 ? 20.022 -26.008 -58.110 1.00 69.94 386 GLY A CA 1
ATOM 2856 C C . GLY A 1 386 ? 18.694 -26.292 -58.808 1.00 69.94 386 GLY A C 1
ATOM 2857 O O . GLY A 1 386 ? 18.097 -27.327 -58.550 1.00 69.94 386 GLY A O 1
ATOM 2858 N N . MET A 1 387 ? 18.285 -25.457 -59.771 1.00 74.31 387 MET A N 1
ATOM 2859 C CA . MET A 1 387 ? 17.097 -25.745 -60.590 1.00 74.31 387 MET A CA 1
ATOM 2860 C C . MET A 1 387 ? 17.260 -27.024 -61.427 1.00 74.31 387 MET A C 1
ATOM 2862 O O . MET A 1 387 ? 16.374 -27.870 -61.408 1.00 74.31 387 MET A O 1
ATOM 2866 N N . ARG A 1 388 ? 18.428 -27.242 -62.050 1.00 74.25 388 ARG A N 1
ATOM 2867 C CA . ARG A 1 388 ? 18.739 -28.504 -62.755 1.00 74.25 388 ARG A CA 1
ATOM 2868 C C . ARG A 1 388 ? 18.761 -29.731 -61.842 1.00 74.25 388 ARG A C 1
ATOM 2870 O O . ARG A 1 388 ? 18.453 -30.831 -62.283 1.00 74.25 388 ARG A O 1
ATOM 2877 N N . ALA A 1 389 ? 19.137 -29.562 -60.576 1.00 71.38 389 ALA A N 1
ATOM 2878 C CA . ALA A 1 389 ? 19.086 -30.649 -59.604 1.00 71.38 389 ALA A CA 1
ATOM 2879 C C . ALA A 1 389 ? 17.641 -31.024 -59.236 1.00 71.38 389 ALA A C 1
ATOM 2881 O O . ALA A 1 389 ? 17.379 -32.193 -58.972 1.00 71.38 389 ALA A O 1
ATOM 2882 N N . VAL A 1 390 ? 16.710 -30.062 -59.253 1.00 70.12 390 VAL A N 1
ATOM 2883 C CA . VAL A 1 390 ? 15.281 -30.288 -58.980 1.00 70.12 390 VAL A CA 1
ATOM 2884 C C . VAL A 1 390 ? 14.580 -30.982 -60.150 1.00 70.12 390 VAL A C 1
ATOM 2886 O O . VAL A 1 390 ? 13.760 -31.855 -59.896 1.00 70.12 390 VAL A O 1
ATOM 2889 N N . GLU A 1 391 ? 14.967 -30.707 -61.403 1.00 77.25 391 GLU A N 1
ATOM 2890 C CA . GLU A 1 391 ? 14.427 -31.394 -62.599 1.00 77.25 391 GLU A CA 1
ATOM 2891 C C . GLU A 1 391 ? 14.547 -32.930 -62.503 1.00 77.25 391 GLU A C 1
ATOM 2893 O O . GLU A 1 391 ? 13.699 -33.678 -62.988 1.00 77.25 391 GLU A O 1
ATOM 2898 N N . ALA A 1 392 ? 15.574 -33.435 -61.809 1.00 72.50 392 ALA A N 1
ATOM 2899 C CA . ALA A 1 392 ? 15.748 -34.868 -61.572 1.00 72.50 392 ALA A CA 1
ATOM 2900 C C . ALA A 1 392 ? 14.658 -35.486 -60.663 1.00 72.50 392 ALA A C 1
ATOM 2902 O O . ALA A 1 392 ? 14.521 -36.713 -60.627 1.00 72.50 392 ALA A O 1
ATOM 2903 N N . PHE A 1 393 ? 13.885 -34.665 -59.943 1.00 74.38 393 PHE A N 1
ATOM 2904 C CA . PHE A 1 393 ? 12.801 -35.049 -59.029 1.00 74.38 393 PHE A CA 1
ATOM 2905 C C . PHE A 1 393 ? 11.393 -34.824 -59.608 1.00 74.38 393 PHE A C 1
ATOM 2907 O O . PHE A 1 393 ? 10.413 -35.124 -58.928 1.00 74.38 393 PHE A O 1
ATOM 2914 N N . ASP A 1 394 ? 11.269 -34.369 -60.859 1.00 81.69 394 ASP A N 1
ATOM 2915 C CA . ASP A 1 394 ? 9.971 -34.091 -61.500 1.00 81.69 394 ASP A CA 1
ATOM 2916 C C . ASP A 1 394 ? 9.124 -35.352 -61.756 1.00 81.69 394 ASP A C 1
ATOM 2918 O O . ASP A 1 394 ? 7.930 -35.273 -62.045 1.00 81.69 394 ASP A O 1
ATOM 2922 N N . SER A 1 395 ? 9.728 -36.537 -61.655 1.00 77.75 395 SER A N 1
ATOM 2923 C CA . SER A 1 395 ? 9.046 -37.825 -61.791 1.00 77.75 395 SER A CA 1
ATOM 2924 C C . SER A 1 395 ? 9.115 -38.619 -60.483 1.00 77.75 395 SER A C 1
ATOM 2926 O O . SER A 1 395 ? 10.224 -38.906 -60.021 1.00 77.75 395 SER A O 1
ATOM 2928 N N . PRO A 1 396 ? 7.973 -39.048 -59.907 1.00 71.69 396 PRO A N 1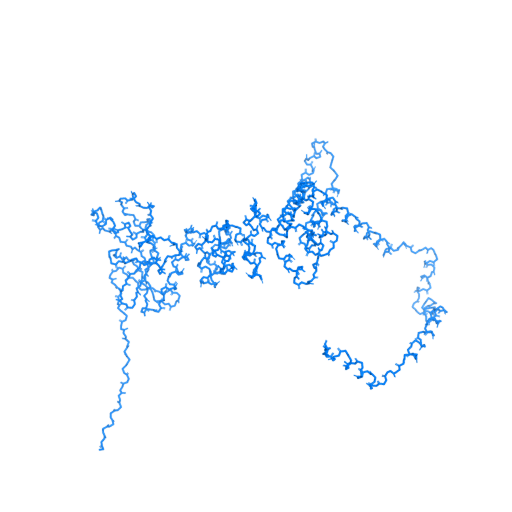
ATOM 2929 C CA . PRO A 1 396 ? 7.960 -39.997 -58.796 1.00 71.69 396 PRO A CA 1
ATOM 2930 C C . PRO A 1 396 ? 8.678 -41.302 -59.182 1.00 71.69 396 PRO A C 1
ATOM 2932 O O . PRO A 1 396 ? 8.332 -41.937 -60.175 1.00 71.69 396 PRO A O 1
ATOM 2935 N N . GLY A 1 397 ? 9.689 -41.697 -58.411 1.00 74.06 397 GLY A N 1
ATOM 2936 C CA . GLY A 1 397 ? 10.601 -42.812 -58.692 1.00 74.06 397 GLY A CA 1
ATOM 2937 C C . GLY A 1 397 ? 11.741 -42.490 -59.671 1.00 74.06 397 GLY A C 1
ATOM 2938 O O . GLY A 1 397 ? 12.425 -43.407 -60.117 1.00 74.06 397 GLY A O 1
ATOM 2939 N N . GLY A 1 398 ? 11.933 -41.219 -60.037 1.00 76.25 398 GLY A N 1
ATOM 2940 C CA . GLY A 1 398 ? 12.906 -40.776 -61.038 1.00 76.25 398 GLY A CA 1
ATOM 2941 C C . GLY A 1 398 ? 14.365 -40.760 -60.566 1.00 76.25 398 GLY A C 1
ATOM 2942 O O . GLY A 1 398 ? 14.698 -41.124 -59.437 1.00 76.25 398 GLY A O 1
ATOM 2943 N N . ALA A 1 399 ? 15.257 -40.298 -61.449 1.00 75.06 399 ALA A N 1
ATOM 2944 C CA . ALA A 1 399 ? 16.706 -40.289 -61.228 1.00 75.06 399 ALA A CA 1
ATOM 2945 C C . ALA A 1 399 ? 17.135 -39.528 -59.958 1.00 75.06 399 ALA A C 1
ATOM 2947 O O . ALA A 1 399 ? 18.086 -39.937 -59.295 1.00 75.06 399 ALA A O 1
ATOM 2948 N N . GLY A 1 400 ? 16.416 -38.467 -59.581 1.00 73.62 400 GLY A N 1
ATOM 2949 C CA . GLY A 1 400 ? 16.660 -37.709 -58.354 1.00 73.62 400 GLY A CA 1
ATOM 2950 C C . GLY A 1 400 ? 16.379 -38.525 -57.093 1.00 73.62 400 GLY A C 1
ATOM 2951 O O . GLY A 1 400 ? 17.197 -38.543 -56.177 1.00 73.62 400 GLY A O 1
ATOM 2952 N N . GLN A 1 401 ? 15.273 -39.277 -57.064 1.00 75.38 401 GLN A N 1
ATOM 2953 C CA . GLN A 1 401 ? 14.964 -40.185 -55.954 1.00 75.38 401 GLN A CA 1
ATOM 2954 C C . GLN A 1 401 ? 15.912 -41.386 -55.920 1.00 75.38 401 GLN A C 1
ATOM 2956 O O . GLN A 1 401 ? 16.394 -41.739 -54.849 1.00 75.38 401 GLN A O 1
ATOM 2961 N N . ALA A 1 402 ? 16.266 -41.961 -57.074 1.00 74.31 402 ALA A N 1
ATOM 2962 C CA . ALA A 1 402 ? 17.265 -43.031 -57.145 1.00 74.31 402 ALA A CA 1
ATOM 2963 C C . ALA A 1 402 ? 18.649 -42.584 -56.628 1.00 74.31 402 ALA A C 1
ATOM 2965 O O . ALA A 1 402 ? 19.341 -43.348 -55.956 1.00 74.31 402 ALA A O 1
ATOM 2966 N N . GLY A 1 403 ? 19.026 -41.327 -56.883 1.00 69.94 403 GLY A N 1
ATOM 2967 C CA . GLY A 1 403 ? 20.270 -40.725 -56.399 1.00 69.94 403 GLY A CA 1
ATOM 2968 C C . GLY A 1 403 ? 20.311 -40.450 -54.892 1.00 69.94 403 GLY A C 1
ATOM 2969 O O . GLY A 1 403 ? 21.403 -40.348 -54.344 1.00 69.94 403 GLY A O 1
ATOM 2970 N N . GLN A 1 404 ? 19.160 -40.369 -54.211 1.00 68.81 404 GLN A N 1
ATOM 2971 C CA . GLN A 1 404 ? 19.087 -40.246 -52.744 1.00 68.81 404 GLN A CA 1
ATOM 2972 C C . GLN A 1 404 ? 19.165 -41.595 -52.019 1.00 68.81 404 GLN A C 1
ATOM 2974 O O . GLN A 1 404 ? 19.485 -41.632 -50.836 1.00 68.81 404 GLN A O 1
ATOM 2979 N N . ILE A 1 405 ? 18.872 -42.701 -52.711 1.00 66.56 405 ILE A N 1
ATOM 2980 C CA . ILE A 1 405 ? 18.911 -44.054 -52.128 1.00 66.56 405 ILE A CA 1
ATOM 2981 C C . ILE A 1 405 ? 20.356 -44.519 -51.914 1.00 66.56 405 ILE A C 1
ATOM 2983 O O . ILE A 1 405 ? 20.621 -45.334 -51.035 1.00 66.56 405 ILE A O 1
ATOM 2987 N N . THR A 1 406 ? 21.298 -44.009 -52.710 1.00 66.88 406 THR A N 1
ATOM 2988 C CA . THR A 1 406 ? 22.714 -44.355 -52.559 1.00 66.88 406 THR A CA 1
ATOM 2989 C C . THR A 1 406 ? 23.343 -43.393 -51.547 1.00 66.88 406 THR A C 1
ATOM 2991 O O . THR A 1 406 ? 23.361 -42.192 -51.825 1.00 66.88 406 THR A O 1
ATOM 2994 N N . PRO A 1 407 ? 23.860 -43.870 -50.396 1.00 64.19 407 PRO A N 1
ATOM 2995 C CA . PRO A 1 407 ? 24.557 -43.009 -49.450 1.00 64.19 407 PRO A CA 1
ATOM 2996 C C . PRO A 1 407 ? 25.717 -42.323 -50.163 1.00 64.19 407 PRO A C 1
ATOM 2998 O O . PRO A 1 407 ? 26.435 -42.956 -50.949 1.00 64.19 407 PRO A O 1
ATOM 3001 N N . LYS A 1 408 ? 25.916 -41.030 -49.909 1.00 69.75 408 LYS A N 1
ATOM 3002 C CA . LYS A 1 408 ? 27.084 -40.352 -50.463 1.00 69.75 408 LYS A CA 1
ATOM 3003 C C . LYS A 1 408 ? 28.352 -41.001 -49.895 1.00 69.75 408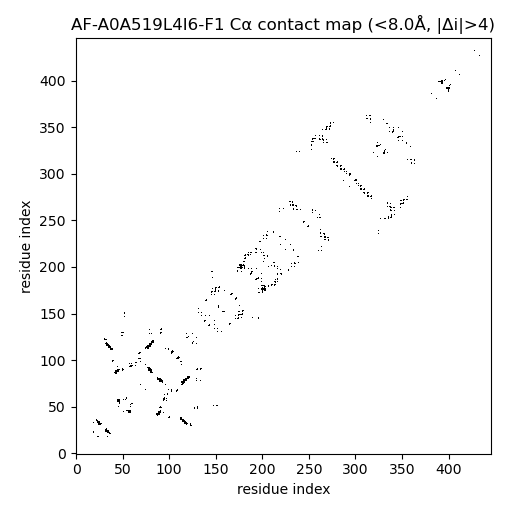 LYS A C 1
ATOM 3005 O O . LYS A 1 408 ? 28.343 -41.447 -48.748 1.00 69.75 408 LYS A O 1
ATOM 3010 N N . PRO A 1 409 ? 29.466 -41.037 -50.645 1.00 67.81 409 PRO A N 1
ATOM 3011 C CA . PRO A 1 409 ? 30.706 -41.660 -50.175 1.00 67.81 409 PRO A CA 1
ATOM 3012 C C . PRO A 1 409 ? 31.219 -41.074 -48.848 1.00 67.81 409 PRO A C 1
ATOM 3014 O O . PRO A 1 409 ? 31.800 -41.789 -48.035 1.00 67.81 409 PRO A O 1
ATOM 3017 N N . GLU A 1 410 ? 30.983 -39.777 -48.630 1.00 66.38 410 GLU A N 1
ATOM 3018 C CA . GLU A 1 410 ? 31.284 -39.051 -47.390 1.00 66.38 410 GLU A CA 1
ATOM 3019 C C . GLU A 1 410 ? 30.444 -39.523 -46.192 1.00 66.38 410 GLU A C 1
ATOM 3021 O O . GLU A 1 410 ? 30.991 -39.730 -45.108 1.00 66.38 410 GLU A O 1
ATOM 3026 N N . ASP A 1 411 ? 29.155 -39.787 -46.410 1.00 63.16 411 ASP A N 1
ATOM 3027 C CA . ASP A 1 411 ? 28.230 -40.277 -45.385 1.00 63.16 411 ASP A CA 1
ATOM 3028 C C . ASP A 1 411 ? 28.486 -41.759 -45.079 1.00 63.16 411 ASP A C 1
ATOM 3030 O O . ASP A 1 411 ? 28.550 -42.148 -43.918 1.00 63.16 411 ASP A O 1
ATOM 3034 N N . ALA A 1 412 ? 28.779 -42.576 -46.098 1.00 66.88 412 ALA A N 1
ATOM 3035 C CA . ALA A 1 412 ? 29.143 -43.984 -45.922 1.00 66.88 412 ALA A CA 1
ATOM 3036 C C . ALA A 1 412 ? 30.416 -44.161 -45.069 1.00 66.88 412 ALA A C 1
ATOM 3038 O O . ALA A 1 412 ? 30.516 -45.089 -44.266 1.00 66.88 412 ALA A O 1
ATOM 3039 N N . ALA A 1 413 ? 31.392 -43.256 -45.209 1.00 63.78 413 ALA A N 1
ATOM 3040 C CA . ALA A 1 413 ? 32.601 -43.251 -44.387 1.00 63.78 413 ALA A CA 1
ATOM 3041 C C . ALA A 1 413 ? 32.335 -42.800 -42.937 1.00 63.78 413 ALA A C 1
ATOM 3043 O O . ALA A 1 413 ? 32.994 -43.285 -42.013 1.00 63.78 413 ALA A O 1
ATOM 3044 N N . ALA A 1 414 ? 31.383 -41.886 -42.724 1.00 59.62 414 ALA A N 1
ATOM 3045 C CA . ALA A 1 414 ? 30.959 -41.449 -41.396 1.00 59.62 414 ALA A CA 1
ATOM 3046 C C . ALA A 1 414 ? 30.125 -42.524 -40.678 1.00 59.62 414 ALA A C 1
ATOM 3048 O O . ALA A 1 414 ? 30.362 -42.792 -39.501 1.00 59.62 414 ALA A O 1
ATOM 3049 N N . GLU A 1 415 ? 29.228 -43.206 -41.389 1.00 62.94 415 GLU A N 1
ATOM 3050 C CA . GLU A 1 415 ? 28.428 -44.320 -40.868 1.00 62.94 415 GLU A CA 1
ATOM 3051 C C . GLU A 1 415 ? 29.295 -45.542 -40.535 1.00 62.94 415 GLU A C 1
ATOM 3053 O O . GLU A 1 415 ? 29.124 -46.147 -39.476 1.00 62.94 415 GLU A O 1
ATOM 3058 N N . ALA A 1 416 ? 30.306 -45.848 -41.358 1.00 61.81 416 ALA A N 1
ATOM 3059 C CA . ALA A 1 416 ? 31.287 -46.890 -41.049 1.00 61.81 416 ALA A CA 1
ATOM 3060 C C . ALA A 1 416 ? 32.092 -46.591 -39.768 1.00 61.81 416 ALA A C 1
ATOM 3062 O O . ALA A 1 416 ? 32.438 -47.512 -39.033 1.00 61.81 416 ALA A O 1
ATOM 3063 N N . ARG A 1 417 ? 32.364 -45.310 -39.470 1.00 58.75 417 ARG A N 1
ATOM 3064 C CA . ARG A 1 417 ? 33.002 -44.876 -38.210 1.00 58.75 417 ARG A CA 1
ATOM 3065 C C . ARG A 1 417 ? 32.034 -44.847 -37.026 1.00 58.75 417 ARG A C 1
ATOM 3067 O O . ARG A 1 417 ? 32.456 -45.067 -35.895 1.00 58.75 417 ARG A O 1
ATOM 3074 N N . ALA A 1 418 ? 30.755 -44.565 -37.264 1.00 56.91 418 ALA A N 1
ATOM 3075 C CA . ALA A 1 418 ? 29.727 -44.568 -36.227 1.00 56.91 418 ALA A CA 1
ATOM 3076 C C . ALA A 1 418 ? 29.407 -45.993 -35.741 1.00 56.91 418 ALA A C 1
ATOM 3078 O O . ALA A 1 418 ? 29.135 -46.178 -34.557 1.00 56.91 418 ALA A O 1
ATOM 3079 N N . GLY A 1 419 ? 29.508 -46.998 -36.622 1.00 57.03 419 GLY A N 1
ATOM 3080 C CA . GLY A 1 419 ? 29.357 -48.413 -36.266 1.00 57.03 419 GLY A CA 1
ATOM 3081 C C . GLY A 1 419 ? 30.392 -48.910 -35.249 1.00 57.03 419 GLY A C 1
ATOM 3082 O O . GLY A 1 419 ? 30.037 -49.668 -34.358 1.00 57.03 419 GLY A O 1
ATOM 3083 N N . SER A 1 420 ? 31.636 -48.420 -35.308 1.00 57.84 420 SER A N 1
ATOM 3084 C CA . SER A 1 420 ? 32.693 -48.763 -34.339 1.00 57.84 420 SER A CA 1
ATOM 3085 C C . SER A 1 420 ? 32.664 -47.923 -33.057 1.00 57.84 420 SER A C 1
ATOM 3087 O O . SER A 1 420 ? 33.370 -48.232 -32.106 1.00 57.84 420 SER A O 1
ATOM 3089 N N . LEU A 1 421 ? 31.878 -46.840 -33.014 1.00 52.75 421 LEU A N 1
ATOM 3090 C CA . LEU A 1 421 ? 31.863 -45.904 -31.882 1.00 52.75 421 LEU A CA 1
ATOM 3091 C C . LEU A 1 421 ? 31.210 -46.504 -30.622 1.00 52.75 421 LEU A C 1
ATOM 3093 O O . LEU A 1 421 ? 31.461 -46.033 -29.515 1.00 52.75 421 LEU A O 1
ATOM 3097 N N . TRP A 1 422 ? 30.373 -47.531 -30.796 1.00 51.38 422 TRP A N 1
ATOM 3098 C CA . TRP A 1 422 ? 29.642 -48.200 -29.715 1.00 51.38 422 TRP A CA 1
ATOM 3099 C C . TRP A 1 422 ? 30.262 -49.539 -29.291 1.00 51.38 422 TRP A C 1
ATOM 3101 O O . TRP A 1 422 ? 29.958 -50.004 -28.197 1.00 51.38 422 TRP A O 1
ATOM 3111 N N . ASP A 1 423 ? 31.155 -50.111 -30.106 1.00 57.91 423 ASP A N 1
ATOM 3112 C CA . ASP A 1 423 ? 31.861 -51.371 -29.814 1.00 57.91 423 ASP A CA 1
ATOM 3113 C C . ASP A 1 423 ? 33.083 -51.176 -28.886 1.00 57.91 423 ASP A C 1
ATOM 3115 O O . ASP A 1 423 ? 33.539 -52.132 -28.265 1.00 57.91 423 ASP A O 1
ATOM 3119 N N . ASP A 1 424 ? 33.579 -49.939 -28.740 1.00 55.00 424 ASP A N 1
ATOM 3120 C CA . ASP A 1 424 ? 34.741 -49.582 -27.902 1.00 55.00 424 ASP A CA 1
ATOM 3121 C C . ASP A 1 424 ? 34.364 -48.979 -26.528 1.00 55.00 424 ASP A C 1
ATOM 3123 O O . ASP A 1 424 ? 35.227 -48.493 -25.787 1.00 55.00 424 ASP A O 1
ATOM 3127 N N . LEU A 1 425 ? 33.082 -48.995 -26.143 1.00 50.59 425 LEU A N 1
ATOM 3128 C CA . LEU A 1 425 ? 32.687 -48.624 -24.782 1.00 50.59 425 LEU A CA 1
ATOM 3129 C C . LEU A 1 425 ? 32.995 -49.795 -23.835 1.00 50.59 425 LEU A C 1
ATOM 3131 O O . LEU A 1 425 ? 32.445 -50.879 -24.026 1.00 50.59 425 LEU A O 1
ATOM 3135 N N . PRO A 1 426 ? 33.831 -49.618 -22.793 1.00 52.91 426 PRO A N 1
ATOM 3136 C CA . PRO A 1 426 ? 34.080 -50.692 -21.846 1.00 52.91 426 PRO A CA 1
ATOM 3137 C C . PRO A 1 426 ? 32.761 -51.063 -21.163 1.00 52.91 426 PRO A C 1
ATOM 3139 O O . PRO A 1 426 ? 32.134 -50.224 -20.510 1.00 52.91 426 PRO A O 1
ATOM 3142 N N . GLU A 1 427 ? 32.339 -52.322 -21.298 1.00 57.50 427 GLU A N 1
ATOM 3143 C CA . GLU A 1 427 ? 31.261 -52.884 -20.491 1.00 57.50 427 GLU A CA 1
ATOM 3144 C C . GLU A 1 427 ? 31.696 -52.839 -19.021 1.00 57.50 427 GLU A C 1
ATOM 3146 O O . GLU A 1 427 ? 32.351 -53.741 -18.501 1.00 57.50 427 GLU A O 1
ATOM 3151 N N . ALA A 1 428 ? 31.364 -51.752 -18.326 1.00 55.88 428 ALA A N 1
ATOM 3152 C CA . ALA A 1 428 ? 31.424 -51.729 -16.878 1.00 55.88 428 ALA A CA 1
ATOM 3153 C C . ALA A 1 428 ? 30.426 -52.785 -16.385 1.00 55.88 428 ALA A C 1
ATOM 3155 O O . ALA A 1 428 ? 29.209 -52.566 -16.443 1.00 55.88 428 ALA A O 1
ATOM 3156 N N . GLY A 1 429 ? 30.950 -53.939 -15.958 1.00 62.75 429 GLY A N 1
ATOM 3157 C CA . GLY A 1 429 ? 30.167 -54.999 -15.332 1.00 62.75 429 GLY A CA 1
ATOM 3158 C C . GLY A 1 429 ? 29.319 -54.423 -14.199 1.00 62.75 429 GLY A C 1
ATOM 3159 O O . GLY A 1 429 ? 29.704 -53.432 -13.574 1.00 62.75 429 GLY A O 1
ATOM 3160 N N . GLU A 1 430 ? 28.146 -55.007 -13.952 1.00 56.50 430 GLU A N 1
ATOM 3161 C CA . GLU A 1 430 ? 27.164 -54.495 -12.980 1.00 56.50 430 GLU A CA 1
ATOM 3162 C C . GLU A 1 430 ? 27.778 -54.182 -11.604 1.00 56.50 430 GLU A C 1
ATOM 3164 O O . GLU A 1 430 ? 27.371 -53.229 -10.940 1.00 56.50 430 GLU A O 1
ATOM 3169 N N . GLU A 1 431 ? 28.827 -54.911 -11.223 1.00 56.91 431 GLU A N 1
ATOM 3170 C CA . GLU A 1 431 ? 29.604 -54.713 -9.999 1.00 56.91 431 GLU A CA 1
ATOM 3171 C C . GLU A 1 431 ? 30.338 -53.359 -9.945 1.00 56.91 431 GLU A C 1
ATOM 3173 O O . GLU A 1 431 ? 30.333 -52.688 -8.914 1.00 56.91 431 GLU A O 1
ATOM 3178 N N . GLN A 1 432 ? 30.904 -52.902 -11.067 1.00 61.47 432 GLN A N 1
ATOM 3179 C CA . GLN A 1 432 ? 31.613 -51.623 -11.160 1.00 61.47 432 GLN A CA 1
ATOM 3180 C C . GLN A 1 432 ? 30.630 -50.443 -11.116 1.00 61.47 432 GLN A C 1
ATOM 3182 O O . GLN A 1 432 ? 30.877 -49.450 -10.432 1.00 61.47 432 GLN A O 1
ATOM 3187 N N . LYS A 1 433 ? 29.464 -50.591 -11.764 1.00 59.28 433 LYS A N 1
ATOM 3188 C CA . LYS A 1 433 ? 28.368 -49.607 -11.699 1.00 59.28 433 LYS A CA 1
ATOM 3189 C C . LYS A 1 433 ? 27.795 -49.498 -10.283 1.00 59.28 433 LYS A C 1
ATOM 3191 O O . LYS A 1 433 ? 27.502 -48.394 -9.828 1.00 59.28 433 LYS A O 1
ATOM 3196 N N . ALA A 1 434 ? 27.679 -50.618 -9.566 1.00 56.94 434 ALA A N 1
ATOM 3197 C CA . ALA A 1 434 ? 27.253 -50.623 -8.168 1.00 56.94 434 ALA A CA 1
ATOM 3198 C C . ALA A 1 434 ? 28.282 -49.941 -7.242 1.00 56.94 434 ALA A C 1
ATOM 3200 O O . ALA A 1 434 ? 27.901 -49.184 -6.347 1.00 56.94 434 ALA A O 1
ATOM 3201 N N . LEU A 1 435 ? 29.581 -50.148 -7.484 1.00 60.78 435 LEU A N 1
ATOM 3202 C CA . LEU A 1 435 ? 30.674 -49.513 -6.737 1.00 60.78 435 LEU A CA 1
ATOM 3203 C C . LEU A 1 435 ? 30.741 -47.991 -6.933 1.00 60.78 435 LEU A C 1
ATOM 3205 O O . LEU A 1 435 ? 30.979 -47.264 -5.965 1.00 60.78 435 LEU A O 1
ATOM 3209 N N . ASP A 1 436 ? 30.490 -47.499 -8.146 1.00 63.69 436 ASP A N 1
ATOM 3210 C CA . ASP A 1 436 ? 30.509 -46.061 -8.435 1.00 63.69 436 ASP A CA 1
ATOM 3211 C C . ASP A 1 436 ? 29.303 -45.330 -7.824 1.00 63.69 436 ASP A C 1
ATOM 3213 O O . ASP A 1 436 ? 29.460 -44.242 -7.267 1.00 63.69 436 ASP A O 1
ATOM 3217 N N . VAL A 1 437 ? 28.119 -45.955 -7.803 1.00 59.66 437 VAL A N 1
ATOM 3218 C CA . VAL A 1 437 ? 26.940 -45.406 -7.104 1.00 59.66 437 VAL A CA 1
ATOM 3219 C C . VAL A 1 437 ? 27.171 -45.353 -5.588 1.00 59.66 437 VAL A C 1
ATOM 3221 O O . VAL A 1 437 ? 26.852 -44.352 -4.945 1.00 59.66 437 VAL A O 1
ATOM 3224 N N . LEU A 1 438 ? 27.794 -46.383 -5.007 1.00 57.75 438 LEU A N 1
ATOM 3225 C CA . LEU A 1 438 ? 28.120 -46.406 -3.576 1.00 57.75 438 LEU A CA 1
ATOM 3226 C C . LEU A 1 438 ? 29.167 -45.351 -3.181 1.00 57.75 438 LEU A C 1
ATOM 3228 O O . LEU A 1 438 ? 29.101 -44.825 -2.070 1.00 57.75 438 LEU A O 1
ATOM 3232 N N . ARG A 1 439 ? 30.096 -44.989 -4.077 1.00 62.88 439 ARG A N 1
ATOM 3233 C CA . ARG A 1 439 ? 31.073 -43.906 -3.845 1.00 62.88 439 ARG A CA 1
ATOM 3234 C C . ARG A 1 439 ? 30.461 -42.509 -3.899 1.00 62.88 439 ARG A C 1
ATOM 3236 O O . ARG A 1 439 ? 30.930 -41.630 -3.185 1.00 62.88 439 ARG A O 1
ATOM 3243 N N . VAL A 1 440 ? 29.424 -42.305 -4.709 1.00 61.50 440 VAL A N 1
ATOM 3244 C CA . VAL A 1 440 ? 28.722 -41.014 -4.819 1.00 61.50 440 VAL A CA 1
ATOM 3245 C C . VAL A 1 440 ? 27.725 -40.808 -3.669 1.00 61.50 440 VAL A C 1
ATOM 3247 O O . VAL A 1 440 ? 27.447 -39.671 -3.294 1.00 61.50 440 VAL A O 1
ATOM 3250 N N . CYS A 1 441 ? 27.218 -41.888 -3.066 1.00 50.66 441 CYS A N 1
ATOM 3251 C CA . CYS A 1 441 ? 26.208 -41.825 -2.003 1.00 50.66 441 CYS A CA 1
ATOM 3252 C C . CYS A 1 441 ? 26.742 -42.030 -0.571 1.00 50.66 441 CYS A C 1
ATOM 3254 O O . CYS A 1 441 ? 25.947 -42.012 0.370 1.00 50.66 441 CYS A O 1
ATOM 3256 N N . ALA A 1 442 ? 28.050 -42.212 -0.365 1.00 47.75 442 ALA A N 1
ATOM 3257 C CA . ALA A 1 442 ? 28.622 -42.285 0.980 1.00 47.75 442 ALA A CA 1
ATOM 3258 C C . ALA A 1 442 ? 28.819 -40.869 1.572 1.00 47.75 442 ALA A C 1
ATOM 3260 O O . ALA A 1 442 ? 29.505 -40.049 0.959 1.00 47.75 442 ALA A O 1
ATOM 3261 N N . PRO A 1 443 ? 28.259 -40.552 2.757 1.00 46.41 443 PRO A N 1
ATOM 3262 C CA . PRO A 1 443 ? 28.489 -39.270 3.408 1.00 46.41 443 PRO A CA 1
ATOM 3263 C C . PRO A 1 443 ? 29.944 -39.197 3.882 1.00 46.41 443 PRO A C 1
ATOM 3265 O O . PRO A 1 443 ? 30.443 -40.113 4.538 1.00 46.41 443 PRO A O 1
ATOM 3268 N N . VAL A 1 444 ? 30.625 -38.102 3.544 1.00 46.16 444 VAL A N 1
ATOM 3269 C CA . VAL A 1 444 ? 31.998 -37.825 3.973 1.00 46.16 444 VAL A CA 1
ATOM 3270 C C . VAL A 1 444 ? 31.988 -37.595 5.487 1.00 46.16 444 VAL A C 1
ATOM 3272 O O . VAL A 1 444 ? 31.643 -36.519 5.963 1.00 46.16 444 VAL A O 1
ATOM 3275 N N . GLY A 1 445 ? 32.290 -38.645 6.248 1.00 42.94 445 GLY A N 1
ATOM 3276 C CA . GLY A 1 445 ? 32.605 -38.564 7.668 1.00 42.94 445 GLY A CA 1
ATOM 3277 C C . GLY A 1 445 ? 34.113 -38.431 7.843 1.00 42.94 445 GLY A C 1
ATOM 3278 O O . GLY A 1 445 ? 34.842 -39.396 7.608 1.00 42.94 445 GLY A O 1
ATOM 3279 N N . GLY A 1 446 ? 34.548 -37.239 8.246 1.00 36.97 446 GLY A N 1
ATOM 3280 C CA . GLY A 1 446 ? 35.921 -36.873 8.586 1.00 36.97 446 GLY A CA 1
ATOM 3281 C C . GLY A 1 446 ? 35.986 -35.415 8.993 1.00 36.97 446 GLY A C 1
ATOM 3282 O O . GLY A 1 446 ? 35.996 -34.581 8.064 1.00 36.97 446 GLY A O 1
#

Nearest PDB structures (foldseek):
  3zx6-assembly1_A  TM=2.078E-01  e=4.692E+00  Archaeoglobus fulgidus DSM 4304
  7na7-assembly1_R  TM=2.283E-01  e=9.517E+00  Homo sapiens
  3ja6-assembly1_I  TM=2.006E-01  e=9.106E+00  Escherichia coli

Mean predicted aligned error: 15.09 Å

Foldseek 3Di:
DDDDDDDDDDPPDPPDDDDPPQKDWDDDPNWIKIFGWADLVQAAEDCVLQPLDDDPPLNEDCPCVPPLDDDPVPQDAWEWEAEPVRRIYTNARSHLSVVQVVNCVVVSDVPRIHGYMYDYVVRVDDSLNSSLVRVVVCQQVVHDQLLSLLVSCLSPVVCLPPPSGPVPDPSSLLSQLLNLADPLLNVCCVVVLDDSSLSSLLSVQVSVCNVCSNVLSVLCSVLVDPDSQLSNLLSLLSVLVVVCVVVVVDDQLQHPDDNSQLSSLLSLLLSLLLVVLVVLLVVLVVCLVCVVVVVVVVDDDPNVVSVVSNVLSVVLNVCSVPPCSDPDDNSNLSNVLSVCVSVVNDDSNRSSVVSNVVSSVVVVVVVVVVVVVVCVVDDDDDPPVVVVLCVQVPDDVGPNVVVVVDDDPVVVVVVVVVVVPVVPDPPPDPVNVVVVVCVVPDDDDD